Protein AF-A0A0M0KAY3-F1 (afdb_monomer_lite)

Sequence (487 aa):
MFVSSKTVFGDGKAIRGGVPVCFPQFAARGAYQKHGFCRNSAEWTVVRTSTEPYPCVVLGLTDSPATKELWPFAFKLRYSVTLDSDASLSMSLAVMNSGDQPIEFTTALHTYLACADMGGVTVHGLSGLKYDDSVAGVEAAVQDGAPLALKGEVDRIYWETPRSLYVVEGERSIRMLKMGFPDAVVWNIGEAKASTLADLGSDEWKNYICLEAAAIGKPVVLVPSASWNGGQTLTVMPAKTALAECEKAAAEGSKASASEAAAAPPKVAKEAAMPNEKGAPAAEKKDGKPSPEEIEKMKAEKAAKPKEEKPKEVKVEPSADDKAAKEAAKAKEKLLKTVIKEGGKKGVEIEGAAEMGGLDFFCTTIESPEGDQALLLTAMQAMNADPDPLAEERKGCSGFVGKMIFSAGTAQLAIVAYVPKPESNKSSSKVDVTAWIQAVCAAVDGTVTNPKSDAPPQFINEGKPFECPHGGHFAEAVRASAPREIA

Foldseek 3Di:
DDFFPQFDDDAQGQGRAAWQKQPQEDAPPDDADGSHCRSRHPQKDFPDFDPPPWTKTKIKDWDDPVSCVRPVFTKIWIWMWTDPDPFKIKIKIKIWRQDQFKDWGKIKGFHKDWDPFLQQKWKFQQAQFFKDWPVVRDHRDGHDRDTDRDDFWTWMKTAQTAQWMKMDGPFKIKIKGKDLFRIKIKGAHGQVRQVVDSRHDNCCSRTTITIMRIDHPDIDMDHHRDMGMMMIMIGMDTPVVSVVVRVVVVVVVVVVVVPPPPDDDDDDDDDDDDDDDDDDDDDDDDDDDDDPVVVVVVVVVVPDDDDDDDDDDDDDPDDPVSVVVVVVVVVVVVLLVVLLVQLFVVLVVLLCCCVSRVALEEEEEDESCQQPQVSNVSSPVSSQFAFPPPDPDGTHNNLLHWYKYWYHHPWKIKIKTWQFDCVSGVCSVVDDQLVVVVVVCVVPVKDWPFSKDKADQWDADPRDTTGRPRITIMTIIMDTPPPPDDD

Secondary structure (DSSP, 8-state):
--B-TTPPPSTTPPPSBS--EEBS-STTSSSS-TTBSGGG-S--EEEEEE-SSS-EEEEEEE--HHHHHHS-S-EEEEEEEEEEETTEEEEEEEEEE-SSS-EEEEEEE--EEE-S-GGGEEEES-TT-EEEETTTTEEEEE--SS-EE--S-EEEEE-S--SEEEEEETTEEEEEEEES--EEEEEE-HHHHHTT-TTS-SSGGGGEEEEEEEEEEEEEEE-TT-EEEEEEEEEEEEHHHHHHHHHHHHHHHHHHHHHHTT--------------------------PPPHHHHHHHHHHTT--PPPPPPP----PPPHHHHHHHHHHHHHHHHHHHHHHHHHHHHHHHHHHHHHHT-SEEEEE-STTTT-HHHHHHHHHHHHSPP-TT-SS----GGGSEEEEEEE-SSEEEEEEEE--TTT-TTGGG--HHHHHHHHHHTTT-EEEEEEEEPPSEEEETTEEEE-TT--EEEEEEEE-------

pLDDT: mean 79.57, std 22.33, range [21.83, 98.81]

Organism: NCBI:txid1460289

Structure (mmCIF, N/CA/C/O backbone):
data_AF-A0A0M0KAY3-F1
#
_entry.id   AF-A0A0M0KAY3-F1
#
loop_
_atom_site.group_PDB
_atom_site.id
_atom_site.type_symbol
_atom_site.label_atom_id
_atom_site.label_alt_id
_atom_site.label_comp_id
_atom_site.label_asym_id
_atom_site.label_entity_id
_atom_site.label_seq_id
_atom_site.pdbx_PDB_ins_code
_atom_site.Cartn_x
_atom_site.Cartn_y
_atom_site.Cartn_z
_atom_site.occupancy
_atom_site.B_iso_or_equiv
_atom_site.auth_seq_id
_atom_site.auth_comp_id
_atom_site.auth_asym_id
_atom_site.auth_atom_id
_atom_site.pdbx_PDB_model_num
ATOM 1 N N . MET A 1 1 ? -0.405 9.721 11.188 1.00 95.88 1 MET A N 1
ATOM 2 C CA . MET A 1 1 ? 0.338 8.457 11.372 1.00 95.88 1 MET A CA 1
ATOM 3 C C . MET A 1 1 ? 0.767 8.360 12.817 1.00 95.88 1 MET A C 1
ATOM 5 O O . MET A 1 1 ? 1.046 9.403 13.396 1.00 95.88 1 MET A O 1
ATOM 9 N N . PHE A 1 2 ? 0.788 7.161 13.392 1.00 98.25 2 PHE A N 1
ATOM 10 C CA . PHE A 1 2 ? 1.347 6.926 14.724 1.00 98.25 2 PHE A CA 1
ATOM 11 C C . PHE A 1 2 ? 2.827 6.543 14.614 1.00 98.25 2 PHE A C 1
ATOM 13 O O . PHE A 1 2 ? 3.214 5.812 13.698 1.00 98.25 2 PHE A O 1
ATOM 20 N N . VAL A 1 3 ? 3.638 7.021 15.557 1.00 98.06 3 VAL A N 1
ATOM 21 C CA . VAL A 1 3 ? 5.009 6.566 15.810 1.00 98.06 3 VAL A CA 1
ATOM 22 C C . VAL A 1 3 ? 5.210 6.522 17.321 1.00 98.06 3 VAL A C 1
ATOM 24 O O . VAL A 1 3 ? 4.876 7.486 18.004 1.00 98.06 3 VAL A O 1
ATOM 27 N N . SER A 1 4 ? 5.749 5.411 17.823 1.00 97.94 4 SER A N 1
ATOM 28 C CA . SER A 1 4 ? 6.064 5.219 19.241 1.00 97.94 4 SER A CA 1
ATOM 29 C C . SER A 1 4 ? 7.086 6.234 19.744 1.00 97.94 4 SER A C 1
ATOM 31 O O . SER A 1 4 ? 8.142 6.408 19.129 1.00 97.94 4 SER A O 1
ATOM 33 N N . SER A 1 5 ? 6.836 6.818 20.918 1.00 96.50 5 SER A N 1
ATOM 34 C CA . SER A 1 5 ? 7.805 7.668 21.628 1.00 96.50 5 SER A CA 1
ATOM 35 C C . SER A 1 5 ? 9.062 6.915 22.083 1.00 96.50 5 SER A C 1
ATOM 37 O O . SER A 1 5 ? 10.079 7.546 22.370 1.00 96.50 5 SER A O 1
ATOM 39 N N . LYS A 1 6 ? 9.0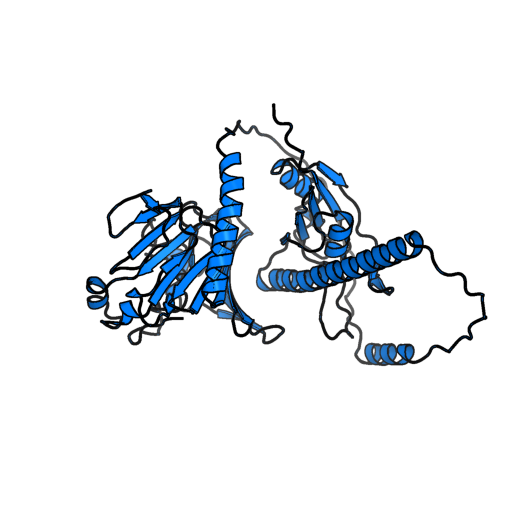22 5.575 22.114 1.00 96.69 6 LYS A N 1
ATOM 40 C CA . LYS A 1 6 ? 10.164 4.698 22.420 1.00 96.69 6 LYS A CA 1
ATOM 41 C C . LYS A 1 6 ? 10.804 4.049 21.187 1.00 96.69 6 LYS A C 1
ATOM 43 O O . LYS A 1 6 ? 11.681 3.200 21.351 1.00 96.69 6 LYS A O 1
ATOM 48 N N . THR A 1 7 ? 10.393 4.389 19.960 1.00 96.19 7 THR A N 1
ATOM 49 C CA . THR A 1 7 ? 11.041 3.801 18.777 1.00 96.19 7 THR A CA 1
ATOM 50 C C . THR A 1 7 ? 12.516 4.205 18.718 1.00 96.19 7 THR A C 1
ATOM 52 O O . THR A 1 7 ? 12.862 5.376 18.859 1.00 96.19 7 THR A O 1
ATOM 55 N N . VAL A 1 8 ? 13.401 3.238 18.472 1.00 92.38 8 VAL A N 1
ATOM 56 C CA . VAL A 1 8 ? 14.830 3.508 18.270 1.00 92.38 8 VAL A CA 1
ATOM 57 C C . VAL A 1 8 ? 15.086 3.697 16.780 1.00 92.38 8 VAL A C 1
ATOM 59 O O . VAL A 1 8 ? 14.837 2.791 15.988 1.00 92.38 8 VAL A O 1
ATOM 62 N N . PHE A 1 9 ? 15.598 4.867 16.405 1.00 91.12 9 PHE A N 1
ATOM 63 C CA . PHE A 1 9 ? 16.081 5.142 15.053 1.00 91.12 9 PHE A CA 1
ATOM 64 C C . PHE A 1 9 ? 17.549 4.710 14.932 1.00 91.12 9 PHE A C 1
ATOM 66 O O . PHE A 1 9 ? 18.361 5.049 15.792 1.00 91.12 9 PHE A O 1
ATOM 73 N N . GLY A 1 10 ? 17.890 3.969 13.876 1.00 85.25 10 GLY A N 1
ATOM 74 C CA . GLY A 1 10 ? 19.257 3.522 13.599 1.00 85.25 10 GLY A CA 1
ATOM 75 C C . GLY A 1 10 ? 19.315 2.189 12.851 1.00 85.25 10 GLY A C 1
ATOM 76 O O . GLY A 1 10 ? 18.311 1.486 12.721 1.00 85.25 10 GLY A O 1
ATOM 77 N N . ASP A 1 11 ? 20.506 1.847 12.368 1.00 85.94 11 ASP A N 1
ATOM 78 C CA . ASP A 1 11 ? 20.726 0.730 11.447 1.00 85.94 11 ASP A CA 1
ATOM 79 C C . ASP A 1 11 ? 20.253 -0.621 12.010 1.00 85.94 11 ASP A C 1
ATOM 81 O O . ASP A 1 11 ? 20.418 -0.944 13.193 1.00 85.94 11 ASP A O 1
ATOM 85 N N . GLY A 1 12 ? 19.624 -1.430 11.153 1.00 87.38 12 GLY A N 1
ATOM 86 C CA . GLY A 1 12 ? 19.077 -2.735 11.524 1.00 87.38 12 GLY A CA 1
ATOM 87 C C . GLY A 1 12 ? 17.823 -2.688 12.409 1.00 87.38 12 GLY A C 1
ATOM 88 O O . GLY A 1 12 ? 17.237 -3.743 12.667 1.00 87.38 12 GLY A O 1
ATOM 89 N N . LYS A 1 13 ? 17.371 -1.517 12.886 1.00 90.31 13 LYS A N 1
ATOM 90 C CA . LYS A 1 13 ? 16.166 -1.387 13.724 1.00 90.31 13 LYS A CA 1
ATOM 91 C C . LYS A 1 13 ? 14.938 -1.084 12.870 1.00 90.31 13 LYS A C 1
ATOM 93 O O . LYS A 1 13 ? 14.919 -0.130 12.103 1.00 90.31 13 LYS A O 1
ATOM 98 N N . ALA A 1 14 ? 13.891 -1.892 13.032 1.00 94.44 14 ALA A N 1
ATOM 99 C CA . ALA A 1 14 ? 12.589 -1.596 12.450 1.00 94.44 14 ALA A CA 1
ATOM 100 C C . ALA A 1 14 ? 11.887 -0.520 13.289 1.00 94.44 14 ALA A C 1
ATOM 102 O O . ALA A 1 14 ? 11.756 -0.674 14.503 1.00 94.44 14 ALA A O 1
ATOM 103 N N . ILE A 1 15 ? 11.417 0.547 12.643 1.00 96.38 15 ILE A N 1
ATOM 104 C CA . ILE A 1 15 ? 10.708 1.643 13.313 1.00 96.38 15 ILE A CA 1
ATOM 105 C C . ILE A 1 15 ? 9.330 1.155 13.796 1.00 96.38 15 ILE A C 1
ATOM 107 O O . ILE A 1 15 ? 8.558 0.571 13.029 1.00 96.38 15 ILE A O 1
ATOM 111 N N . ARG A 1 16 ? 8.997 1.426 15.064 1.00 97.12 16 ARG A N 1
ATOM 112 C CA . ARG A 1 16 ? 7.682 1.156 15.669 1.00 97.12 16 ARG A CA 1
ATOM 113 C C . ARG A 1 16 ? 6.694 2.265 15.287 1.00 97.12 16 ARG A C 1
ATOM 115 O O . ARG A 1 16 ? 6.355 3.129 16.096 1.00 97.12 16 ARG A O 1
ATOM 122 N N . GLY A 1 17 ? 6.264 2.263 14.028 1.00 97.12 17 GLY A N 1
ATOM 123 C CA . GLY A 1 17 ? 5.280 3.213 13.512 1.00 97.12 17 GLY A CA 1
ATOM 124 C C . GLY A 1 17 ? 5.463 3.577 12.043 1.00 97.12 17 GLY A C 1
ATOM 125 O O . GLY A 1 17 ? 6.294 3.007 11.339 1.00 97.12 17 GLY A O 1
ATOM 126 N N . GLY A 1 18 ? 4.693 4.566 11.588 1.00 98.00 18 GLY A N 1
ATOM 127 C CA . GLY A 1 18 ? 4.689 5.014 10.197 1.00 98.00 18 GLY A CA 1
ATOM 128 C C . GLY A 1 18 ? 4.085 3.960 9.271 1.00 98.00 18 GLY A C 1
ATOM 129 O O . GLY A 1 18 ? 2.958 3.520 9.492 1.00 98.00 18 GLY A O 1
ATOM 130 N N . VAL A 1 19 ? 4.829 3.571 8.233 1.00 98.38 19 VAL A N 1
ATOM 131 C CA . VAL A 1 19 ? 4.453 2.497 7.296 1.00 98.38 19 VAL A CA 1
ATOM 132 C C . VAL A 1 19 ? 5.677 1.615 7.003 1.00 98.38 19 VAL A C 1
ATOM 134 O O . VAL A 1 19 ? 6.369 1.831 6.007 1.00 98.38 19 VAL A O 1
ATOM 137 N N . PRO A 1 20 ? 6.011 0.641 7.871 1.00 98.31 20 PRO A N 1
ATOM 138 C CA . PRO A 1 20 ? 7.090 -0.303 7.604 1.00 98.31 20 PRO A CA 1
ATOM 139 C C . PRO A 1 20 ? 6.777 -1.190 6.390 1.00 98.31 20 PRO A C 1
ATOM 141 O O . PRO A 1 20 ? 5.715 -1.809 6.312 1.00 98.31 20 PRO A O 1
ATOM 144 N N . VAL A 1 21 ? 7.728 -1.284 5.459 1.00 98.50 21 VAL A N 1
ATOM 145 C CA . VAL A 1 21 ? 7.626 -2.153 4.276 1.00 98.50 21 VAL A CA 1
ATOM 146 C C . VAL A 1 21 ? 7.998 -3.589 4.657 1.00 98.50 21 VAL A C 1
ATOM 148 O O . VAL A 1 21 ? 9.161 -3.885 4.950 1.00 98.50 21 VAL A O 1
ATOM 151 N N . CYS A 1 22 ? 7.016 -4.491 4.640 1.00 98.62 22 CYS A N 1
ATOM 152 C CA . CYS A 1 22 ? 7.227 -5.925 4.825 1.00 98.62 22 CYS A CA 1
ATOM 153 C C . CYS A 1 22 ? 7.548 -6.568 3.469 1.00 98.62 22 CYS A C 1
ATOM 155 O O . CYS A 1 22 ? 6.688 -6.589 2.591 1.00 98.62 22 CYS A O 1
ATOM 157 N N . PHE A 1 23 ? 8.770 -7.068 3.283 1.00 98.56 23 PHE A N 1
ATOM 158 C CA . PHE A 1 23 ? 9.228 -7.748 2.060 1.00 98.56 23 PHE A CA 1
ATOM 159 C C . PHE A 1 23 ? 10.544 -8.495 2.352 1.00 98.56 23 PHE A C 1
ATOM 161 O O . PHE A 1 23 ? 11.390 -7.932 3.065 1.00 98.56 23 PHE A O 1
ATOM 168 N N . PRO A 1 24 ? 10.763 -9.723 1.834 1.00 98.12 24 PRO A N 1
ATOM 169 C CA . PRO A 1 24 ? 9.951 -10.485 0.864 1.00 98.12 24 PRO A CA 1
ATOM 170 C C . PRO A 1 24 ? 8.923 -11.438 1.505 1.00 98.12 24 PRO A C 1
ATOM 172 O O . PRO A 1 24 ? 8.386 -12.320 0.839 1.00 98.12 24 PRO A O 1
ATOM 175 N N . GLN A 1 25 ? 8.667 -11.301 2.807 1.00 98.25 25 GLN A N 1
ATOM 176 C CA . GLN A 1 25 ? 7.726 -12.148 3.536 1.00 98.25 25 GLN A CA 1
ATOM 177 C C . GLN A 1 25 ? 6.832 -11.304 4.443 1.00 98.25 25 GLN A C 1
ATOM 179 O O . GLN A 1 25 ? 7.322 -10.386 5.101 1.00 98.25 25 GLN A O 1
ATOM 184 N N . PHE A 1 26 ? 5.547 -11.650 4.549 1.00 98.06 26 PHE A N 1
ATOM 185 C CA . PHE A 1 26 ? 4.671 -11.152 5.609 1.00 98.06 26 PHE A CA 1
ATOM 186 C C . PHE A 1 26 ? 4.698 -12.064 6.846 1.00 98.06 26 PHE A C 1
ATOM 188 O O . PHE A 1 26 ? 4.619 -13.290 6.742 1.00 98.06 26 PHE A O 1
ATOM 195 N N . ALA A 1 27 ? 4.782 -11.451 8.035 1.00 96.19 27 ALA A N 1
ATOM 196 C CA . ALA A 1 27 ? 4.870 -12.143 9.321 1.00 96.19 27 ALA A CA 1
ATOM 197 C C . ALA A 1 27 ? 5.880 -13.316 9.279 1.00 96.19 27 ALA A C 1
ATOM 199 O O . ALA A 1 27 ? 6.937 -13.201 8.654 1.00 96.19 27 ALA A O 1
ATOM 200 N N . ALA A 1 28 ? 5.591 -14.412 9.982 1.00 95.25 28 ALA A N 1
ATOM 201 C CA . ALA A 1 28 ? 6.398 -15.635 10.009 1.00 95.25 28 ALA A CA 1
ATOM 202 C C . ALA A 1 28 ? 5.735 -16.778 9.207 1.00 95.25 28 ALA A C 1
ATOM 204 O O . ALA A 1 28 ? 5.837 -17.939 9.588 1.00 95.25 28 ALA A O 1
ATOM 205 N N . ARG A 1 29 ? 5.014 -16.456 8.119 1.00 93.81 29 ARG A N 1
ATOM 206 C CA . ARG A 1 29 ? 4.278 -17.434 7.286 1.00 93.81 29 ARG A CA 1
ATOM 207 C C . ARG A 1 29 ? 5.151 -18.057 6.174 1.00 93.81 29 ARG A C 1
ATOM 209 O O . ARG A 1 29 ? 4.642 -18.408 5.118 1.00 93.81 29 ARG A O 1
ATOM 216 N N . GLY A 1 30 ? 6.463 -18.177 6.396 1.00 93.75 30 GLY A N 1
ATOM 217 C CA . GLY A 1 30 ? 7.432 -18.717 5.434 1.00 93.75 30 GLY A CA 1
ATOM 218 C C . GLY A 1 30 ? 8.835 -18.887 6.034 1.00 93.75 30 GLY A C 1
ATOM 219 O O . GLY A 1 30 ? 9.032 -18.692 7.232 1.00 93.75 30 GLY A O 1
ATOM 220 N N . ALA A 1 31 ? 9.810 -19.259 5.199 1.00 94.62 31 ALA A N 1
ATOM 221 C CA . ALA A 1 31 ? 11.166 -19.636 5.623 1.00 94.62 31 ALA A CA 1
ATOM 222 C C . ALA A 1 31 ? 12.095 -18.464 6.016 1.00 94.62 31 ALA A C 1
ATOM 224 O O . ALA A 1 31 ? 13.191 -18.701 6.522 1.00 94.62 31 ALA A O 1
ATOM 225 N N . TYR A 1 32 ? 11.692 -17.214 5.772 1.00 95.50 32 TYR A N 1
ATOM 226 C CA . TYR A 1 32 ? 12.535 -16.024 5.926 1.00 95.50 32 TYR A CA 1
ATOM 227 C C . TYR A 1 32 ? 12.207 -15.225 7.203 1.00 95.50 32 TYR A C 1
ATOM 229 O O . TYR A 1 32 ? 11.290 -15.554 7.961 1.00 95.50 32 TYR A O 1
ATOM 237 N N . GLN A 1 33 ? 12.970 -14.155 7.458 1.00 94.88 33 GLN A N 1
ATOM 238 C CA . GLN A 1 33 ? 12.802 -13.266 8.618 1.00 94.88 33 GLN A CA 1
ATOM 239 C C . GLN A 1 33 ? 11.349 -12.775 8.792 1.00 94.88 33 GLN A C 1
ATOM 241 O O . GLN A 1 33 ? 10.662 -12.479 7.814 1.00 94.88 33 GLN A O 1
ATOM 246 N N . LYS A 1 34 ? 10.887 -12.603 10.045 1.00 96.44 34 LYS A N 1
ATOM 247 C CA . LYS A 1 34 ? 9.536 -12.088 10.332 1.00 96.44 34 LYS A CA 1
ATOM 248 C C . LYS A 1 34 ? 9.339 -10.672 9.747 1.00 96.44 34 LYS A C 1
ATOM 250 O O . LYS A 1 34 ? 9.975 -9.721 10.207 1.00 96.44 34 LYS A O 1
ATOM 255 N N . HIS A 1 35 ? 8.405 -10.542 8.797 1.00 97.88 35 HIS A N 1
ATOM 256 C CA . HIS A 1 35 ? 8.173 -9.369 7.924 1.00 97.88 35 HIS A CA 1
ATOM 257 C C . HIS A 1 35 ? 9.329 -9.013 6.954 1.00 97.88 35 HIS A C 1
ATOM 259 O O . HIS A 1 35 ? 9.402 -7.890 6.448 1.00 97.88 35 HIS A O 1
ATOM 265 N N . GLY A 1 36 ? 10.247 -9.947 6.698 1.00 97.50 36 GLY A N 1
ATOM 266 C CA . GLY A 1 36 ? 11.424 -9.737 5.858 1.00 97.50 36 GLY A CA 1
ATOM 267 C C . GLY A 1 36 ? 12.385 -8.666 6.390 1.00 97.50 36 GLY A C 1
ATOM 268 O O . GLY A 1 36 ? 12.403 -8.373 7.588 1.00 97.50 36 GLY A O 1
ATOM 269 N N . PHE A 1 37 ? 13.213 -8.107 5.503 1.00 96.69 37 PHE A N 1
ATOM 270 C CA . PHE A 1 37 ? 14.355 -7.248 5.858 1.00 96.69 37 PHE A CA 1
ATOM 271 C C . PHE A 1 37 ? 14.218 -5.779 5.431 1.00 96.69 37 PHE A C 1
ATOM 273 O O . PHE A 1 37 ? 14.959 -4.936 5.930 1.00 96.69 37 PHE A O 1
ATOM 280 N N . CYS A 1 38 ? 13.281 -5.429 4.543 1.00 96.75 38 CYS A N 1
ATOM 281 C CA . CYS A 1 38 ? 13.230 -4.082 3.953 1.00 96.75 38 CYS A CA 1
ATOM 282 C C . CYS A 1 38 ? 13.049 -2.959 4.983 1.00 96.75 38 CYS A C 1
ATOM 284 O O . CYS A 1 38 ? 13.740 -1.946 4.910 1.00 96.75 38 CYS A O 1
ATOM 286 N N . ARG A 1 39 ? 12.196 -3.165 5.992 1.00 96.56 39 ARG A N 1
ATOM 287 C CA . ARG A 1 39 ? 12.006 -2.251 7.136 1.00 96.56 39 ARG A CA 1
ATOM 288 C C . ARG A 1 39 ? 13.198 -2.143 8.105 1.00 96.56 39 ARG A C 1
ATOM 290 O O . ARG A 1 39 ? 13.126 -1.356 9.040 1.00 96.56 39 ARG A O 1
ATOM 297 N N . ASN A 1 40 ? 14.234 -2.967 7.938 1.00 92.62 40 ASN A N 1
ATOM 298 C CA . ASN A 1 40 ? 15.453 -2.991 8.756 1.00 92.62 40 ASN A CA 1
ATOM 299 C C . ASN A 1 40 ? 16.691 -2.502 7.974 1.00 92.62 40 ASN A C 1
ATOM 301 O O . ASN A 1 40 ? 17.763 -2.380 8.563 1.00 92.62 40 ASN A O 1
ATOM 305 N N . SER A 1 41 ? 16.570 -2.268 6.661 1.00 93.00 41 SER A N 1
ATOM 306 C CA . SER A 1 41 ? 17.706 -1.950 5.791 1.00 93.00 41 SER A CA 1
ATOM 307 C C . SER A 1 41 ? 18.136 -0.485 5.901 1.00 93.00 41 SER A C 1
ATOM 309 O O . SER A 1 41 ? 17.307 0.417 5.801 1.00 93.00 41 SER A O 1
ATOM 311 N N . ALA A 1 42 ? 19.447 -0.263 6.025 1.00 90.75 42 ALA A N 1
ATOM 312 C CA . ALA A 1 42 ? 20.084 1.046 5.865 1.00 90.75 42 ALA A CA 1
ATOM 313 C C . ALA A 1 42 ? 20.470 1.349 4.396 1.00 90.75 42 ALA A C 1
ATOM 315 O O . ALA A 1 42 ? 20.943 2.440 4.095 1.00 90.75 42 ALA A O 1
ATOM 316 N N . GLU A 1 43 ? 20.257 0.407 3.466 1.00 93.19 43 GLU A N 1
ATOM 317 C CA . GLU A 1 43 ? 20.644 0.522 2.047 1.00 93.19 43 GLU A CA 1
ATOM 318 C C . GLU A 1 43 ? 19.588 1.254 1.180 1.00 93.19 43 GLU A C 1
ATOM 320 O O . GLU A 1 43 ? 19.722 1.320 -0.043 1.00 93.19 43 GLU A O 1
ATOM 325 N N . TRP A 1 44 ? 18.527 1.812 1.782 1.00 95.94 44 TRP A N 1
ATOM 326 C CA . TRP A 1 44 ? 17.539 2.629 1.065 1.00 95.94 44 TRP A CA 1
ATOM 327 C C . TRP A 1 44 ? 18.139 3.972 0.628 1.00 95.94 44 TRP A C 1
ATOM 329 O O . TRP A 1 44 ? 18.622 4.755 1.443 1.00 95.94 44 TRP A O 1
ATOM 339 N N . THR A 1 45 ? 18.036 4.276 -0.663 1.00 96.75 45 THR A N 1
ATOM 340 C CA . THR A 1 45 ? 18.563 5.506 -1.278 1.00 96.75 45 THR A CA 1
ATOM 341 C C . THR A 1 45 ? 17.442 6.377 -1.838 1.00 96.75 45 THR A C 1
ATOM 343 O O . THR A 1 45 ? 16.409 5.867 -2.268 1.00 96.75 45 THR A O 1
ATOM 346 N N . VAL A 1 46 ? 17.624 7.701 -1.866 1.00 97.69 46 VAL A N 1
ATOM 347 C CA . VAL A 1 46 ? 16.700 8.606 -2.572 1.00 97.69 46 VAL A CA 1
ATOM 348 C C . VAL A 1 46 ? 16.988 8.523 -4.073 1.00 97.69 46 VAL A C 1
ATOM 350 O O . VAL A 1 46 ? 18.054 8.930 -4.524 1.00 97.69 46 VAL A O 1
ATOM 353 N N . VAL A 1 47 ? 16.032 8.003 -4.844 1.00 90.88 47 VAL A N 1
ATOM 354 C CA . VAL A 1 47 ? 16.117 7.862 -6.310 1.00 90.88 47 VAL A CA 1
ATOM 355 C C . VAL A 1 47 ? 15.625 9.124 -7.017 1.00 90.88 47 VAL A C 1
ATOM 357 O O . VAL A 1 47 ? 16.188 9.523 -8.034 1.00 90.88 47 VAL A O 1
ATOM 360 N N . ARG A 1 48 ? 14.563 9.751 -6.496 1.00 85.19 48 ARG A N 1
ATOM 361 C CA . ARG A 1 48 ? 13.973 10.986 -7.034 1.00 85.19 48 ARG A CA 1
ATOM 362 C C . ARG A 1 48 ? 13.231 11.741 -5.937 1.00 85.19 48 ARG A C 1
ATOM 364 O O . ARG A 1 48 ? 12.648 11.128 -5.045 1.00 85.19 48 ARG A O 1
ATOM 371 N N . THR A 1 49 ? 13.180 13.058 -6.063 1.00 90.81 49 THR A N 1
ATOM 372 C CA . THR A 1 49 ? 12.200 13.919 -5.392 1.00 90.81 49 THR A CA 1
ATOM 373 C C . THR A 1 49 ? 11.484 14.788 -6.425 1.00 90.81 49 THR A C 1
ATOM 375 O O . THR A 1 49 ? 11.979 14.987 -7.536 1.00 90.81 49 THR A O 1
ATOM 378 N N . SER A 1 50 ? 10.308 15.295 -6.068 1.00 86.25 50 SER A N 1
ATOM 379 C CA . SER A 1 50 ? 9.640 16.403 -6.756 1.00 86.25 50 SER A CA 1
ATOM 380 C C . SER A 1 50 ? 8.877 17.248 -5.740 1.00 86.25 50 SER A C 1
ATOM 382 O O . SER A 1 50 ? 8.454 16.738 -4.704 1.00 86.25 50 SER A O 1
ATOM 384 N N . THR A 1 51 ? 8.672 18.525 -6.048 1.00 88.00 51 THR A N 1
ATOM 385 C CA . THR A 1 51 ? 7.665 19.377 -5.391 1.00 88.00 51 THR A CA 1
ATOM 386 C C . THR A 1 51 ? 6.420 19.564 -6.257 1.00 88.00 51 THR A C 1
ATOM 388 O O . THR A 1 51 ? 5.373 19.920 -5.734 1.00 88.00 51 THR A O 1
ATOM 391 N N . GLU A 1 52 ? 6.528 19.292 -7.562 1.00 74.75 52 GLU A N 1
ATOM 392 C CA . GLU A 1 52 ? 5.518 19.583 -8.582 1.00 74.75 52 GLU A CA 1
ATOM 393 C C . GLU A 1 52 ? 5.023 18.299 -9.278 1.00 74.75 52 GLU A C 1
ATOM 395 O O . GLU A 1 52 ? 5.830 17.394 -9.529 1.00 74.75 52 GLU A O 1
ATOM 400 N N . PRO A 1 53 ? 3.725 18.197 -9.635 1.00 75.62 53 PRO A N 1
ATOM 401 C CA . PRO A 1 53 ? 2.623 19.059 -9.179 1.00 75.62 53 PRO A CA 1
ATOM 402 C C . PRO A 1 53 ? 2.260 18.828 -7.698 1.00 75.62 53 PRO A C 1
ATOM 404 O O . PRO A 1 53 ? 1.409 19.528 -7.158 1.00 75.62 53 PRO A O 1
ATOM 407 N N . TYR A 1 54 ? 2.882 17.828 -7.064 1.00 85.50 54 TYR A N 1
ATOM 408 C CA . TYR A 1 54 ? 2.710 17.459 -5.663 1.00 85.50 54 TYR A CA 1
ATOM 409 C C . TYR A 1 54 ? 4.062 17.055 -5.054 1.00 85.50 54 TYR A C 1
ATOM 411 O O . TYR A 1 54 ? 4.883 16.454 -5.760 1.00 85.50 54 TYR A O 1
ATOM 419 N N . PRO A 1 55 ? 4.299 17.302 -3.750 1.00 91.94 55 PRO A N 1
ATOM 420 C CA . PRO A 1 55 ? 5.474 16.797 -3.051 1.00 91.94 55 PRO A CA 1
ATOM 421 C C . PRO A 1 55 ? 5.554 15.268 -3.115 1.00 91.94 55 PRO A C 1
ATOM 423 O O . PRO A 1 55 ? 4.636 14.568 -2.683 1.00 91.94 55 PRO A O 1
ATOM 426 N N . CYS A 1 56 ? 6.662 14.756 -3.646 1.00 92.81 56 CYS A N 1
ATOM 427 C CA . CYS A 1 56 ? 6.891 13.335 -3.877 1.00 92.81 56 CYS A CA 1
ATOM 428 C C . CYS A 1 56 ? 8.348 12.952 -3.586 1.00 92.81 56 CYS A C 1
ATOM 430 O O . CYS A 1 56 ? 9.280 13.690 -3.921 1.00 92.81 56 CYS A O 1
ATOM 432 N N . VAL A 1 57 ? 8.553 11.770 -3.006 1.00 95.12 57 VAL A N 1
ATOM 433 C CA . VAL A 1 57 ? 9.860 11.115 -2.883 1.00 95.12 57 VAL A CA 1
ATOM 434 C C . VAL A 1 57 ? 9.764 9.666 -3.351 1.00 95.12 57 VAL A C 1
ATOM 436 O O . VAL A 1 57 ? 8.825 8.952 -3.008 1.00 95.12 57 VAL A O 1
ATOM 439 N N . VAL A 1 58 ? 10.756 9.224 -4.122 1.00 92.56 58 VAL A N 1
ATOM 440 C CA . VAL A 1 58 ? 10.943 7.826 -4.519 1.00 92.56 58 VAL A CA 1
ATOM 441 C C . VAL A 1 58 ? 12.212 7.315 -3.857 1.00 92.56 58 VAL A C 1
ATOM 443 O O . VAL A 1 58 ? 13.310 7.793 -4.151 1.00 92.56 58 VAL A O 1
ATOM 446 N N . LEU A 1 59 ? 12.059 6.336 -2.972 1.00 97.38 59 LEU A N 1
ATOM 447 C CA . LEU A 1 59 ? 13.157 5.593 -2.364 1.00 97.38 59 LEU A CA 1
ATOM 448 C C . LEU A 1 59 ? 13.433 4.323 -3.174 1.00 97.38 59 LEU A C 1
ATOM 450 O O . LEU A 1 59 ? 12.511 3.733 -3.734 1.00 97.38 59 LEU A O 1
ATOM 454 N N . GLY A 1 60 ? 14.686 3.884 -3.235 1.00 96.88 60 GLY A N 1
ATOM 455 C CA . GLY A 1 60 ? 15.106 2.676 -3.939 1.00 96.88 60 GLY A CA 1
ATOM 456 C C . GLY A 1 60 ? 15.971 1.771 -3.074 1.00 96.88 60 GLY A C 1
ATOM 457 O O . GLY A 1 60 ? 16.824 2.251 -2.328 1.00 96.88 60 GLY A O 1
ATOM 458 N N . LEU A 1 61 ? 15.762 0.465 -3.216 1.00 98.00 61 LEU A N 1
ATOM 459 C CA . LEU A 1 61 ? 16.571 -0.593 -2.614 1.00 98.00 61 LEU A CA 1
ATOM 460 C C . LEU A 1 61 ? 16.786 -1.684 -3.673 1.00 98.00 61 LEU A C 1
ATOM 462 O O . LEU A 1 61 ? 15.876 -1.998 -4.437 1.00 98.00 61 LEU A O 1
ATOM 466 N N . THR A 1 62 ? 17.986 -2.245 -3.757 1.00 97.25 62 THR A N 1
ATOM 467 C CA . THR A 1 62 ? 18.357 -3.275 -4.741 1.00 97.25 62 THR A CA 1
ATOM 468 C C . THR A 1 62 ? 19.036 -4.433 -4.024 1.00 97.25 62 THR A C 1
ATOM 470 O O . THR A 1 62 ? 19.470 -4.274 -2.884 1.00 97.25 62 THR A O 1
ATOM 473 N N . ASP A 1 63 ? 19.143 -5.585 -4.680 1.00 96.94 63 ASP A N 1
ATOM 474 C CA . ASP A 1 63 ? 19.905 -6.701 -4.132 1.00 96.94 63 ASP A CA 1
ATOM 475 C C . ASP A 1 63 ? 21.387 -6.362 -3.887 1.00 96.94 63 ASP A C 1
ATOM 477 O O . ASP A 1 63 ? 22.042 -5.658 -4.657 1.00 96.94 63 ASP A O 1
ATOM 481 N N . SER A 1 64 ? 21.905 -6.906 -2.791 1.00 96.12 64 SER A N 1
ATOM 482 C CA . SER A 1 64 ? 23.253 -6.728 -2.251 1.00 96.12 64 SER A CA 1
ATOM 483 C C . SER A 1 64 ? 23.758 -8.083 -1.727 1.00 96.12 64 SER A C 1
ATOM 485 O O . SER A 1 64 ? 22.948 -8.993 -1.524 1.00 96.12 64 SER A O 1
ATOM 487 N N . PRO A 1 65 ? 25.071 -8.284 -1.496 1.00 96.56 65 PRO A N 1
ATOM 488 C CA . PRO A 1 65 ? 25.572 -9.549 -0.951 1.00 96.56 65 PRO A CA 1
ATOM 489 C C . PRO A 1 65 ? 24.892 -9.928 0.375 1.00 96.56 65 PRO A C 1
ATOM 491 O O . PRO A 1 65 ? 24.447 -11.060 0.529 1.00 96.56 65 PRO A O 1
ATOM 494 N 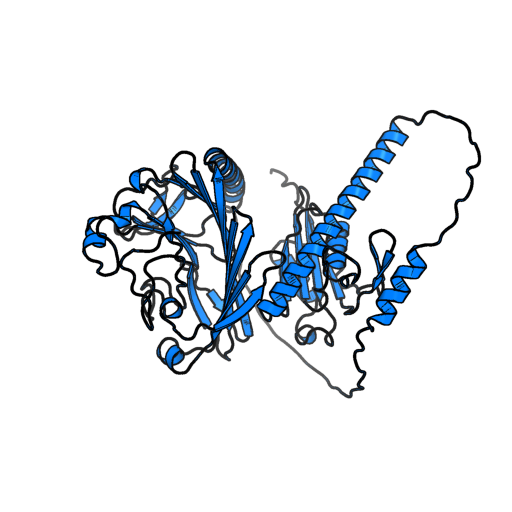N . ALA A 1 66 ? 24.707 -8.956 1.276 1.00 94.50 66 ALA A N 1
ATOM 495 C CA . ALA A 1 66 ? 24.052 -9.165 2.566 1.00 94.50 66 ALA A CA 1
ATOM 496 C C . ALA A 1 66 ? 22.552 -9.487 2.435 1.00 94.50 66 ALA A C 1
ATOM 498 O O . ALA A 1 66 ? 22.053 -10.380 3.116 1.00 94.50 66 ALA A O 1
ATOM 499 N N . THR A 1 67 ? 21.810 -8.822 1.539 1.00 95.94 67 THR A N 1
ATOM 500 C CA . THR A 1 67 ? 20.395 -9.184 1.319 1.00 95.94 67 THR A CA 1
ATOM 501 C C . THR A 1 67 ? 20.244 -10.547 0.640 1.00 95.94 67 THR A C 1
ATOM 503 O O . THR A 1 67 ? 19.277 -11.250 0.931 1.00 95.94 67 THR A O 1
ATOM 506 N N . LYS A 1 68 ? 21.224 -10.984 -0.163 1.00 96.56 68 LYS A N 1
ATOM 507 C CA . LYS A 1 68 ? 21.267 -12.329 -0.766 1.00 96.56 68 LYS A CA 1
ATOM 508 C C . LYS A 1 68 ? 21.536 -13.464 0.225 1.00 96.56 68 LYS A C 1
ATOM 510 O O . LYS A 1 68 ? 21.073 -14.575 -0.016 1.00 96.56 68 LYS A O 1
ATOM 515 N N . GLU A 1 69 ? 22.193 -13.195 1.352 1.00 96.25 69 GLU A N 1
ATOM 516 C CA . GLU A 1 69 ? 22.275 -14.146 2.475 1.00 96.25 69 GLU A CA 1
ATOM 517 C C . GLU A 1 69 ? 20.914 -14.334 3.175 1.00 96.25 69 GLU A C 1
ATOM 519 O O . GLU A 1 69 ? 20.629 -15.409 3.700 1.00 96.25 69 GLU A O 1
ATOM 524 N N . LEU A 1 70 ? 20.047 -13.312 3.148 1.00 95.56 70 LEU A N 1
ATOM 525 C CA . LEU A 1 70 ? 18.702 -13.349 3.741 1.00 95.56 70 LEU A CA 1
ATOM 526 C C . LEU A 1 70 ? 17.628 -13.880 2.775 1.00 95.56 70 LEU A C 1
ATOM 528 O O . LEU A 1 70 ? 16.655 -14.490 3.218 1.00 95.56 70 LEU A O 1
ATOM 532 N N . TRP A 1 71 ? 17.776 -13.623 1.473 1.00 97.31 71 TRP A N 1
ATOM 533 C CA . TRP A 1 71 ? 16.871 -14.057 0.406 1.00 97.31 71 TRP A CA 1
ATOM 534 C C . TRP A 1 71 ? 17.644 -14.137 -0.925 1.00 97.31 71 TRP A C 1
ATOM 536 O O . TRP A 1 71 ? 18.021 -13.094 -1.459 1.00 97.31 71 TRP A O 1
ATOM 546 N N . PRO A 1 72 ? 17.908 -15.336 -1.481 1.00 97.25 72 PRO A N 1
ATOM 547 C CA . PRO A 1 72 ? 18.975 -15.560 -2.469 1.00 97.25 72 PRO A CA 1
ATOM 548 C C . PRO A 1 72 ? 18.609 -15.169 -3.915 1.00 97.25 72 PRO A C 1
ATOM 550 O O . PRO A 1 72 ? 18.914 -15.888 -4.863 1.00 97.25 72 PRO A O 1
ATOM 553 N N . PHE A 1 73 ? 17.963 -14.018 -4.100 1.00 97.81 73 PHE A N 1
ATOM 554 C CA . PHE A 1 73 ? 17.451 -13.544 -5.385 1.00 97.81 73 PHE A CA 1
ATOM 555 C C . PHE A 1 73 ? 17.916 -12.116 -5.696 1.00 97.81 73 PHE A C 1
ATOM 557 O O . PHE A 1 73 ? 18.306 -11.358 -4.808 1.00 97.81 73 PHE A O 1
ATOM 564 N N . ALA A 1 74 ? 17.892 -11.744 -6.978 1.00 96.06 74 ALA A N 1
ATOM 565 C CA . ALA A 1 74 ? 18.161 -10.379 -7.420 1.00 96.06 74 ALA A CA 1
ATOM 566 C C . ALA A 1 74 ? 16.845 -9.613 -7.621 1.00 96.06 74 ALA A C 1
ATOM 568 O O . ALA A 1 74 ? 15.916 -10.111 -8.260 1.00 96.06 74 ALA A O 1
ATOM 569 N N . PHE A 1 75 ? 16.761 -8.406 -7.069 1.00 97.00 75 PHE A N 1
ATOM 570 C CA . PHE A 1 75 ? 15.542 -7.605 -7.053 1.00 97.00 75 PHE A CA 1
ATOM 571 C C . PHE A 1 75 ? 15.849 -6.107 -7.110 1.00 97.00 75 PHE A C 1
ATOM 573 O O . PHE A 1 75 ? 16.889 -5.642 -6.640 1.00 97.00 75 PHE A O 1
ATOM 580 N N . LYS A 1 76 ? 14.882 -5.329 -7.603 1.00 94.31 76 LYS A N 1
ATOM 581 C CA . LYS A 1 76 ? 14.848 -3.869 -7.449 1.00 94.31 76 LYS A CA 1
ATOM 582 C C . LYS A 1 76 ? 13.503 -3.451 -6.876 1.00 94.31 76 LYS A C 1
ATOM 584 O O . LYS A 1 76 ? 12.459 -3.750 -7.449 1.00 94.31 76 LYS A O 1
ATOM 589 N N . LEU A 1 77 ? 13.547 -2.743 -5.758 1.00 97.44 77 LEU A N 1
ATOM 590 C CA . LEU A 1 77 ? 12.408 -2.106 -5.117 1.00 97.44 77 LEU A CA 1
ATOM 591 C C . LEU A 1 77 ? 12.435 -0.609 -5.393 1.00 97.44 77 LEU A C 1
ATOM 593 O O . LEU A 1 77 ? 13.492 0.027 -5.323 1.00 97.44 77 LEU A O 1
ATOM 597 N N . ARG A 1 78 ? 11.257 -0.030 -5.621 1.00 96.00 78 ARG A N 1
ATOM 598 C CA . ARG A 1 78 ? 11.044 1.414 -5.503 1.00 96.00 78 ARG A CA 1
ATOM 599 C C . ARG A 1 78 ? 9.819 1.669 -4.636 1.00 96.00 78 ARG A C 1
ATOM 601 O O . ARG A 1 78 ? 8.769 1.080 -4.870 1.00 96.00 78 ARG A O 1
ATOM 608 N N . TYR A 1 79 ? 9.970 2.518 -3.626 1.00 98.06 79 TYR A N 1
ATOM 609 C CA . TYR A 1 79 ? 8.899 2.929 -2.725 1.00 98.06 79 TYR A CA 1
ATOM 610 C C . TYR A 1 79 ? 8.648 4.427 -2.896 1.00 98.06 79 TYR A C 1
ATOM 612 O O . TYR A 1 79 ? 9.472 5.254 -2.503 1.00 98.06 79 TYR A O 1
ATOM 620 N N . SER A 1 80 ? 7.530 4.761 -3.532 1.00 94.12 80 SER A N 1
ATOM 621 C CA . SER A 1 80 ? 7.109 6.133 -3.816 1.00 94.12 80 SER A CA 1
ATOM 622 C C . SER A 1 80 ? 6.123 6.613 -2.759 1.00 94.12 80 SER A C 1
ATOM 624 O O . SER A 1 80 ? 5.193 5.884 -2.414 1.00 94.12 80 SER A O 1
ATOM 626 N N . VAL A 1 81 ? 6.292 7.846 -2.288 1.00 97.31 81 VAL A N 1
ATOM 627 C CA . VAL A 1 81 ? 5.417 8.512 -1.314 1.00 97.31 81 VAL A CA 1
ATOM 628 C C . VAL A 1 81 ? 5.068 9.904 -1.840 1.00 97.31 81 VAL A C 1
ATOM 630 O O . VAL A 1 81 ? 5.976 10.694 -2.099 1.00 97.31 81 VAL A O 1
ATOM 633 N N . THR A 1 82 ? 3.774 10.204 -1.968 1.00 92.25 82 THR A N 1
ATOM 634 C CA . THR A 1 82 ? 3.243 11.446 -2.559 1.00 92.25 82 THR A CA 1
ATOM 635 C C . THR A 1 82 ? 2.183 12.080 -1.657 1.00 92.25 82 THR A C 1
ATOM 637 O O . THR A 1 82 ? 1.310 11.389 -1.129 1.00 92.25 82 THR A O 1
ATOM 640 N N . LEU A 1 83 ? 2.240 13.404 -1.500 1.00 93.06 83 LEU A N 1
ATOM 641 C CA . LEU A 1 83 ? 1.224 14.211 -0.817 1.00 93.06 83 LEU A CA 1
ATOM 642 C C . LEU A 1 83 ? 0.249 14.796 -1.849 1.00 93.06 83 LEU A C 1
ATOM 644 O O . LEU A 1 83 ? 0.412 15.930 -2.292 1.00 93.06 83 LEU A O 1
ATOM 648 N N . ASP A 1 84 ? -0.745 14.005 -2.264 1.00 81.19 84 ASP A N 1
ATOM 649 C CA . ASP A 1 84 ? -1.645 14.346 -3.384 1.00 81.19 84 ASP A CA 1
ATOM 650 C C . ASP A 1 84 ? -2.583 15.534 -3.081 1.00 81.19 84 ASP A C 1
ATOM 652 O O . ASP A 1 84 ? -3.177 16.118 -3.986 1.00 81.19 84 ASP A O 1
ATOM 656 N N . SER A 1 85 ? -2.791 15.846 -1.799 1.00 89.50 85 SER A N 1
ATOM 657 C CA . SER A 1 85 ? -3.500 17.034 -1.298 1.00 89.50 85 SER A CA 1
ATOM 658 C C . SER A 1 85 ? -3.354 17.133 0.225 1.00 89.50 85 SER A C 1
ATOM 660 O O . SER A 1 85 ? -2.932 16.172 0.868 1.00 89.50 85 SER A O 1
ATOM 662 N N . ASP A 1 86 ? -3.820 18.233 0.822 1.00 88.50 86 ASP A N 1
ATOM 663 C CA . ASP A 1 86 ? -3.902 18.434 2.283 1.00 88.50 86 ASP A CA 1
ATOM 664 C C . ASP A 1 86 ? -4.627 17.299 3.043 1.00 88.50 86 ASP A C 1
ATOM 666 O O . ASP A 1 86 ? -4.477 17.161 4.258 1.00 88.50 86 ASP A O 1
ATOM 670 N N . ALA A 1 87 ? -5.422 16.483 2.338 1.00 92.00 87 ALA A N 1
ATOM 671 C CA . ALA A 1 87 ? -6.191 15.370 2.887 1.00 92.00 87 ALA A CA 1
ATOM 672 C C . ALA A 1 87 ? -5.776 13.980 2.356 1.00 92.00 87 ALA A C 1
ATOM 674 O O . ALA A 1 87 ? -6.408 12.996 2.749 1.00 92.00 87 ALA A O 1
ATOM 675 N N . SER A 1 88 ? -4.761 13.867 1.483 1.00 94.62 88 SER A N 1
ATOM 676 C CA . SER A 1 88 ? -4.395 12.606 0.809 1.00 94.62 88 SER A CA 1
ATOM 677 C C . SER A 1 88 ? -2.895 12.305 0.824 1.00 94.62 88 SER A C 1
ATOM 679 O O . SER A 1 88 ? -2.072 13.145 0.465 1.00 94.62 88 SER A O 1
ATOM 681 N N . LEU A 1 89 ? -2.564 11.065 1.185 1.00 97.19 89 LEU A N 1
ATOM 682 C CA . LEU A 1 89 ? -1.219 10.491 1.151 1.00 97.19 89 LEU A CA 1
ATOM 683 C C . LEU A 1 89 ? -1.251 9.195 0.330 1.00 97.19 89 LEU A C 1
ATOM 685 O O . LEU A 1 89 ? -1.819 8.196 0.782 1.00 97.19 89 LEU A O 1
ATOM 689 N N . SER A 1 90 ? -0.615 9.191 -0.840 1.00 95.25 90 SER A N 1
ATOM 690 C CA . SER A 1 90 ? -0.438 7.991 -1.665 1.00 95.25 90 SER A CA 1
ATOM 691 C C . SER A 1 90 ? 0.943 7.376 -1.474 1.00 95.25 90 SER A C 1
ATOM 693 O O . SER A 1 90 ? 1.956 8.069 -1.404 1.00 95.25 90 SER A O 1
ATOM 695 N N . MET A 1 91 ? 0.984 6.048 -1.392 1.00 97.88 91 MET A N 1
ATOM 696 C CA . MET A 1 91 ? 2.195 5.255 -1.182 1.00 97.88 91 MET A CA 1
ATOM 697 C C . MET A 1 91 ? 2.169 4.032 -2.100 1.00 97.88 91 MET A C 1
ATOM 699 O O . MET A 1 91 ? 1.175 3.306 -2.129 1.00 97.88 91 MET A O 1
ATOM 703 N N . SER A 1 92 ? 3.246 3.788 -2.846 1.00 93.88 92 SER A N 1
ATOM 704 C CA . SER A 1 92 ? 3.332 2.701 -3.830 1.00 93.88 92 SER A CA 1
ATOM 705 C C . SER A 1 92 ? 4.658 1.958 -3.720 1.00 93.88 92 SER A C 1
ATOM 707 O O . SER A 1 92 ? 5.714 2.582 -3.654 1.00 93.88 92 SER A O 1
ATOM 709 N N . LEU A 1 93 ? 4.599 0.629 -3.718 1.00 96.50 93 LEU A N 1
ATOM 710 C CA . LEU A 1 93 ? 5.729 -0.287 -3.737 1.00 96.50 93 LEU A CA 1
ATOM 711 C C . LEU A 1 93 ? 5.774 -1.004 -5.093 1.00 96.50 93 LEU A C 1
ATOM 713 O O . LEU A 1 93 ? 4.923 -1.841 -5.400 1.00 96.50 93 LEU A O 1
ATOM 717 N N . ALA A 1 94 ? 6.797 -0.690 -5.880 1.00 91.38 94 ALA A N 1
ATOM 718 C CA . ALA A 1 94 ? 7.162 -1.418 -7.085 1.00 91.38 94 ALA A CA 1
ATOM 719 C C . ALA A 1 94 ? 8.226 -2.472 -6.751 1.00 91.38 94 ALA A C 1
ATOM 721 O O . ALA A 1 94 ? 9.200 -2.174 -6.053 1.00 91.38 94 ALA A O 1
ATOM 722 N N . VAL A 1 95 ? 8.066 -3.681 -7.290 1.00 89.44 95 VAL A N 1
ATOM 723 C CA . VAL A 1 95 ? 9.030 -4.786 -7.201 1.00 89.44 95 VAL A CA 1
ATOM 724 C C . VAL A 1 95 ? 9.349 -5.251 -8.618 1.00 89.44 95 VAL A C 1
ATOM 726 O O . VAL A 1 95 ? 8.438 -5.635 -9.343 1.00 89.44 95 VAL A O 1
ATOM 729 N N . MET A 1 96 ? 10.622 -5.256 -9.005 1.00 88.19 96 MET A N 1
ATOM 730 C CA . MET A 1 96 ? 11.113 -5.839 -10.258 1.00 88.19 96 MET A CA 1
ATOM 731 C C . MET A 1 96 ? 12.030 -7.024 -9.955 1.00 88.19 96 MET A C 1
ATOM 733 O O . MET A 1 96 ? 12.943 -6.909 -9.132 1.00 88.19 96 MET A O 1
ATOM 737 N N . ASN A 1 97 ? 11.842 -8.133 -10.671 1.00 91.88 97 ASN A N 1
ATOM 738 C CA . ASN A 1 97 ? 12.812 -9.223 -10.709 1.00 91.88 97 ASN A CA 1
ATOM 739 C C . ASN A 1 97 ? 13.990 -8.833 -11.622 1.00 91.88 97 ASN A C 1
ATOM 741 O O . ASN A 1 97 ? 13.840 -8.778 -12.843 1.00 91.88 97 ASN A O 1
ATOM 745 N N . SER A 1 98 ? 15.160 -8.555 -11.041 1.00 84.81 98 SER A N 1
ATOM 746 C CA . SER A 1 98 ? 16.398 -8.250 -11.779 1.00 84.81 98 SER A CA 1
ATOM 747 C C . SER A 1 98 ? 17.316 -9.463 -11.977 1.00 84.81 98 SER A C 1
ATOM 749 O O . SER A 1 98 ? 18.431 -9.295 -12.472 1.00 84.81 98 SER A O 1
ATOM 751 N N . GLY A 1 99 ? 16.868 -10.660 -11.592 1.00 87.50 99 GLY A N 1
ATOM 752 C CA . GLY A 1 99 ? 17.583 -11.921 -11.765 1.00 87.50 99 GLY A CA 1
ATOM 753 C C . GLY A 1 99 ? 17.195 -12.699 -13.022 1.00 87.50 99 GLY A C 1
ATOM 754 O O . GLY A 1 99 ? 16.449 -12.231 -13.882 1.00 87.50 99 GLY A O 1
ATOM 755 N N . ASP A 1 100 ? 17.730 -13.914 -13.101 1.00 88.25 100 ASP A N 1
ATOM 756 C CA . ASP A 1 100 ? 17.532 -14.914 -14.156 1.00 88.25 100 ASP A CA 1
ATOM 757 C C . ASP A 1 100 ? 16.588 -16.062 -13.739 1.00 88.25 100 ASP A C 1
ATOM 759 O O . ASP A 1 100 ? 16.119 -16.814 -14.591 1.00 88.25 100 ASP A O 1
ATOM 763 N N . GLN A 1 101 ? 16.266 -16.167 -12.445 1.00 91.50 101 GLN A N 1
ATOM 764 C CA . GLN A 1 101 ? 15.298 -17.114 -11.883 1.00 91.50 101 GLN A CA 1
ATOM 765 C C . GLN A 1 101 ? 13.984 -16.407 -11.501 1.00 91.50 101 GLN A C 1
ATOM 767 O O . GLN A 1 101 ? 14.016 -15.227 -11.141 1.00 91.50 101 GLN A O 1
ATOM 772 N N . PRO A 1 102 ? 12.820 -17.085 -11.533 1.00 89.38 102 PRO A N 1
ATOM 773 C CA . PRO A 1 102 ? 11.589 -16.554 -10.951 1.00 89.38 102 PRO A CA 1
ATOM 774 C C . PRO A 1 102 ? 11.737 -16.281 -9.447 1.00 89.38 102 PRO A C 1
ATOM 776 O O . PRO A 1 102 ? 12.399 -17.039 -8.741 1.00 89.38 102 PRO A O 1
ATOM 779 N N . ILE A 1 103 ? 11.079 -15.228 -8.960 1.00 97.75 103 ILE A N 1
ATOM 780 C CA . ILE A 1 103 ? 10.983 -14.889 -7.533 1.00 97.75 103 ILE A CA 1
ATOM 781 C C . ILE A 1 103 ? 9.544 -15.051 -7.047 1.00 97.75 103 ILE A C 1
ATOM 783 O O . ILE A 1 103 ? 8.604 -14.756 -7.785 1.00 97.75 103 ILE A O 1
ATOM 787 N N . GLU A 1 104 ? 9.381 -15.468 -5.794 1.00 97.69 104 GLU A N 1
ATOM 788 C CA . GLU A 1 104 ? 8.099 -15.515 -5.086 1.00 97.69 104 GLU A CA 1
ATOM 789 C C . GLU A 1 104 ? 8.226 -14.753 -3.760 1.00 97.69 104 GLU A C 1
ATOM 791 O O . GLU A 1 104 ? 9.223 -14.907 -3.048 1.00 97.69 104 GLU A O 1
ATOM 796 N N . PHE A 1 105 ? 7.244 -13.909 -3.434 1.00 98.56 105 PHE A N 1
ATOM 797 C CA . PHE A 1 105 ? 7.237 -13.120 -2.199 1.00 98.56 105 PHE A CA 1
ATOM 798 C C . PHE A 1 105 ? 5.822 -12.842 -1.672 1.00 98.56 105 PHE A C 1
ATOM 800 O O . PHE A 1 105 ? 4.844 -12.816 -2.417 1.00 98.56 105 PHE A O 1
ATOM 807 N N . THR A 1 106 ? 5.720 -12.559 -0.373 1.00 98.69 106 THR A N 1
ATOM 808 C CA . THR A 1 106 ? 4.540 -11.923 0.243 1.00 98.69 106 THR A CA 1
ATOM 809 C C . THR A 1 106 ? 4.939 -10.566 0.812 1.00 98.69 106 THR A C 1
ATOM 811 O O . THR A 1 106 ? 6.079 -10.361 1.236 1.00 98.69 106 THR A O 1
ATOM 814 N N . THR A 1 107 ? 4.031 -9.594 0.790 1.00 98.69 107 THR A N 1
ATOM 815 C CA . THR A 1 107 ? 4.378 -8.210 1.139 1.00 98.69 107 THR A CA 1
ATOM 816 C C . THR A 1 107 ? 3.209 -7.440 1.740 1.00 98.69 107 THR A C 1
ATOM 818 O O . THR A 1 107 ? 2.049 -7.731 1.458 1.00 98.69 107 THR A O 1
ATOM 821 N N . ALA A 1 108 ? 3.518 -6.463 2.592 1.00 98.75 108 ALA A N 1
ATOM 822 C CA . ALA A 1 108 ? 2.539 -5.554 3.173 1.00 98.75 108 ALA A CA 1
ATOM 823 C C . ALA A 1 108 ? 3.142 -4.172 3.445 1.00 98.75 108 ALA A C 1
ATOM 825 O O . ALA A 1 108 ? 4.321 -4.043 3.788 1.00 98.75 108 ALA A O 1
ATOM 826 N N . LEU A 1 109 ? 2.300 -3.148 3.350 1.00 98.81 109 LEU A N 1
ATOM 827 C CA . LEU A 1 109 ? 2.557 -1.810 3.872 1.00 98.81 109 LEU A CA 1
ATOM 828 C C . LEU A 1 109 ? 1.875 -1.698 5.243 1.00 98.81 109 LEU A C 1
ATOM 830 O O . LEU A 1 109 ? 0.654 -1.538 5.321 1.00 98.81 109 LEU A O 1
ATOM 834 N N . HIS A 1 110 ? 2.670 -1.820 6.310 1.00 98.62 110 HIS A N 1
ATOM 835 C CA . HIS A 1 110 ? 2.211 -2.036 7.689 1.00 98.62 110 HIS A CA 1
ATOM 836 C C . HIS A 1 110 ? 1.755 -0.723 8.359 1.00 98.62 110 HIS A C 1
ATOM 838 O O . HIS A 1 110 ? 2.363 -0.226 9.302 1.00 98.62 110 HIS A O 1
ATOM 844 N N . THR A 1 111 ? 0.714 -0.096 7.819 1.00 98.75 111 THR A N 1
ATOM 845 C CA . THR A 1 111 ? 0.326 1.294 8.107 1.00 98.75 111 THR A CA 1
ATOM 846 C C . THR A 1 111 ? -0.221 1.519 9.524 1.00 98.75 111 THR A C 1
ATOM 848 O O . THR A 1 111 ? -1.360 1.164 9.817 1.00 98.75 111 THR A O 1
ATOM 851 N N . TYR A 1 112 ? 0.546 2.217 10.372 1.00 98.75 112 TYR A N 1
ATOM 852 C CA . TYR A 1 112 ? 0.139 2.667 11.712 1.00 98.75 112 TYR A CA 1
ATOM 853 C C . TYR A 1 112 ? -0.673 3.977 11.635 1.00 98.75 112 TYR A C 1
ATOM 855 O O . TYR A 1 112 ? -0.125 5.089 11.608 1.00 98.75 112 TYR A O 1
ATOM 863 N N . LEU A 1 113 ? -2.000 3.868 11.621 1.00 98.38 113 LEU A N 1
ATOM 864 C CA . LEU A 1 113 ? -2.917 5.007 11.702 1.00 98.38 113 LEU A CA 1
ATOM 865 C C . LEU A 1 113 ? -3.051 5.464 13.161 1.00 98.38 113 LEU A C 1
ATOM 867 O O . LEU A 1 113 ? -3.218 4.642 14.053 1.00 98.38 113 LEU A O 1
ATOM 871 N N . ALA A 1 114 ? -2.985 6.777 13.402 1.00 97.50 114 ALA A N 1
ATOM 872 C CA . ALA A 1 114 ? -3.138 7.346 14.744 1.00 97.50 114 ALA A CA 1
ATOM 873 C C . ALA A 1 114 ? -4.606 7.671 15.046 1.00 97.50 114 ALA A C 1
ATOM 875 O O . ALA A 1 114 ? -5.259 8.339 14.234 1.00 97.50 114 ALA A O 1
ATOM 876 N N . CYS A 1 115 ? -5.055 7.274 16.233 1.00 95.31 115 CYS A N 1
ATOM 877 C CA . CYS A 1 115 ? -6.339 7.615 16.843 1.00 95.31 115 CYS A CA 1
ATOM 878 C C . CYS A 1 115 ? -6.107 8.274 18.217 1.00 95.31 115 CYS A C 1
ATOM 880 O O . CYS A 1 115 ? -5.020 8.183 18.790 1.00 95.31 115 CYS A O 1
ATOM 882 N N . ALA A 1 116 ? -7.114 8.967 18.739 1.00 93.38 116 ALA A N 1
ATOM 883 C CA . ALA A 1 116 ? -7.135 9.457 20.112 1.00 93.38 116 ALA A CA 1
ATOM 884 C C . ALA A 1 116 ? -7.401 8.308 21.099 1.00 93.38 116 ALA A C 1
ATOM 886 O O . ALA A 1 116 ? -6.638 8.150 22.052 1.00 93.38 116 ALA A O 1
ATOM 887 N N . ASP A 1 117 ? -8.426 7.487 20.838 1.00 92.81 117 ASP A N 1
ATOM 888 C CA . ASP A 1 117 ? -8.740 6.280 21.616 1.00 92.81 117 ASP A CA 1
ATOM 889 C C . ASP A 1 117 ? -9.253 5.149 20.711 1.00 92.81 117 ASP A C 1
ATOM 891 O O . ASP A 1 117 ? -10.341 5.218 20.135 1.00 92.81 117 ASP A O 1
ATOM 895 N N . MET A 1 118 ? -8.475 4.069 20.631 1.00 93.69 118 MET A N 1
ATOM 896 C CA . MET A 1 118 ? -8.802 2.829 19.928 1.00 93.69 118 MET A CA 1
ATOM 897 C C . MET A 1 118 ? -10.160 2.236 20.356 1.00 93.69 118 MET A C 1
ATOM 899 O O . MET A 1 118 ? -10.843 1.642 19.525 1.00 93.69 118 MET A O 1
ATOM 903 N N . GLY A 1 119 ? -10.596 2.429 21.607 1.00 91.31 119 GLY A N 1
ATOM 904 C CA . GLY A 1 119 ? -11.907 1.973 22.086 1.00 91.31 119 GLY A CA 1
ATOM 905 C C . GLY A 1 119 ? -13.103 2.636 21.384 1.00 91.31 119 GLY A C 1
ATOM 906 O O . GLY A 1 119 ? -14.196 2.068 21.374 1.00 91.31 119 GLY A O 1
ATOM 907 N N . GLY A 1 120 ? -12.898 3.803 20.762 1.00 93.12 120 GLY A N 1
ATOM 908 C CA . GLY A 1 120 ? -13.880 4.495 19.920 1.00 93.12 120 GLY A CA 1
ATOM 909 C C . GLY A 1 120 ? -13.767 4.193 18.419 1.00 93.12 120 GLY A C 1
ATOM 910 O O . GLY A 1 120 ? -14.532 4.755 17.633 1.00 93.12 120 GLY A O 1
ATOM 911 N N . VAL A 1 121 ? -12.823 3.340 18.002 1.00 96.62 121 VAL A N 1
ATOM 912 C CA . VAL A 1 121 ? -12.518 3.079 16.587 1.00 96.62 121 VAL A CA 1
ATOM 913 C C . VAL A 1 121 ? -13.306 1.887 16.040 1.00 96.62 121 VAL A C 1
ATOM 915 O O . VAL A 1 121 ? -13.371 0.813 16.644 1.00 96.62 121 VAL A O 1
ATOM 918 N N . THR A 1 122 ? -13.854 2.060 14.835 1.00 97.44 122 THR A N 1
ATOM 919 C CA . THR A 1 122 ? -14.499 0.988 14.058 1.00 97.44 122 THR A CA 1
ATOM 920 C C . THR A 1 122 ? -13.924 0.884 12.645 1.00 97.44 122 THR A C 1
ATOM 922 O O . THR A 1 122 ? -13.606 1.901 12.025 1.00 97.44 122 THR A O 1
ATOM 925 N N . VAL A 1 123 ? -13.806 -0.341 12.119 1.00 98.12 123 VAL A N 1
ATOM 926 C CA . VAL A 1 123 ? -13.325 -0.613 10.752 1.00 98.12 123 VAL A CA 1
ATOM 927 C C . VAL A 1 123 ? -14.452 -1.167 9.880 1.00 98.12 123 VAL A C 1
ATOM 929 O O . VAL A 1 123 ? -15.086 -2.169 10.214 1.00 98.12 123 VAL A O 1
ATOM 932 N N . HIS A 1 124 ? -14.686 -0.509 8.747 1.00 97.88 124 HIS A N 1
ATOM 933 C CA . HIS A 1 124 ? -15.783 -0.764 7.810 1.00 97.88 124 HIS A CA 1
ATOM 934 C C . HIS A 1 124 ? -15.248 -1.247 6.454 1.00 97.88 124 HIS A C 1
ATOM 936 O O . HIS A 1 124 ? -14.084 -1.028 6.111 1.00 97.88 124 HIS A O 1
ATOM 942 N N . GLY A 1 125 ? -16.110 -1.909 5.678 1.00 96.06 125 GLY A N 1
ATOM 943 C CA . GLY A 1 125 ? -15.746 -2.600 4.430 1.00 96.06 125 GLY A CA 1
ATOM 944 C C . GLY A 1 125 ? -15.312 -4.062 4.621 1.00 96.06 125 GLY A C 1
ATOM 945 O O . GLY A 1 125 ? -14.948 -4.718 3.652 1.00 96.06 125 GLY A O 1
ATOM 946 N N . LEU A 1 126 ? -15.374 -4.576 5.857 1.00 97.00 126 LEU A N 1
ATOM 947 C CA . LEU A 1 126 ? -14.973 -5.943 6.228 1.00 97.00 126 LEU A CA 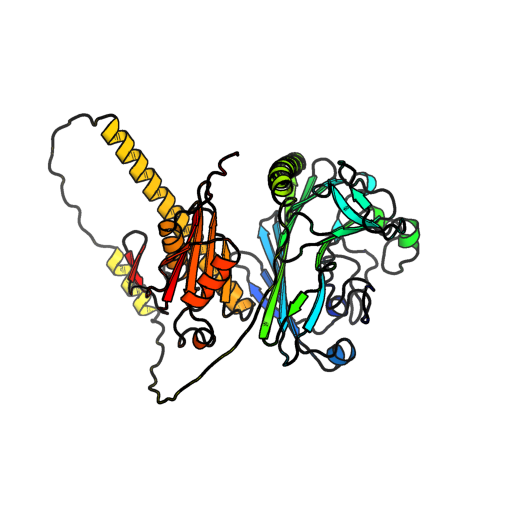1
ATOM 948 C C . LEU A 1 126 ? -16.139 -6.948 6.304 1.00 97.00 126 LEU A C 1
ATOM 950 O O . LEU A 1 126 ? -15.912 -8.142 6.469 1.00 97.00 126 LEU A O 1
ATOM 954 N N . SER A 1 127 ? -17.382 -6.469 6.215 1.00 94.25 127 SER A N 1
ATOM 955 C CA . SER A 1 127 ? -18.612 -7.257 6.374 1.00 94.25 127 SER A CA 1
ATOM 956 C C . SER A 1 127 ? -18.682 -8.436 5.391 1.00 94.25 127 SER A C 1
ATOM 958 O O . SER A 1 127 ? -18.482 -8.254 4.192 1.00 94.25 127 SER A O 1
ATOM 960 N N . GLY A 1 128 ? -18.949 -9.647 5.893 1.00 93.81 128 GLY A N 1
ATOM 961 C CA . GLY A 1 128 ? -19.047 -10.869 5.084 1.00 93.81 128 GLY A CA 1
ATOM 962 C C . GLY A 1 128 ? -17.718 -11.435 4.565 1.00 93.81 128 GLY A C 1
ATOM 963 O O . GLY A 1 128 ? -17.721 -12.512 3.968 1.00 93.81 128 GLY A O 1
ATOM 964 N N . LEU A 1 129 ? -16.583 -10.766 4.799 1.00 95.69 129 LEU A N 1
ATOM 965 C CA . LEU A 1 129 ? -15.268 -11.269 4.396 1.00 95.69 129 LEU A CA 1
ATOM 966 C C . LEU A 1 129 ? -14.783 -12.392 5.314 1.00 95.69 129 LEU A C 1
ATOM 968 O O . LEU A 1 129 ? -15.109 -12.429 6.505 1.00 95.69 129 LEU A O 1
ATOM 972 N N . LYS A 1 130 ? -13.945 -13.271 4.753 1.00 97.06 130 LYS A N 1
ATOM 973 C CA . LYS A 1 130 ? -13.217 -14.290 5.512 1.00 97.06 130 LYS A CA 1
ATOM 974 C C . LYS A 1 130 ? -11.976 -13.694 6.174 1.00 97.06 130 LYS A C 1
ATOM 976 O O . LYS A 1 130 ? -11.287 -12.886 5.551 1.00 97.06 130 LYS A O 1
ATOM 981 N N . TYR A 1 131 ? -11.663 -14.142 7.386 1.00 97.88 131 TYR A N 1
ATOM 982 C CA . TYR A 1 131 ? -10.445 -13.763 8.096 1.00 97.88 131 TYR A CA 1
ATOM 983 C C . TYR A 1 131 ? -9.851 -14.890 8.948 1.00 97.88 131 TYR A C 1
ATOM 985 O O . TYR A 1 131 ? -10.572 -15.746 9.460 1.00 97.88 131 TYR A O 1
ATOM 993 N N . ASP A 1 132 ? -8.534 -14.839 9.127 1.00 98.06 132 ASP A N 1
ATOM 994 C CA . ASP A 1 132 ? -7.820 -15.556 10.188 1.00 98.06 132 ASP A CA 1
ATOM 995 C C . ASP A 1 132 ? -7.655 -14.615 11.394 1.00 98.06 132 ASP A C 1
ATOM 997 O O . ASP A 1 132 ? -7.465 -13.412 11.210 1.00 98.06 132 ASP A O 1
ATOM 1001 N N . ASP A 1 133 ? -7.705 -15.145 12.616 1.00 96.88 133 ASP A N 1
ATOM 1002 C CA . ASP A 1 133 ? -7.560 -14.420 13.885 1.00 96.88 133 ASP A CA 1
ATOM 1003 C C . ASP A 1 133 ? -6.483 -15.083 14.756 1.00 96.88 133 ASP A C 1
ATOM 1005 O O . ASP A 1 133 ? -6.705 -16.129 15.378 1.00 96.88 133 ASP A O 1
ATOM 1009 N N . SER A 1 134 ? -5.305 -14.459 14.809 1.00 96.25 134 SER A N 1
ATOM 1010 C CA . SER A 1 134 ? -4.142 -14.956 15.552 1.00 96.25 134 SER A CA 1
ATOM 1011 C C . SER A 1 134 ? -4.299 -14.834 17.075 1.00 96.25 134 SER A C 1
ATOM 1013 O O . SER A 1 134 ? -3.510 -15.427 17.812 1.00 96.25 134 SER A O 1
ATOM 1015 N N . VAL A 1 135 ? -5.287 -14.069 17.562 1.00 94.88 135 VAL A N 1
ATOM 1016 C CA . VAL A 1 135 ? -5.573 -13.881 18.998 1.00 94.88 135 VAL A CA 1
ATOM 1017 C C . VAL A 1 135 ? -6.548 -14.950 19.486 1.00 94.88 135 VAL A C 1
ATOM 1019 O O . VAL A 1 135 ? -6.336 -15.547 20.541 1.00 94.88 135 VAL A O 1
ATOM 1022 N N . ALA A 1 136 ? -7.596 -15.219 18.704 1.00 94.38 136 ALA A N 1
ATOM 1023 C CA . ALA A 1 136 ? -8.574 -16.268 18.982 1.00 94.38 136 ALA A CA 1
ATOM 1024 C C . ALA A 1 136 ? -8.076 -17.678 18.608 1.00 94.38 136 ALA A C 1
ATOM 1026 O O . ALA A 1 136 ? -8.616 -18.662 19.114 1.00 94.38 136 ALA A O 1
ATOM 1027 N N . GLY A 1 137 ? -7.071 -17.788 17.731 1.00 95.44 137 GLY A N 1
ATOM 1028 C CA . GLY A 1 137 ? -6.576 -19.068 17.215 1.00 95.44 137 GLY A CA 1
ATOM 1029 C C . GLY A 1 137 ? -7.539 -19.718 16.217 1.00 95.44 137 GLY A C 1
ATOM 1030 O O . GLY A 1 137 ? -7.716 -20.935 16.241 1.00 95.44 137 GLY A O 1
ATOM 1031 N N . VAL A 1 138 ? -8.198 -18.909 15.380 1.00 95.00 138 VAL A N 1
ATOM 1032 C CA . VAL A 1 138 ? -9.244 -19.346 14.439 1.00 95.00 138 VAL A CA 1
ATOM 1033 C C . VAL A 1 138 ? -8.863 -18.952 13.014 1.00 95.00 138 VAL A C 1
ATOM 1035 O O . VAL A 1 138 ? -8.510 -17.806 12.766 1.00 95.00 138 VAL A O 1
ATOM 1038 N N . GLU A 1 139 ? -8.983 -19.877 12.065 1.00 94.44 139 GLU A N 1
ATOM 1039 C CA . GLU A 1 139 ? -8.765 -19.626 10.633 1.00 94.44 139 GLU A CA 1
ATOM 1040 C C . GLU A 1 139 ? -10.102 -19.585 9.875 1.00 94.44 139 GLU A C 1
ATOM 1042 O O . GLU A 1 139 ? -11.065 -20.252 10.263 1.00 94.44 139 GLU A O 1
ATOM 1047 N N . ALA A 1 140 ? -10.163 -18.813 8.784 1.00 92.50 140 ALA A N 1
ATOM 1048 C CA . ALA A 1 140 ? -11.328 -18.704 7.893 1.00 92.50 140 ALA A CA 1
ATOM 1049 C C . ALA A 1 140 ? -12.694 -18.394 8.568 1.00 92.50 140 ALA A C 1
ATOM 1051 O O . ALA A 1 140 ? -13.750 -18.779 8.051 1.00 92.50 140 ALA A O 1
ATOM 1052 N N . ALA A 1 141 ? -12.689 -17.651 9.679 1.00 95.38 141 ALA A N 1
ATOM 1053 C CA . ALA A 1 141 ? -13.886 -17.046 10.269 1.00 95.38 141 ALA A CA 1
ATOM 1054 C C . ALA A 1 141 ? -14.517 -16.011 9.314 1.00 95.38 141 ALA A C 1
ATOM 1056 O O . ALA A 1 141 ? -13.883 -15.583 8.356 1.00 95.38 141 ALA A O 1
ATOM 1057 N N . VAL A 1 142 ? -15.762 -15.585 9.561 1.00 96.00 142 VAL A N 1
ATOM 1058 C CA . VAL A 1 142 ? -16.480 -14.602 8.718 1.00 96.00 142 VAL A CA 1
ATOM 1059 C C . VAL A 1 142 ? -16.919 -13.405 9.557 1.00 96.00 142 VAL A C 1
ATOM 1061 O O . VAL A 1 142 ? -17.399 -13.586 10.676 1.00 96.00 142 VAL A O 1
ATOM 1064 N N . GLN A 1 143 ? -16.751 -12.179 9.047 1.00 94.25 143 GLN A N 1
ATOM 1065 C CA . GLN A 1 143 ? -17.206 -10.974 9.754 1.00 94.25 143 GLN A CA 1
ATOM 1066 C C . GLN A 1 143 ? -18.735 -10.864 9.709 1.00 94.25 143 GLN A C 1
ATOM 1068 O O . GLN A 1 143 ? -19.349 -10.833 8.640 1.00 94.25 143 GLN A O 1
ATOM 1073 N N . ASP A 1 144 ? -19.334 -10.764 10.889 1.00 84.62 144 ASP A N 1
ATOM 1074 C CA . ASP A 1 144 ? -20.751 -10.934 11.220 1.00 84.62 144 ASP A CA 1
ATOM 1075 C C . ASP A 1 144 ? -21.652 -9.734 10.870 1.00 84.62 144 ASP A C 1
ATOM 1077 O O . ASP A 1 144 ? -22.470 -9.279 11.668 1.00 84.62 144 ASP A O 1
ATOM 1081 N N . GLY A 1 145 ? -21.523 -9.200 9.655 1.00 75.56 145 GLY A N 1
ATOM 1082 C CA . GLY A 1 145 ? -22.361 -8.105 9.154 1.00 75.56 145 GLY A CA 1
ATOM 1083 C C . GLY A 1 145 ? -21.949 -6.719 9.665 1.00 75.56 145 GLY A C 1
ATOM 1084 O O . GLY A 1 145 ? -21.922 -5.763 8.887 1.00 75.56 145 GLY A O 1
ATOM 1085 N N . ALA A 1 146 ? -21.597 -6.628 10.948 1.00 80.81 146 ALA A N 1
ATOM 1086 C CA . ALA A 1 146 ? -21.178 -5.419 11.649 1.00 80.81 146 ALA A CA 1
ATOM 1087 C C . ALA A 1 146 ? -19.758 -4.944 11.259 1.00 80.81 146 ALA A C 1
ATOM 1089 O O . ALA A 1 146 ? -18.928 -5.743 10.813 1.00 80.81 146 ALA A O 1
ATOM 1090 N N . PRO A 1 147 ? -19.438 -3.649 11.457 1.00 93.00 147 PRO A N 1
ATOM 1091 C CA . PRO A 1 147 ? -18.059 -3.174 11.414 1.00 93.00 147 PRO A CA 1
ATOM 1092 C C . PRO A 1 147 ? -17.255 -3.717 12.601 1.00 93.00 147 PRO A C 1
ATOM 1094 O O . PRO A 1 147 ? -17.776 -3.888 13.706 1.00 93.00 147 PRO A O 1
ATOM 1097 N N . LEU A 1 148 ? -15.956 -3.931 12.394 1.00 95.62 148 LEU A N 1
ATOM 1098 C CA . LEU A 1 148 ? -15.054 -4.397 13.443 1.00 95.62 148 LEU A CA 1
ATOM 1099 C C . LEU A 1 148 ? -14.818 -3.275 14.465 1.00 95.62 148 LEU A C 1
ATOM 1101 O O . LEU A 1 148 ? -14.108 -2.314 14.175 1.00 95.62 148 LEU A O 1
ATOM 1105 N N . ALA A 1 149 ? -15.393 -3.405 15.660 1.00 93.25 149 ALA A N 1
ATOM 1106 C CA . ALA A 1 149 ? -15.070 -2.565 16.812 1.00 93.25 149 ALA A CA 1
ATOM 1107 C C . ALA A 1 149 ? -13.844 -3.126 17.547 1.00 93.25 149 ALA A C 1
ATOM 1109 O O . ALA A 1 149 ? -13.834 -4.301 17.923 1.00 93.25 149 ALA A O 1
ATOM 1110 N N . LEU A 1 150 ? -12.821 -2.298 17.767 1.00 88.44 150 LEU A N 1
ATOM 1111 C CA . LEU A 1 150 ? -11.564 -2.738 18.380 1.00 88.44 150 LEU A CA 1
ATOM 1112 C C . LEU A 1 150 ? -11.697 -2.846 19.906 1.00 88.44 150 LEU A C 1
ATOM 1114 O O . LEU A 1 150 ? -12.135 -1.907 20.569 1.00 88.44 150 LEU A O 1
ATOM 1118 N N . LYS A 1 151 ? -11.314 -3.993 20.481 1.00 84.31 151 LYS A N 1
ATOM 1119 C CA . LYS A 1 151 ? -11.398 -4.255 21.929 1.00 84.31 151 LYS A CA 1
ATOM 1120 C C . LYS A 1 151 ? -10.212 -5.099 22.397 1.00 84.31 151 LYS A C 1
ATOM 1122 O O . LYS A 1 151 ? -10.227 -6.315 22.253 1.00 84.31 151 LYS A O 1
ATOM 1127 N N . GLY A 1 152 ? -9.214 -4.454 23.000 1.00 88.69 152 GLY A N 1
ATOM 1128 C CA . GLY A 1 152 ? -7.979 -5.120 23.423 1.00 88.69 152 GLY A CA 1
ATOM 1129 C C . GLY A 1 152 ? -7.069 -5.464 22.240 1.00 88.69 152 GLY A C 1
ATOM 1130 O O . GLY A 1 152 ? -6.949 -4.672 21.310 1.00 88.69 152 GLY A O 1
ATOM 1131 N N . GLU A 1 153 ? -6.409 -6.621 22.295 1.00 95.56 153 GLU A N 1
ATOM 1132 C CA . GLU A 1 153 ? -5.565 -7.105 21.197 1.00 95.56 153 GLU A CA 1
ATOM 1133 C C . GLU A 1 153 ? -6.413 -7.560 19.999 1.00 95.56 153 GLU A C 1
ATOM 1135 O O . GLU A 1 153 ? -7.424 -8.243 20.160 1.00 95.56 153 GLU A O 1
ATOM 1140 N N . VAL A 1 154 ? -5.962 -7.219 18.791 1.00 96.38 154 VAL A N 1
ATOM 1141 C CA . VAL A 1 154 ? -6.515 -7.690 17.517 1.00 96.38 154 VAL A CA 1
ATOM 1142 C C . VAL A 1 154 ? -5.345 -8.056 16.606 1.00 96.38 154 VAL A C 1
ATOM 1144 O O . VAL A 1 154 ? -4.414 -7.272 16.461 1.00 96.38 154 VAL A O 1
ATOM 1147 N N . ASP A 1 155 ? -5.390 -9.222 15.970 1.00 97.50 155 ASP A N 1
ATOM 1148 C CA . ASP A 1 155 ? -4.412 -9.668 14.971 1.00 97.50 155 ASP A CA 1
ATOM 1149 C C . ASP A 1 155 ? -5.182 -10.493 13.935 1.00 97.50 155 ASP A C 1
ATOM 1151 O O . ASP A 1 155 ? -5.415 -11.688 14.121 1.00 97.50 155 ASP A O 1
ATOM 1155 N N . ARG A 1 156 ? -5.713 -9.806 12.913 1.00 98.06 156 ARG A N 1
ATOM 1156 C CA . ARG A 1 156 ? -6.634 -10.386 11.927 1.00 98.06 156 ARG A CA 1
ATOM 1157 C C . ARG A 1 156 ? -6.186 -10.141 10.499 1.00 98.06 156 ARG A C 1
ATOM 1159 O O . ARG A 1 156 ? -6.018 -8.990 10.101 1.00 98.06 156 ARG A O 1
ATOM 1166 N N . ILE A 1 157 ? -6.088 -11.206 9.707 1.00 98.62 157 ILE A N 1
ATOM 1167 C CA . ILE A 1 157 ? -5.820 -11.127 8.265 1.00 98.62 157 ILE A CA 1
ATOM 1168 C C . ILE A 1 157 ? -7.131 -11.375 7.525 1.00 98.62 157 ILE A C 1
ATOM 1170 O O . ILE A 1 157 ? -7.672 -12.473 7.600 1.00 98.62 157 ILE A O 1
ATOM 1174 N N . TYR A 1 158 ? -7.631 -10.366 6.818 1.00 98.50 158 TYR A N 1
ATOM 1175 C CA . TYR A 1 158 ? -8.815 -10.444 5.968 1.00 98.50 158 TYR A CA 1
ATOM 1176 C C . TYR A 1 158 ? -8.404 -10.742 4.521 1.00 98.50 158 TYR A C 1
ATOM 1178 O O . TYR A 1 158 ? -7.556 -10.054 3.944 1.00 98.50 158 TYR A O 1
ATOM 1186 N N . TRP A 1 159 ? -9.035 -11.760 3.941 1.00 97.44 159 TRP A N 1
ATOM 1187 C CA . TRP A 1 159 ? -8.695 -12.318 2.633 1.00 97.44 159 TRP A CA 1
ATOM 1188 C C . TRP A 1 159 ? -9.526 -11.693 1.505 1.00 97.44 159 TRP A C 1
ATOM 1190 O O . TRP A 1 159 ? -10.726 -11.478 1.679 1.00 97.44 159 TRP A O 1
ATOM 1200 N N . GLU A 1 160 ? -8.900 -11.435 0.348 1.00 94.38 160 GLU A N 1
ATOM 1201 C CA . GLU A 1 160 ? -9.571 -10.991 -0.900 1.00 94.38 160 GLU A CA 1
ATOM 1202 C C . GLU A 1 160 ? -10.530 -9.797 -0.703 1.00 94.38 160 GLU A C 1
ATOM 1204 O O . GLU A 1 160 ? -11.681 -9.765 -1.137 1.00 94.38 160 GLU A O 1
ATOM 1209 N N . THR A 1 161 ? -10.030 -8.794 0.011 1.00 95.44 161 THR A N 1
ATOM 1210 C CA . THR A 1 161 ? -10.787 -7.637 0.494 1.00 95.44 161 THR A CA 1
ATOM 1211 C C . THR A 1 161 ? -11.149 -6.629 -0.609 1.00 95.44 161 THR A C 1
ATOM 1213 O O . THR A 1 161 ? -10.386 -6.439 -1.562 1.00 95.44 161 THR A O 1
ATOM 1216 N N . PRO A 1 162 ? -12.247 -5.861 -0.448 1.00 92.25 162 PRO A N 1
ATOM 1217 C CA . PRO A 1 162 ? -12.533 -4.704 -1.287 1.00 92.25 162 PRO A CA 1
ATOM 1218 C C . PRO A 1 162 ? -11.374 -3.702 -1.296 1.00 92.25 162 PRO A C 1
ATOM 1220 O O . PRO A 1 162 ? -10.650 -3.533 -0.308 1.00 92.25 162 PRO A O 1
ATOM 1223 N N . ARG A 1 163 ? -11.212 -2.981 -2.412 1.00 90.12 163 ARG A N 1
ATOM 1224 C CA . ARG A 1 163 ? -10.150 -1.971 -2.542 1.00 90.12 163 ARG A CA 1
ATOM 1225 C C . ARG A 1 163 ? -10.261 -0.882 -1.473 1.00 90.12 163 ARG A C 1
ATOM 1227 O O . ARG A 1 163 ? -9.239 -0.544 -0.885 1.00 90.12 163 ARG A O 1
ATOM 1234 N N . SER A 1 164 ? -11.465 -0.378 -1.199 1.00 95.88 164 SER A N 1
ATOM 1235 C CA . SER A 1 164 ? -11.710 0.620 -0.149 1.00 95.88 164 SER A CA 1
ATOM 1236 C C . SER A 1 164 ? -12.037 -0.029 1.197 1.00 95.88 164 SER A C 1
ATOM 1238 O O . SER A 1 164 ? -12.975 -0.817 1.285 1.00 95.88 164 SER A O 1
ATOM 1240 N N . LEU A 1 165 ? -11.316 0.367 2.245 1.00 98.25 165 LEU A N 1
ATOM 1241 C CA . LEU A 1 165 ? -11.605 0.078 3.654 1.00 98.25 165 LEU A CA 1
ATOM 1242 C C . LEU A 1 165 ? -11.590 1.394 4.445 1.00 98.25 165 LEU A C 1
ATOM 1244 O O . LEU A 1 165 ? -10.876 2.327 4.070 1.00 98.25 165 LEU A O 1
ATOM 1248 N N . TYR A 1 166 ? -12.356 1.487 5.532 1.00 98.25 166 TYR A N 1
ATOM 1249 C CA . TYR A 1 166 ? -12.546 2.752 6.255 1.00 98.25 166 TYR A CA 1
ATOM 1250 C C . TYR A 1 166 ? -12.347 2.571 7.757 1.00 98.25 166 TYR A C 1
ATOM 1252 O O . TYR A 1 166 ? -12.965 1.700 8.363 1.00 98.25 166 TYR A O 1
ATOM 1260 N N . VAL A 1 167 ? -11.532 3.429 8.363 1.00 98.19 167 VAL A N 1
ATOM 1261 C CA . VAL A 1 167 ? -11.379 3.550 9.818 1.00 98.19 167 VAL A CA 1
ATOM 1262 C C . VAL A 1 167 ? -12.156 4.779 10.272 1.00 98.19 167 VAL A C 1
ATOM 1264 O O . VAL A 1 167 ? -11.909 5.874 9.767 1.00 98.19 167 VAL A O 1
ATOM 1267 N N . VAL A 1 168 ? -13.092 4.609 11.203 1.00 97.88 168 VAL A N 1
ATOM 1268 C CA . VAL A 1 168 ? -13.976 5.670 11.709 1.00 97.88 168 VAL A CA 1
ATOM 1269 C C . VAL A 1 168 ? -13.727 5.887 13.201 1.00 97.88 168 VAL A C 1
ATOM 1271 O O . VAL A 1 168 ? -13.725 4.930 13.974 1.00 97.88 168 VAL A O 1
ATOM 1274 N N . GLU A 1 169 ? -13.544 7.150 13.586 1.00 95.31 169 GLU A N 1
ATOM 1275 C CA . GLU A 1 169 ? -13.320 7.633 14.952 1.00 95.31 169 GLU A CA 1
ATOM 1276 C C . GLU A 1 169 ? -14.192 8.881 15.184 1.00 95.31 169 GLU A C 1
ATOM 1278 O O . GLU A 1 169 ? -13.856 9.990 14.759 1.00 95.31 169 GLU A O 1
ATOM 1283 N N . GLY A 1 170 ? -15.348 8.705 15.832 1.00 93.00 170 GLY A N 1
ATOM 1284 C CA . GLY A 1 170 ? -16.321 9.786 16.023 1.00 93.00 170 GLY A CA 1
ATOM 1285 C C . GLY A 1 170 ? -16.771 10.404 14.691 1.00 93.00 170 GLY A C 1
ATOM 1286 O O . GLY A 1 170 ? -17.271 9.706 13.812 1.00 93.00 170 GLY A O 1
ATOM 1287 N N . GLU A 1 171 ? -16.587 11.717 14.531 1.00 93.88 171 GLU A N 1
ATOM 1288 C CA . GLU A 1 171 ? -16.902 12.435 13.282 1.00 93.88 171 GLU A CA 1
ATOM 1289 C C . GLU A 1 171 ? -15.792 12.349 12.216 1.00 93.88 171 GLU A C 1
ATOM 1291 O O . GLU A 1 171 ? -16.003 12.740 11.062 1.00 93.88 171 GLU A O 1
ATOM 1296 N N . ARG A 1 172 ? -14.611 11.826 12.567 1.00 93.81 172 ARG A N 1
ATOM 1297 C CA . ARG A 1 172 ? -13.452 11.693 11.677 1.00 93.81 172 ARG A CA 1
ATOM 1298 C C . ARG A 1 172 ? -13.390 10.294 11.070 1.00 93.81 172 ARG A C 1
ATOM 1300 O O . ARG A 1 172 ? -13.762 9.302 11.689 1.00 93.81 172 ARG A O 1
ATOM 1307 N N . SER A 1 173 ? -12.847 10.196 9.862 1.00 97.44 173 SER A N 1
ATOM 1308 C CA . SER A 1 173 ? -12.478 8.911 9.272 1.00 97.44 173 SER A CA 1
ATOM 1309 C C . SER A 1 173 ? -11.234 8.998 8.390 1.00 97.44 173 SER A C 1
ATOM 1311 O O . SER A 1 173 ? -10.832 10.081 7.951 1.00 97.44 173 SER A O 1
ATOM 1313 N N . ILE A 1 174 ? -10.629 7.839 8.142 1.00 98.06 174 ILE A N 1
ATOM 1314 C CA . ILE A 1 174 ? -9.571 7.629 7.155 1.00 98.06 174 ILE A CA 1
ATOM 1315 C C . ILE A 1 174 ? -10.014 6.491 6.235 1.00 98.06 174 ILE A C 1
ATOM 1317 O O . ILE A 1 174 ? -10.224 5.367 6.693 1.00 98.06 174 ILE A O 1
ATOM 1321 N N . ARG A 1 175 ? -10.125 6.769 4.936 1.00 98.19 175 ARG A N 1
ATOM 1322 C CA . ARG A 1 175 ? -10.286 5.748 3.896 1.00 98.19 175 ARG A CA 1
ATOM 1323 C C . ARG A 1 175 ? -8.912 5.278 3.437 1.00 98.19 175 ARG A C 1
ATOM 1325 O O . ARG A 1 175 ? -8.101 6.098 3.015 1.00 98.19 175 ARG A O 1
ATOM 1332 N N . MET A 1 176 ? -8.684 3.971 3.451 1.00 98.50 176 MET A N 1
ATOM 1333 C CA . MET A 1 176 ? -7.624 3.319 2.690 1.00 98.50 176 MET A CA 1
ATOM 1334 C C . MET A 1 176 ? -8.199 2.833 1.359 1.00 98.50 176 MET A C 1
ATOM 1336 O O . MET A 1 176 ? -9.098 1.998 1.353 1.00 98.50 176 MET A O 1
ATOM 1340 N N . LEU A 1 177 ? -7.646 3.297 0.239 1.00 97.00 177 LEU A N 1
ATOM 1341 C CA . LEU A 1 177 ? -7.888 2.738 -1.092 1.00 97.00 177 LEU A CA 1
ATOM 1342 C C . LEU A 1 177 ? -6.666 1.923 -1.535 1.00 97.00 177 LEU A C 1
ATOM 1344 O O . LEU A 1 177 ? -5.598 2.490 -1.746 1.00 97.00 177 LEU A O 1
ATOM 1348 N N . LYS A 1 178 ? -6.819 0.607 -1.700 1.00 95.31 178 LYS A N 1
ATOM 1349 C CA . LYS A 1 178 ? -5.758 -0.316 -2.136 1.00 95.31 178 LYS A CA 1
ATOM 1350 C C . LYS A 1 178 ? -5.670 -0.456 -3.663 1.00 95.31 178 LYS A C 1
ATOM 1352 O O . LYS A 1 178 ? -6.668 -0.339 -4.382 1.00 95.31 178 LYS A O 1
ATOM 1357 N N . MET A 1 179 ? -4.469 -0.774 -4.137 1.00 85.75 179 MET A N 1
ATOM 1358 C CA . MET A 1 179 ? -4.110 -1.208 -5.494 1.00 85.75 179 MET A CA 1
ATOM 1359 C C . MET A 1 179 ? -3.082 -2.340 -5.395 1.00 85.75 179 MET A C 1
ATOM 1361 O O . MET A 1 179 ? -2.211 -2.276 -4.535 1.00 85.75 179 MET A O 1
ATOM 1365 N N . GLY A 1 180 ? -3.171 -3.379 -6.232 1.00 83.44 180 GLY A N 1
ATOM 1366 C CA . GLY A 1 180 ? -2.229 -4.522 -6.262 1.00 83.44 180 GLY A CA 1
ATOM 1367 C C . GLY A 1 180 ? -2.200 -5.432 -5.018 1.00 83.44 180 GLY A C 1
ATOM 1368 O O . GLY A 1 180 ? -1.746 -6.569 -5.108 1.00 83.44 180 GLY A O 1
ATOM 1369 N N . PHE A 1 181 ? -2.718 -4.955 -3.885 1.00 93.81 181 PHE A N 1
ATOM 1370 C CA . PHE A 1 181 ? -2.871 -5.653 -2.612 1.00 93.81 181 PHE A CA 1
ATOM 1371 C C . PHE A 1 181 ? -4.297 -6.232 -2.473 1.00 93.81 181 PHE A C 1
ATOM 1373 O O . PHE A 1 181 ? -5.232 -5.444 -2.274 1.00 93.81 181 PHE A O 1
ATOM 1380 N N . PRO A 1 182 ? -4.496 -7.561 -2.591 1.00 94.25 182 PRO A N 1
ATOM 1381 C CA . PRO A 1 182 ? -5.807 -8.189 -2.404 1.00 94.25 182 PRO A CA 1
ATOM 1382 C C . PRO A 1 182 ? -6.226 -8.260 -0.929 1.00 94.25 182 PRO A C 1
ATOM 1384 O O . PRO A 1 182 ? -7.406 -8.128 -0.611 1.00 94.25 182 PRO A O 1
ATOM 1387 N N . ASP A 1 183 ? -5.278 -8.437 -0.016 1.00 98.62 183 ASP A N 1
ATOM 1388 C CA . ASP A 1 183 ? -5.543 -8.720 1.392 1.00 98.62 183 ASP A CA 1
ATOM 1389 C C . ASP A 1 183 ? -5.439 -7.444 2.239 1.00 98.62 183 ASP A C 1
ATOM 1391 O O . ASP A 1 183 ? -4.865 -6.425 1.826 1.00 98.62 183 ASP A O 1
ATOM 1395 N N . ALA A 1 184 ? -5.982 -7.496 3.453 1.00 98.69 184 ALA A N 1
ATOM 1396 C CA . ALA A 1 184 ? -5.775 -6.455 4.451 1.00 98.69 184 ALA A CA 1
ATOM 1397 C C . ALA A 1 184 ? -5.590 -7.052 5.845 1.00 98.69 184 ALA A C 1
ATOM 1399 O O . ALA A 1 184 ? -6.221 -8.047 6.189 1.00 98.69 184 ALA A O 1
ATOM 1400 N N . VAL A 1 185 ? -4.755 -6.422 6.666 1.00 98.81 185 VAL A N 1
ATOM 1401 C CA . VAL A 1 185 ? -4.551 -6.828 8.065 1.00 98.81 185 VAL A CA 1
ATOM 1402 C C . VAL A 1 185 ? -5.126 -5.751 8.973 1.00 98.81 185 VAL A C 1
ATOM 1404 O O . VAL A 1 185 ? -4.890 -4.566 8.736 1.00 98.81 185 VAL A O 1
ATOM 1407 N N . VAL A 1 186 ? -5.863 -6.145 10.011 1.00 98.50 186 VAL A N 1
ATOM 1408 C CA . VAL A 1 186 ? -6.211 -5.264 11.131 1.00 98.50 186 VAL A CA 1
ATOM 1409 C C . VAL A 1 186 ? -5.453 -5.735 12.363 1.00 98.50 186 VAL A C 1
ATOM 1411 O O . VAL A 1 186 ? -5.644 -6.867 12.809 1.00 98.50 186 VAL A O 1
ATOM 1414 N N . TRP A 1 187 ? -4.605 -4.865 12.913 1.00 98.44 187 TRP A N 1
ATOM 1415 C CA . TRP A 1 187 ? -3.766 -5.195 14.061 1.00 98.44 187 TRP A CA 1
ATOM 1416 C C . TRP A 1 187 ? -3.710 -4.087 15.123 1.00 98.44 187 TRP A C 1
ATOM 1418 O O . TRP A 1 187 ? -3.526 -2.905 14.821 1.00 98.44 187 TRP A O 1
ATOM 1428 N N . ASN A 1 188 ? -3.813 -4.488 16.388 1.00 97.62 188 ASN A N 1
ATOM 1429 C CA . ASN A 1 188 ? -3.389 -3.721 17.553 1.00 97.62 188 ASN A CA 1
ATOM 1430 C C . ASN A 1 188 ? -2.875 -4.692 18.623 1.00 97.62 188 ASN A C 1
ATOM 1432 O O . ASN A 1 188 ? -3.493 -5.718 18.887 1.00 97.62 188 ASN A O 1
ATOM 1436 N N . ILE A 1 189 ? -1.762 -4.349 19.268 1.00 95.62 189 ILE A N 1
ATOM 1437 C CA . ILE A 1 189 ? -1.080 -5.217 20.233 1.00 95.62 189 ILE A CA 1
ATOM 1438 C C . ILE A 1 189 ? -1.848 -5.480 21.545 1.00 95.62 189 ILE A C 1
ATOM 1440 O O . ILE A 1 189 ? -1.580 -6.475 22.217 1.00 95.62 189 ILE A O 1
ATOM 1444 N N . GLY A 1 190 ? -2.771 -4.597 21.935 1.00 95.06 190 GLY A N 1
ATOM 1445 C CA . GLY A 1 190 ? -3.464 -4.637 23.224 1.00 95.06 190 GLY A CA 1
ATOM 1446 C C . GLY A 1 190 ? -2.564 -4.400 24.449 1.00 95.06 190 GLY A C 1
ATOM 1447 O O . GLY A 1 190 ? -1.338 -4.510 24.405 1.00 95.06 190 GLY A O 1
ATOM 1448 N N . GLU A 1 191 ? -3.188 -4.096 25.589 1.00 94.19 191 GLU A N 1
ATOM 1449 C CA . GLU A 1 191 ? -2.502 -3.682 26.826 1.00 94.19 191 GLU A CA 1
ATOM 1450 C C . GLU A 1 191 ? -1.452 -4.682 27.326 1.00 94.19 191 GLU A C 1
ATOM 1452 O O . GLU A 1 191 ? -0.312 -4.315 27.620 1.00 94.19 191 GLU A O 1
ATOM 1457 N N . ALA A 1 192 ? -1.822 -5.965 27.376 1.00 91.94 192 ALA A N 1
ATOM 1458 C CA . ALA A 1 192 ? -0.980 -7.008 27.948 1.00 91.94 192 ALA A CA 1
ATOM 1459 C C . ALA A 1 192 ? 0.361 -7.134 27.207 1.00 91.94 192 ALA A C 1
ATOM 1461 O O . ALA A 1 192 ? 1.413 -7.166 27.845 1.00 91.94 192 ALA A O 1
ATOM 1462 N N . LYS A 1 193 ? 0.346 -7.146 25.867 1.00 92.06 193 LYS A N 1
ATOM 1463 C CA . LYS A 1 193 ? 1.566 -7.253 25.053 1.00 92.06 193 LYS A CA 1
ATOM 1464 C C . LYS A 1 193 ? 2.243 -5.899 24.815 1.00 92.06 193 LYS A C 1
ATOM 1466 O O . LYS A 1 193 ? 3.458 -5.883 24.660 1.00 92.06 193 LYS A O 1
ATOM 1471 N N . ALA A 1 194 ? 1.532 -4.768 24.873 1.00 91.81 194 ALA A N 1
ATOM 1472 C CA . ALA A 1 194 ? 2.168 -3.444 24.850 1.00 91.81 194 ALA A CA 1
ATOM 1473 C C . ALA A 1 194 ? 3.204 -3.293 25.976 1.00 91.81 194 ALA A C 1
ATOM 1475 O O . ALA A 1 194 ? 4.313 -2.817 25.741 1.00 91.81 194 ALA A O 1
ATOM 1476 N N . SER A 1 195 ? 2.873 -3.786 27.176 1.00 88.88 195 SER A N 1
ATOM 1477 C CA . SER A 1 195 ? 3.764 -3.752 28.343 1.00 88.88 195 SER A CA 1
ATOM 1478 C C . SER A 1 195 ? 5.081 -4.531 28.170 1.00 88.88 195 SER A C 1
ATOM 1480 O O . SER A 1 195 ? 6.043 -4.256 28.886 1.00 88.88 195 SER A O 1
ATOM 1482 N N . THR A 1 196 ? 5.154 -5.474 27.219 1.00 90.94 196 THR A N 1
ATOM 1483 C CA . THR A 1 196 ? 6.341 -6.319 26.990 1.00 90.94 196 THR A CA 1
ATOM 1484 C C . THR A 1 196 ? 7.288 -5.767 25.922 1.00 90.94 196 THR A C 1
ATOM 1486 O O . THR A 1 196 ? 8.427 -6.228 25.821 1.00 90.94 196 THR A O 1
ATOM 1489 N N . LEU A 1 197 ? 6.864 -4.767 25.138 1.00 91.31 197 LEU A N 1
ATOM 1490 C CA . LEU A 1 197 ? 7.697 -4.162 24.101 1.00 91.31 197 LEU A CA 1
ATOM 1491 C C . LEU A 1 197 ? 8.531 -2.996 24.642 1.00 91.31 197 LEU A C 1
ATOM 1493 O O . LEU A 1 197 ? 8.020 -1.936 24.998 1.00 91.31 197 LEU A O 1
ATOM 1497 N N . ALA A 1 198 ? 9.854 -3.157 24.608 1.00 93.88 198 ALA A N 1
ATOM 1498 C CA . ALA A 1 198 ? 10.790 -2.083 24.944 1.00 93.88 198 ALA A CA 1
ATOM 1499 C C . ALA A 1 198 ? 10.697 -0.875 23.986 1.00 93.88 198 ALA A C 1
ATOM 1501 O O . ALA A 1 198 ? 10.996 0.245 24.395 1.00 93.88 198 ALA A O 1
ATOM 1502 N N . ASP A 1 199 ? 10.263 -1.095 22.738 1.00 93.94 199 ASP A N 1
ATOM 1503 C CA . ASP A 1 199 ? 10.149 -0.077 21.684 1.00 93.94 199 ASP A CA 1
ATOM 1504 C C . ASP A 1 199 ? 8.762 0.595 21.598 1.00 93.94 199 ASP A C 1
ATOM 1506 O O . ASP A 1 199 ? 8.518 1.348 20.654 1.00 93.94 199 ASP A O 1
ATOM 1510 N N . LEU A 1 200 ? 7.869 0.372 22.576 1.00 96.31 200 LEU A N 1
ATOM 1511 C CA . LEU A 1 200 ? 6.514 0.944 22.640 1.00 96.31 200 LEU A CA 1
ATOM 1512 C C . LEU A 1 200 ? 6.196 1.526 24.033 1.00 96.31 200 LEU A C 1
ATOM 1514 O O . LEU A 1 200 ? 6.605 0.987 25.065 1.00 96.31 200 LEU A O 1
ATOM 1518 N N . GLY A 1 201 ? 5.464 2.639 24.098 1.00 95.12 201 GLY A N 1
ATOM 1519 C CA . GLY A 1 201 ? 4.878 3.154 25.340 1.00 95.12 201 GLY A CA 1
ATOM 1520 C C . GLY A 1 201 ? 3.805 2.215 25.905 1.00 95.12 201 GLY A C 1
ATOM 1521 O O . GLY A 1 201 ? 3.040 1.621 25.153 1.00 95.12 201 GLY A O 1
ATOM 1522 N N . SER A 1 202 ? 3.727 2.089 27.236 1.00 91.12 202 SER A N 1
ATOM 1523 C CA . SER A 1 202 ? 2.808 1.152 27.918 1.00 91.12 202 SER A CA 1
ATOM 1524 C C . SER A 1 202 ? 1.341 1.353 27.545 1.00 91.12 202 SER A C 1
ATOM 1526 O O . SER A 1 202 ? 0.584 0.389 27.487 1.00 91.12 202 SER A O 1
ATOM 1528 N N . ASP A 1 203 ? 0.963 2.599 27.270 1.00 93.56 203 ASP A N 1
ATOM 1529 C CA . ASP A 1 203 ? -0.403 3.025 26.974 1.00 93.56 203 ASP A CA 1
ATOM 1530 C C . ASP A 1 203 ? -0.612 3.385 25.499 1.00 93.56 203 ASP A C 1
ATOM 1532 O O . ASP A 1 203 ? -1.749 3.538 25.066 1.00 93.56 203 ASP A O 1
ATOM 1536 N N . GLU A 1 204 ? 0.460 3.463 24.702 1.00 96.31 204 GLU A N 1
ATOM 1537 C CA . GLU A 1 204 ? 0.406 3.919 23.303 1.00 96.31 204 GLU A CA 1
ATOM 1538 C C . GLU A 1 204 ? -0.413 2.997 22.391 1.00 96.31 204 GLU A C 1
ATOM 1540 O O . GLU A 1 204 ? -0.858 3.424 21.327 1.00 96.31 204 GLU A O 1
ATOM 1545 N N . TRP A 1 205 ? -0.674 1.754 22.810 1.00 95.88 205 TRP A N 1
ATOM 1546 C CA . TRP A 1 205 ? -1.617 0.857 22.132 1.00 95.88 205 TRP A CA 1
ATOM 1547 C C . TRP A 1 205 ? -3.028 1.458 22.021 1.00 95.88 205 TRP A C 1
ATOM 1549 O O . TRP A 1 205 ? -3.748 1.138 21.081 1.00 95.88 205 TRP A O 1
ATOM 1559 N N . LYS A 1 206 ? -3.407 2.376 22.919 1.00 96.06 206 LYS A N 1
ATOM 1560 C CA . LYS A 1 206 ? -4.686 3.105 22.883 1.00 96.06 206 LYS A CA 1
ATOM 1561 C C . LYS A 1 206 ? -4.732 4.135 21.746 1.00 96.06 206 LYS A C 1
ATOM 1563 O O . LYS A 1 206 ? -5.815 4.580 21.389 1.00 96.06 206 LYS A O 1
ATOM 1568 N N . ASN A 1 207 ? -3.590 4.509 21.161 1.00 96.75 207 ASN A N 1
ATOM 1569 C CA . ASN A 1 207 ? -3.470 5.639 20.231 1.00 96.75 207 ASN A CA 1
ATOM 1570 C C . ASN A 1 207 ? -3.171 5.235 18.773 1.00 96.75 207 ASN A C 1
ATOM 1572 O O . ASN A 1 207 ? -2.839 6.096 17.947 1.00 96.75 207 ASN A O 1
ATOM 1576 N N . TYR A 1 208 ? -3.278 3.946 18.422 1.00 97.62 208 TYR A N 1
ATOM 1577 C CA . TYR A 1 208 ? -3.181 3.515 17.026 1.00 97.62 208 TYR A CA 1
ATOM 1578 C C . TYR A 1 208 ? -4.043 2.307 16.653 1.00 97.62 208 TYR A C 1
ATOM 1580 O O . TYR A 1 208 ? -4.425 1.479 17.474 1.00 97.62 208 TYR A O 1
ATOM 1588 N N . ILE A 1 209 ? -4.256 2.171 15.348 1.00 98.06 209 ILE A N 1
ATOM 1589 C CA . ILE A 1 209 ? -4.675 0.944 14.669 1.00 98.06 209 ILE A CA 1
ATOM 1590 C C . ILE A 1 209 ? -3.706 0.716 13.504 1.00 98.06 209 ILE A C 1
ATOM 1592 O O . ILE A 1 209 ? -3.396 1.648 12.759 1.00 98.06 209 ILE A O 1
ATOM 1596 N N . CYS A 1 210 ? -3.229 -0.513 13.319 1.00 98.69 210 CYS A N 1
ATOM 1597 C CA . CYS A 1 210 ? -2.673 -0.917 12.033 1.00 98.69 210 CYS A CA 1
ATOM 1598 C C . CYS A 1 210 ? -3.802 -1.402 11.125 1.00 98.69 210 CYS A C 1
ATOM 1600 O O . CYS A 1 210 ? -4.503 -2.354 11.462 1.00 98.69 210 CYS A O 1
ATOM 1602 N N . LEU A 1 211 ? -3.967 -0.736 9.984 1.00 98.75 211 LEU A N 1
ATOM 1603 C CA . LEU A 1 211 ? -4.763 -1.223 8.861 1.00 98.75 211 LEU A CA 1
ATOM 1604 C C . LEU A 1 211 ? -3.800 -1.355 7.687 1.00 98.75 211 LEU A C 1
ATOM 1606 O O . LEU A 1 211 ? -3.386 -0.347 7.126 1.00 98.75 211 LEU A O 1
ATOM 1610 N N . GLU A 1 212 ? -3.389 -2.573 7.360 1.00 98.75 212 GLU A N 1
ATOM 1611 C CA . GLU A 1 212 ? -2.304 -2.825 6.410 1.00 98.75 212 GLU A CA 1
ATOM 1612 C C . GLU A 1 212 ? -2.851 -3.185 5.028 1.00 98.75 212 GLU A C 1
ATOM 1614 O O . GLU A 1 212 ? -3.793 -3.969 4.917 1.00 98.75 212 GLU A O 1
ATOM 1619 N N . ALA A 1 213 ? -2.229 -2.666 3.968 1.00 98.62 213 ALA A N 1
ATOM 1620 C CA . ALA A 1 213 ? -2.477 -3.127 2.602 1.00 98.62 213 ALA A CA 1
ATOM 1621 C C . ALA A 1 213 ? -1.495 -4.260 2.281 1.00 98.62 213 ALA A C 1
ATOM 1623 O O . ALA A 1 213 ? -0.284 -4.041 2.386 1.00 98.62 213 ALA A O 1
ATOM 1624 N N . ALA A 1 214 ? -1.990 -5.454 1.932 1.00 98.69 214 ALA A N 1
ATOM 1625 C CA . ALA A 1 214 ? -1.161 -6.656 1.893 1.00 98.69 214 ALA A CA 1
ATOM 1626 C C . ALA A 1 214 ? -1.449 -7.622 0.725 1.00 98.69 214 ALA A C 1
ATOM 1628 O O . ALA A 1 214 ? -2.502 -7.601 0.090 1.00 98.69 214 ALA A O 1
ATOM 1629 N N . ALA A 1 215 ? -0.458 -8.457 0.422 1.00 98.06 215 ALA A N 1
ATOM 1630 C CA . ALA A 1 215 ? -0.506 -9.573 -0.516 1.00 98.06 215 ALA A CA 1
ATOM 1631 C C . ALA A 1 215 ? 0.137 -10.778 0.186 1.00 98.06 215 ALA A C 1
ATOM 1633 O O . ALA A 1 215 ? 1.365 -10.861 0.307 1.00 98.06 215 ALA A O 1
ATOM 1634 N N . ILE A 1 216 ? -0.712 -11.644 0.745 1.00 98.12 216 ILE A N 1
ATOM 1635 C CA . ILE A 1 216 ? -0.340 -12.694 1.704 1.00 98.12 216 ILE A CA 1
ATOM 1636 C C . ILE A 1 216 ? -0.912 -14.047 1.269 1.00 98.12 216 ILE A C 1
ATOM 1638 O O . ILE A 1 216 ? -0.173 -15.027 1.223 1.00 98.12 216 ILE A O 1
ATOM 1642 N N . GLY A 1 217 ? -2.214 -14.115 0.969 1.00 95.12 217 GLY A N 1
ATOM 1643 C CA . GLY A 1 217 ? -2.935 -15.383 0.775 1.00 95.12 217 GLY A CA 1
ATOM 1644 C C . GLY A 1 217 ? -2.593 -16.070 -0.546 1.00 95.12 217 GLY A C 1
ATOM 1645 O O . GLY A 1 217 ? -2.637 -17.294 -0.656 1.00 95.12 217 GLY A O 1
ATOM 1646 N N . LYS A 1 218 ? -2.196 -15.270 -1.537 1.00 92.94 218 LYS A N 1
ATOM 1647 C CA . LYS A 1 218 ? -1.600 -15.699 -2.803 1.00 92.94 218 LYS A CA 1
ATOM 1648 C C . LYS A 1 218 ? -0.267 -14.955 -2.948 1.00 92.94 218 LYS A C 1
ATOM 1650 O O . LYS A 1 218 ? -0.299 -13.742 -3.170 1.00 92.94 218 LYS A O 1
ATOM 1655 N N . PRO A 1 219 ? 0.887 -15.628 -2.781 1.00 95.50 219 PRO A N 1
ATOM 1656 C CA . PRO A 1 219 ? 2.193 -15.022 -3.011 1.00 95.50 219 PRO A CA 1
ATOM 1657 C C . PRO A 1 219 ? 2.315 -14.432 -4.419 1.00 95.50 219 PRO A C 1
ATOM 1659 O O . PRO A 1 219 ? 1.766 -14.960 -5.388 1.00 95.50 219 PRO A O 1
ATOM 1662 N N . VAL A 1 220 ? 3.046 -13.327 -4.533 1.00 93.31 220 VAL A N 1
ATOM 1663 C CA . VAL A 1 220 ? 3.330 -12.680 -5.813 1.00 93.31 220 VAL A CA 1
ATOM 1664 C C . VAL A 1 220 ? 4.508 -13.393 -6.464 1.00 93.31 220 VAL A C 1
ATOM 1666 O O . VAL A 1 220 ? 5.604 -13.417 -5.907 1.00 93.31 220 VAL A O 1
ATOM 1669 N N . VAL A 1 221 ? 4.286 -13.940 -7.660 1.00 93.19 221 VAL A N 1
ATOM 1670 C CA . VAL A 1 221 ? 5.319 -14.594 -8.474 1.00 93.19 221 VAL A CA 1
ATOM 1671 C C . VAL A 1 221 ? 5.720 -13.677 -9.629 1.00 93.19 221 VAL A C 1
ATOM 1673 O O . VAL A 1 221 ? 4.866 -13.241 -10.402 1.00 93.19 221 VAL A O 1
ATOM 1676 N N . LEU A 1 222 ? 7.019 -13.410 -9.779 1.00 81.88 222 LEU A N 1
ATOM 1677 C CA . LEU A 1 222 ? 7.582 -12.653 -10.901 1.00 81.88 222 LEU A CA 1
ATOM 1678 C C . LEU A 1 222 ? 8.655 -13.465 -11.625 1.00 81.88 222 LEU A C 1
ATOM 1680 O O . LEU A 1 222 ? 9.703 -13.786 -11.064 1.00 81.88 222 LEU A O 1
ATOM 1684 N N . VAL A 1 223 ? 8.425 -13.738 -12.908 1.00 85.25 223 VAL A N 1
ATOM 1685 C CA . VAL A 1 223 ? 9.452 -14.260 -13.826 1.00 85.25 223 VAL A CA 1
ATOM 1686 C C . VAL A 1 223 ? 10.569 -13.218 -14.057 1.00 85.25 223 VAL A C 1
ATOM 1688 O O . VAL A 1 223 ? 10.360 -12.036 -13.774 1.00 85.25 223 VAL A O 1
ATOM 1691 N N . PRO A 1 224 ? 11.753 -13.613 -14.562 1.00 86.50 224 PRO A N 1
ATOM 1692 C CA . PRO A 1 224 ? 12.853 -12.692 -14.868 1.00 86.50 224 PRO A CA 1
ATOM 1693 C C . PRO A 1 224 ? 12.424 -11.446 -15.652 1.00 86.50 224 PRO A C 1
ATOM 1695 O O . PRO A 1 224 ? 11.679 -11.542 -16.626 1.00 86.50 224 PRO A O 1
ATOM 1698 N N . SER A 1 225 ? 12.917 -10.273 -15.242 1.00 74.06 225 SER A N 1
ATOM 1699 C CA . SER A 1 225 ? 12.560 -8.950 -15.789 1.00 74.06 225 SER A CA 1
ATOM 1700 C C . SER A 1 225 ? 11.086 -8.521 -15.664 1.00 74.06 225 SER A C 1
ATOM 1702 O O . SER A 1 225 ? 10.752 -7.430 -16.123 1.00 74.06 225 SER A O 1
ATOM 1704 N N . ALA A 1 226 ? 10.200 -9.310 -15.044 1.00 70.25 226 ALA A N 1
ATOM 1705 C CA . ALA A 1 226 ? 8.835 -8.875 -14.746 1.00 70.25 226 ALA A CA 1
ATOM 1706 C C . ALA A 1 226 ? 8.781 -7.982 -13.494 1.00 70.25 226 ALA A C 1
ATOM 1708 O O . ALA A 1 226 ? 9.640 -8.066 -12.609 1.00 70.25 226 ALA A O 1
ATOM 1709 N N . SER A 1 227 ? 7.724 -7.169 -13.407 1.00 78.31 227 SER A N 1
ATOM 1710 C CA . SER A 1 227 ? 7.478 -6.251 -12.292 1.00 78.31 227 SER A CA 1
ATOM 1711 C C . SER A 1 227 ? 6.047 -6.355 -11.762 1.00 78.31 227 SER A C 1
ATOM 1713 O O . SER A 1 227 ? 5.102 -6.533 -12.528 1.00 78.31 227 SER A O 1
ATOM 1715 N N . TRP A 1 228 ? 5.886 -6.173 -10.453 1.00 90.12 228 TRP A N 1
ATOM 1716 C CA . TRP A 1 228 ? 4.610 -6.012 -9.754 1.00 90.12 228 TRP A CA 1
ATOM 1717 C C . TRP A 1 228 ? 4.564 -4.633 -9.090 1.00 90.12 228 TRP A C 1
ATOM 1719 O O . TRP A 1 228 ? 5.597 -4.081 -8.711 1.00 90.12 228 TRP A O 1
ATOM 1729 N N . ASN A 1 229 ? 3.361 -4.080 -8.936 1.00 81.81 229 ASN A N 1
ATOM 1730 C CA . ASN A 1 229 ? 3.126 -2.825 -8.231 1.00 81.81 229 ASN A CA 1
ATOM 1731 C C . ASN A 1 229 ? 1.922 -2.984 -7.297 1.00 81.81 229 ASN A C 1
ATOM 1733 O O . ASN A 1 229 ? 0.847 -3.392 -7.745 1.00 81.81 229 ASN A O 1
ATOM 1737 N N . GLY A 1 230 ? 2.082 -2.601 -6.034 1.00 87.38 230 GLY A N 1
ATOM 1738 C CA . GLY A 1 230 ? 0.993 -2.471 -5.069 1.00 87.38 230 GLY A CA 1
ATOM 1739 C C . GLY A 1 230 ? 1.082 -1.141 -4.337 1.00 87.38 230 GLY A C 1
ATOM 1740 O O . GLY A 1 230 ? 2.170 -0.651 -4.059 1.00 87.38 230 GLY A O 1
ATOM 1741 N N . GLY A 1 231 ? -0.054 -0.535 -4.011 1.00 92.69 231 GLY A N 1
ATOM 1742 C CA . GLY A 1 231 ? -0.097 0.758 -3.337 1.00 92.69 231 GLY A CA 1
ATOM 1743 C C . GLY A 1 231 ? -1.339 0.957 -2.480 1.00 92.69 231 GLY A C 1
ATOM 1744 O O . GLY A 1 231 ? -2.318 0.215 -2.572 1.00 92.69 231 GLY A O 1
ATOM 1745 N N . GLN A 1 232 ? -1.290 1.987 -1.645 1.00 97.19 232 GLN A N 1
ATOM 1746 C CA . GLN A 1 232 ? -2.425 2.482 -0.881 1.00 97.19 232 GLN A CA 1
ATOM 1747 C C . GLN A 1 232 ? -2.500 4.009 -0.987 1.00 97.19 232 GLN A C 1
ATOM 1749 O O . GLN A 1 232 ? -1.475 4.688 -0.954 1.00 97.19 232 GLN A O 1
ATOM 1754 N N . THR A 1 233 ? -3.713 4.545 -1.027 1.00 97.50 233 THR A N 1
ATOM 1755 C CA . THR A 1 233 ? -3.981 5.968 -0.795 1.00 97.50 233 THR A CA 1
ATOM 1756 C C . THR A 1 233 ? -4.777 6.105 0.495 1.00 97.50 233 THR 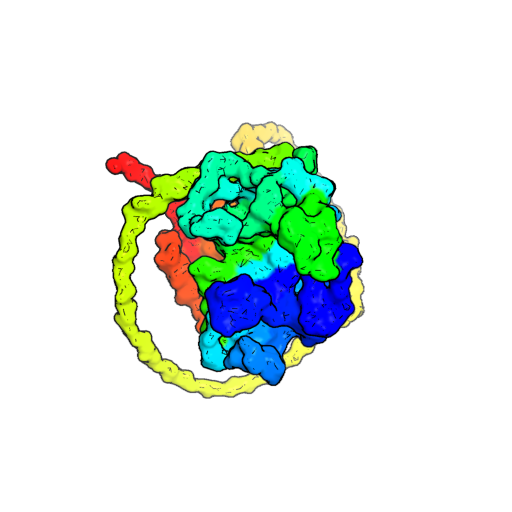A C 1
ATOM 1758 O O . THR A 1 233 ? -5.815 5.461 0.656 1.00 97.50 233 THR A O 1
ATOM 1761 N N . LEU A 1 234 ? -4.287 6.931 1.415 1.00 98.44 234 LEU A N 1
ATOM 1762 C CA . LEU A 1 234 ? -4.955 7.277 2.665 1.00 98.44 234 LEU A CA 1
ATOM 1763 C C . LEU A 1 234 ? -5.619 8.645 2.510 1.00 98.44 234 LEU A C 1
ATOM 1765 O O . LEU A 1 234 ? -4.920 9.647 2.378 1.00 98.44 234 LEU A O 1
ATOM 1769 N N . THR A 1 235 ? -6.951 8.694 2.543 1.00 97.88 235 THR A N 1
ATOM 1770 C CA . THR A 1 235 ? -7.729 9.942 2.473 1.00 97.88 235 THR A CA 1
ATOM 1771 C C . THR A 1 235 ? -8.393 10.232 3.820 1.00 97.88 235 THR A C 1
ATOM 1773 O O . THR A 1 235 ? -9.146 9.397 4.322 1.00 97.88 235 THR A O 1
ATOM 1776 N N . VAL A 1 236 ? -8.163 11.410 4.406 1.00 96.75 236 VAL A N 1
ATOM 1777 C CA . VAL A 1 236 ? -8.903 11.883 5.592 1.00 96.75 236 VAL A CA 1
ATOM 1778 C C . VAL A 1 236 ? -10.232 12.493 5.145 1.00 96.75 236 VAL A C 1
ATOM 1780 O O . VAL A 1 236 ? -10.255 13.340 4.256 1.00 96.75 236 VAL A O 1
ATOM 1783 N N . MET A 1 237 ? -11.345 12.088 5.761 1.00 95.50 237 MET A N 1
ATOM 1784 C CA . MET A 1 237 ? -12.684 12.562 5.381 1.00 95.50 237 MET A CA 1
ATOM 1785 C C . MET A 1 237 ? -13.683 12.529 6.554 1.00 95.50 237 MET A C 1
ATOM 1787 O O . MET A 1 237 ? -13.437 11.836 7.548 1.00 95.50 237 MET A O 1
ATOM 1791 N N . PRO A 1 238 ? -14.820 13.250 6.476 1.00 97.00 238 PRO A N 1
ATOM 1792 C CA . PRO A 1 238 ? -15.880 13.158 7.480 1.00 97.00 238 PRO A CA 1
ATOM 1793 C C . PRO A 1 238 ? -16.470 11.745 7.545 1.00 97.00 238 PRO A C 1
ATOM 1795 O O . PRO A 1 238 ? -16.755 11.145 6.505 1.00 97.00 238 PRO A O 1
ATOM 1798 N N . ALA A 1 239 ? -16.718 11.237 8.754 1.00 96.69 239 ALA A N 1
ATOM 1799 C CA . ALA A 1 239 ? -17.233 9.885 8.984 1.00 96.69 239 ALA A CA 1
ATOM 1800 C C . ALA A 1 239 ? -18.529 9.603 8.208 1.00 96.69 239 ALA A C 1
ATOM 1802 O O . ALA A 1 239 ? -18.665 8.551 7.590 1.00 96.69 239 ALA A O 1
ATOM 1803 N N . LYS A 1 240 ? -19.449 10.577 8.146 1.00 96.19 240 LYS A N 1
ATOM 1804 C CA . LYS A 1 240 ? -20.695 10.472 7.367 1.00 96.19 240 LYS A CA 1
ATOM 1805 C C . LYS A 1 240 ? -20.451 10.178 5.879 1.00 96.19 240 LYS A C 1
ATOM 1807 O O . LYS A 1 240 ? -21.231 9.449 5.274 1.00 96.19 240 LYS A O 1
ATOM 1812 N N . THR A 1 241 ? -19.383 10.722 5.294 1.00 96.06 241 THR A N 1
ATOM 1813 C CA . THR A 1 241 ? -19.025 10.479 3.890 1.00 96.06 241 THR A CA 1
ATOM 1814 C C . THR A 1 241 ? -18.434 9.081 3.713 1.00 96.06 241 THR A C 1
ATOM 1816 O O . THR A 1 241 ? -18.841 8.367 2.804 1.00 96.06 241 THR A O 1
ATOM 1819 N N . ALA A 1 242 ? -17.533 8.658 4.608 1.00 94.94 242 ALA A N 1
ATOM 1820 C CA . ALA A 1 242 ? -16.945 7.315 4.578 1.00 94.94 242 ALA A CA 1
ATOM 1821 C C . ALA A 1 242 ? -17.993 6.201 4.745 1.00 94.94 242 ALA A C 1
ATOM 1823 O O . ALA A 1 242 ? -17.958 5.208 4.022 1.00 94.94 242 ALA A O 1
ATOM 1824 N N . LEU A 1 243 ? -18.956 6.384 5.655 1.00 95.06 243 LEU A N 1
ATOM 1825 C CA . LEU A 1 243 ? -20.063 5.445 5.852 1.00 95.06 243 LEU A CA 1
ATOM 1826 C C . LEU A 1 243 ? -20.929 5.331 4.587 1.00 95.06 243 LEU A C 1
ATOM 1828 O O . LEU A 1 243 ? -21.162 4.222 4.116 1.00 95.06 243 LEU A O 1
ATOM 1832 N N . ALA A 1 244 ? -21.307 6.456 3.971 1.00 94.62 244 ALA A N 1
ATOM 1833 C CA . ALA A 1 244 ? -22.090 6.460 2.732 1.00 94.62 244 ALA A CA 1
ATOM 1834 C C . ALA A 1 244 ? -21.341 5.834 1.532 1.00 94.62 244 ALA A C 1
ATOM 1836 O O . ALA A 1 244 ? -21.948 5.124 0.726 1.00 94.62 244 ALA A O 1
ATOM 1837 N N . GLU A 1 245 ? -20.023 6.045 1.409 1.00 92.56 245 GLU A N 1
ATOM 1838 C CA . GLU A 1 245 ? -19.204 5.343 0.407 1.00 92.56 245 GLU A CA 1
ATOM 1839 C C . GLU A 1 245 ? -19.135 3.830 0.682 1.00 92.56 245 GLU A C 1
ATOM 1841 O O . GLU A 1 245 ? -19.205 3.029 -0.253 1.00 92.56 245 GLU A O 1
ATOM 1846 N N . CYS A 1 246 ? -19.033 3.420 1.951 1.00 92.25 246 CYS A N 1
ATOM 1847 C CA . CYS A 1 246 ? -19.003 2.012 2.345 1.00 92.25 246 CYS A CA 1
ATOM 1848 C C . CYS A 1 246 ? -20.341 1.297 2.081 1.00 92.25 246 CYS A C 1
ATOM 1850 O O . CYS A 1 246 ? -20.344 0.182 1.557 1.00 92.25 246 CYS A O 1
ATOM 1852 N N . GLU A 1 247 ? -21.471 1.935 2.395 1.00 90.62 247 GLU A N 1
ATOM 1853 C CA . GLU A 1 247 ? -22.819 1.429 2.097 1.00 90.62 247 GLU A CA 1
ATOM 1854 C C . GLU A 1 247 ? -23.020 1.234 0.586 1.00 90.62 247 GLU A C 1
ATOM 1856 O O . GLU A 1 247 ? -23.475 0.173 0.147 1.00 90.62 247 GLU A O 1
ATOM 1861 N N . LYS A 1 248 ? -22.609 2.220 -0.228 1.00 87.38 248 LYS A N 1
ATOM 1862 C CA . LYS A 1 248 ? -22.657 2.129 -1.696 1.00 87.38 248 LYS A CA 1
ATOM 1863 C C . LYS A 1 248 ? -21.802 0.971 -2.220 1.00 87.38 248 LYS A C 1
ATOM 1865 O O . LYS A 1 248 ? -22.291 0.171 -3.015 1.00 87.38 248 LYS A O 1
ATOM 1870 N N . ALA A 1 249 ? -20.562 0.844 -1.743 1.00 82.88 249 ALA A N 1
ATOM 1871 C CA . ALA A 1 249 ? -19.655 -0.226 -2.157 1.00 82.88 249 ALA A CA 1
ATOM 1872 C C . ALA A 1 249 ? -20.192 -1.628 -1.803 1.00 82.88 249 ALA A C 1
ATOM 1874 O O . ALA A 1 249 ? -20.094 -2.547 -2.617 1.00 82.88 249 ALA A O 1
ATOM 1875 N N . ALA A 1 250 ? -20.821 -1.793 -0.634 1.00 81.88 250 ALA A N 1
ATOM 1876 C CA . ALA A 1 250 ? -21.462 -3.050 -0.244 1.00 81.88 250 ALA A CA 1
ATOM 1877 C C . ALA A 1 250 ? -22.671 -3.395 -1.140 1.00 81.88 250 ALA A C 1
ATOM 1879 O O . ALA A 1 250 ? -22.826 -4.542 -1.569 1.00 81.88 250 ALA A O 1
ATOM 1880 N N . ALA A 1 251 ? -23.498 -2.401 -1.483 1.00 77.94 251 ALA A N 1
ATOM 1881 C CA . ALA A 1 251 ? -24.645 -2.570 -2.380 1.00 77.94 251 ALA A CA 1
ATOM 1882 C C . ALA A 1 251 ? -24.247 -2.873 -3.842 1.00 77.94 251 ALA A C 1
ATOM 1884 O O . ALA A 1 251 ? -25.026 -3.481 -4.582 1.00 77.94 251 ALA A O 1
ATOM 1885 N N . GLU A 1 252 ? -23.049 -2.463 -4.261 1.00 74.25 252 GLU A N 1
ATOM 1886 C CA . GLU A 1 252 ? -22.459 -2.793 -5.564 1.00 74.25 252 GLU A CA 1
ATOM 1887 C C . GLU A 1 252 ? -21.825 -4.194 -5.552 1.00 74.25 252 GLU A C 1
ATOM 1889 O O . GLU A 1 252 ? -22.155 -5.019 -6.406 1.00 74.25 252 GLU A O 1
ATOM 1894 N N . GLY A 1 253 ? -21.016 -4.522 -4.538 1.00 63.38 253 GLY A N 1
ATOM 1895 C CA . GLY A 1 253 ? -20.370 -5.835 -4.400 1.00 63.38 253 GLY A CA 1
ATOM 1896 C C . GLY A 1 253 ? -21.350 -7.004 -4.232 1.00 63.38 253 GLY A C 1
ATOM 1897 O O . GLY A 1 253 ? -21.151 -8.067 -4.821 1.00 63.38 253 GLY A O 1
ATOM 1898 N N . SER A 1 254 ? -22.457 -6.801 -3.509 1.00 57.38 254 SER A N 1
ATOM 1899 C CA . SER A 1 254 ? -23.515 -7.813 -3.339 1.00 57.38 254 SER A CA 1
ATOM 1900 C C . SER A 1 254 ? -24.125 -8.266 -4.678 1.00 57.38 254 SER A C 1
ATOM 1902 O O . SER A 1 254 ? -24.377 -9.454 -4.887 1.00 57.38 254 SER A O 1
ATOM 1904 N N . LYS A 1 255 ? -24.274 -7.341 -5.639 1.00 48.62 255 LYS A N 1
ATOM 1905 C CA . LYS A 1 255 ? -24.793 -7.639 -6.988 1.00 48.62 255 LYS A CA 1
ATOM 1906 C C . LYS A 1 255 ? -23.800 -8.421 -7.852 1.00 48.62 255 LYS A C 1
ATOM 1908 O O . LYS A 1 255 ? -24.233 -9.177 -8.717 1.00 48.62 255 LYS A O 1
ATOM 1913 N N . ALA A 1 256 ? -22.496 -8.248 -7.627 1.00 43.19 256 ALA A N 1
ATOM 1914 C CA . ALA A 1 256 ? -21.453 -9.000 -8.324 1.00 43.19 256 ALA A CA 1
ATOM 1915 C C . ALA A 1 256 ? -21.340 -10.437 -7.787 1.00 43.19 256 ALA A C 1
ATOM 1917 O O . ALA A 1 256 ? -21.437 -11.388 -8.561 1.00 43.19 256 ALA A O 1
ATOM 1918 N N . SER A 1 257 ? -21.249 -10.594 -6.461 1.00 37.88 257 SER A N 1
ATOM 1919 C CA . SER A 1 257 ? -21.112 -11.890 -5.772 1.00 37.88 257 SER A CA 1
ATOM 1920 C C . SER A 1 257 ? -22.199 -12.902 -6.168 1.00 37.88 257 SER A C 1
ATOM 1922 O O . SER A 1 257 ? -21.901 -14.048 -6.514 1.00 37.88 257 SER A O 1
ATOM 1924 N N . ALA A 1 258 ? -23.459 -12.455 -6.245 1.00 37.19 258 ALA A N 1
ATOM 1925 C CA . ALA A 1 258 ? -24.588 -13.285 -6.674 1.00 37.19 258 ALA A CA 1
ATOM 1926 C C . ALA A 1 258 ? -24.479 -13.815 -8.124 1.00 37.19 258 ALA A C 1
ATOM 1928 O O . ALA A 1 258 ? -25.227 -14.716 -8.500 1.00 37.19 258 ALA A O 1
ATOM 1929 N N . SER A 1 259 ? -23.564 -13.279 -8.943 1.00 35.34 259 SER A N 1
ATOM 1930 C CA . SER A 1 259 ? -23.315 -13.733 -10.315 1.00 35.34 259 SER A CA 1
ATOM 1931 C C . SER A 1 259 ? -22.141 -14.712 -10.462 1.00 35.34 259 SER A C 1
ATOM 1933 O O . SER A 1 259 ? -22.054 -15.343 -11.517 1.00 35.34 259 SER A O 1
ATOM 1935 N N . GLU A 1 260 ? -21.221 -14.819 -9.501 1.00 32.00 260 GLU A N 1
ATOM 1936 C CA . GLU A 1 260 ? -19.992 -15.621 -9.670 1.00 32.00 260 GLU A CA 1
ATOM 1937 C C . GLU A 1 260 ? -20.131 -17.073 -9.197 1.00 32.00 260 GLU A C 1
ATOM 1939 O O . GLU A 1 260 ? -19.462 -17.958 -9.725 1.00 32.00 260 GLU A O 1
ATOM 1944 N N . ALA A 1 261 ? -21.057 -17.361 -8.278 1.00 30.94 261 ALA A N 1
ATOM 1945 C CA . ALA A 1 261 ? -21.244 -18.688 -7.676 1.00 30.94 261 ALA A CA 1
ATOM 1946 C C . ALA A 1 261 ? -21.757 -19.801 -8.632 1.00 30.94 261 ALA A C 1
ATOM 1948 O O . ALA A 1 261 ? -22.118 -20.883 -8.171 1.00 30.94 261 ALA A O 1
ATOM 1949 N N . ALA A 1 262 ? -21.818 -19.549 -9.945 1.00 34.53 262 ALA A N 1
ATOM 1950 C CA . ALA A 1 262 ? -22.478 -20.400 -10.940 1.00 34.53 262 ALA A CA 1
ATOM 1951 C C . ALA A 1 262 ? -21.546 -21.027 -12.002 1.00 34.53 262 ALA A C 1
ATOM 1953 O O . ALA A 1 262 ? -22.020 -21.822 -12.814 1.00 34.53 262 ALA A O 1
ATOM 1954 N N . ALA A 1 263 ? -20.247 -20.695 -12.032 1.00 29.00 263 ALA A N 1
ATOM 1955 C CA . ALA A 1 263 ? -19.327 -21.126 -13.093 1.00 29.00 263 ALA A CA 1
ATOM 1956 C C . ALA A 1 263 ? -18.164 -21.995 -12.574 1.00 29.00 263 ALA A C 1
ATOM 1958 O O . ALA A 1 263 ? -17.462 -21.619 -11.638 1.00 29.00 263 ALA A O 1
ATOM 1959 N N . ALA A 1 264 ? -17.924 -23.142 -13.222 1.00 25.98 264 ALA A N 1
ATOM 1960 C CA . ALA A 1 264 ? -16.803 -24.045 -12.938 1.00 25.98 264 ALA A CA 1
ATOM 1961 C C . ALA A 1 264 ? -15.837 -24.135 -14.147 1.00 25.98 264 ALA A C 1
ATOM 1963 O O . ALA A 1 264 ? -16.307 -24.170 -15.286 1.00 25.98 264 ALA A O 1
ATOM 1964 N N . PRO A 1 265 ? -14.504 -24.186 -13.940 1.00 25.41 265 PRO A N 1
ATOM 1965 C CA . PRO A 1 265 ? -13.533 -24.007 -15.023 1.00 25.41 265 PRO A CA 1
ATOM 1966 C C . PRO A 1 265 ? -13.159 -25.307 -15.778 1.00 25.41 265 PRO A C 1
ATOM 1968 O O . PRO A 1 265 ? -12.853 -26.323 -15.146 1.00 25.41 265 PRO A O 1
ATOM 1971 N N . PRO A 1 266 ? -13.088 -25.284 -17.126 1.00 26.83 266 PRO A N 1
ATOM 1972 C CA . PRO A 1 266 ? -12.446 -26.322 -17.938 1.00 26.83 266 PRO A CA 1
ATOM 1973 C C . PRO A 1 266 ? -10.915 -26.123 -18.054 1.00 26.83 266 PRO A C 1
ATOM 1975 O O . PRO A 1 266 ? -10.341 -25.192 -17.495 1.00 26.83 266 PRO A O 1
ATOM 1978 N N . LYS A 1 267 ? -10.226 -27.049 -18.741 1.00 23.50 267 LYS A N 1
ATOM 1979 C CA . LYS A 1 267 ? -8.759 -27.236 -18.674 1.00 23.50 267 LYS A CA 1
ATOM 1980 C C . LYS A 1 267 ? -7.994 -26.685 -19.888 1.00 23.50 267 LYS A C 1
ATOM 1982 O O . LYS A 1 267 ? -8.505 -26.673 -21.002 1.00 23.50 267 LYS A O 1
ATOM 1987 N N . VAL A 1 268 ? -6.731 -26.313 -19.657 1.00 23.42 268 VAL A N 1
ATOM 1988 C CA . VAL A 1 268 ? -5.764 -25.799 -20.650 1.00 23.42 268 VAL A CA 1
ATOM 1989 C C . VAL A 1 268 ? -5.105 -26.931 -21.458 1.00 23.42 268 VAL A C 1
ATOM 1991 O O . VAL A 1 268 ? -4.869 -28.016 -20.926 1.00 23.42 268 VAL A O 1
ATOM 1994 N N . ALA A 1 269 ? -4.726 -26.644 -22.709 1.00 22.84 269 ALA A N 1
ATOM 1995 C CA . ALA A 1 269 ? -3.806 -27.446 -23.521 1.00 22.84 269 ALA A CA 1
ATOM 1996 C C . ALA A 1 269 ? -2.705 -26.564 -24.156 1.00 22.84 269 ALA A C 1
ATOM 1998 O O . ALA A 1 269 ? -2.903 -25.367 -24.353 1.00 22.84 269 ALA A O 1
ATOM 1999 N N . LYS A 1 270 ? -1.549 -27.169 -24.460 1.00 23.16 270 LYS A N 1
ATOM 2000 C CA . LYS A 1 270 ? -0.406 -26.579 -25.196 1.00 23.16 270 LYS A CA 1
ATOM 2001 C C . LYS A 1 270 ? -0.410 -27.060 -26.671 1.00 23.16 270 LYS A C 1
ATOM 2003 O O . LYS A 1 270 ? -1.356 -27.748 -27.037 1.00 23.16 270 LYS A O 1
ATOM 2008 N N . GLU A 1 271 ? 0.551 -26.845 -27.585 1.00 23.89 271 GLU A N 1
ATOM 2009 C CA . GLU A 1 271 ? 1.882 -26.169 -27.712 1.00 23.89 271 GLU A CA 1
ATOM 2010 C C . GLU A 1 271 ? 1.982 -25.759 -29.235 1.00 23.89 271 GLU A C 1
ATOM 2012 O O . GLU A 1 271 ? 0.989 -25.927 -29.939 1.00 23.89 271 GLU A O 1
ATOM 2017 N N . ALA A 1 272 ? 3.011 -25.220 -29.913 1.00 22.45 272 ALA A N 1
ATOM 2018 C CA . ALA A 1 272 ? 4.454 -25.025 -29.705 1.00 22.45 272 ALA A CA 1
ATOM 2019 C C . ALA A 1 272 ? 4.946 -23.704 -30.386 1.00 22.45 272 ALA A C 1
ATOM 2021 O O . ALA A 1 272 ? 4.361 -22.661 -30.110 1.00 22.45 272 ALA A O 1
ATOM 2022 N N . ALA A 1 273 ? 6.023 -23.688 -31.208 1.00 21.84 273 ALA A N 1
ATOM 2023 C CA . ALA A 1 273 ? 6.732 -22.439 -31.579 1.00 21.84 273 ALA A CA 1
ATOM 2024 C C . ALA A 1 273 ? 7.574 -22.425 -32.897 1.00 21.84 273 ALA A C 1
ATOM 2026 O O . ALA A 1 273 ? 8.043 -23.471 -33.337 1.00 21.84 273 ALA A O 1
ATOM 2027 N N . MET A 1 274 ? 7.893 -21.198 -33.381 1.00 23.25 274 MET A N 1
ATOM 2028 C CA . MET A 1 274 ? 9.049 -20.780 -34.244 1.00 23.25 274 MET A CA 1
ATOM 2029 C C . MET A 1 274 ? 9.076 -21.231 -35.742 1.00 23.25 274 MET A C 1
ATOM 2031 O O . MET A 1 274 ? 8.259 -22.082 -36.089 1.00 23.25 274 MET A O 1
ATOM 2035 N N . PRO A 1 275 ? 9.943 -20.682 -36.660 1.00 28.64 275 PRO A N 1
ATOM 2036 C CA . PRO A 1 275 ? 11.136 -19.815 -36.464 1.00 28.64 275 PRO A CA 1
ATOM 2037 C C . PRO A 1 275 ? 11.397 -18.590 -37.412 1.00 28.64 275 PRO A C 1
ATOM 2039 O O . PRO A 1 275 ? 11.232 -18.653 -38.621 1.00 28.64 275 PRO A O 1
ATOM 2042 N N . ASN A 1 276 ? 11.937 -17.510 -36.821 1.00 23.72 276 ASN A N 1
ATOM 2043 C CA . ASN A 1 276 ? 13.194 -16.762 -37.117 1.00 23.72 276 ASN A CA 1
ATOM 2044 C C . ASN A 1 276 ? 13.794 -16.589 -38.555 1.00 23.72 276 ASN A C 1
ATOM 2046 O O . ASN A 1 276 ? 14.127 -17.582 -39.194 1.00 23.72 276 ASN A O 1
ATOM 2050 N N . GLU A 1 277 ? 14.188 -15.351 -38.938 1.00 24.12 277 GLU A N 1
ATOM 2051 C CA . GLU A 1 277 ? 15.281 -15.066 -39.914 1.00 24.12 277 GLU A CA 1
ATOM 2052 C C . GLU A 1 277 ? 16.002 -13.692 -39.694 1.00 24.12 277 GLU A C 1
ATOM 2054 O O . GLU A 1 277 ? 15.714 -12.990 -38.727 1.00 24.12 277 GLU A O 1
ATOM 2059 N N . LYS A 1 278 ? 16.999 -13.330 -40.532 1.00 23.16 278 LYS A N 1
ATOM 2060 C CA . LYS A 1 278 ? 18.020 -12.246 -40.360 1.00 23.16 278 LYS A CA 1
ATOM 2061 C C . LYS A 1 278 ? 17.976 -11.240 -41.544 1.00 23.16 278 LYS A C 1
ATOM 2063 O O . LYS A 1 278 ? 17.511 -11.631 -42.603 1.00 23.16 278 LYS A O 1
ATOM 2068 N N . GLY A 1 279 ? 18.510 -10.004 -41.534 1.00 21.83 279 GLY A N 1
ATOM 2069 C CA . GLY A 1 279 ? 19.128 -9.155 -40.492 1.00 21.83 279 GLY A CA 1
ATOM 2070 C C . GLY A 1 279 ? 20.065 -8.047 -41.068 1.00 21.83 279 GLY A C 1
ATOM 2071 O O . GLY A 1 279 ? 20.713 -8.289 -42.080 1.00 21.83 279 GLY A O 1
ATOM 2072 N N . ALA A 1 280 ? 20.202 -6.899 -40.366 1.00 22.58 280 ALA A N 1
ATOM 2073 C CA . ALA A 1 280 ? 21.186 -5.788 -40.551 1.00 22.58 280 ALA A CA 1
ATOM 2074 C C . ALA A 1 280 ? 21.107 -4.903 -41.838 1.00 22.58 280 ALA A C 1
ATOM 2076 O O . ALA A 1 280 ? 20.496 -5.334 -42.814 1.00 22.58 280 ALA A O 1
ATOM 2077 N N . PRO A 1 281 ? 21.756 -3.702 -41.909 1.00 28.42 281 PRO A N 1
ATOM 2078 C CA . PRO A 1 281 ? 22.421 -2.876 -40.876 1.00 28.42 281 PRO A CA 1
ATOM 2079 C C . PRO A 1 281 ? 21.845 -1.427 -40.733 1.00 28.42 281 PRO A C 1
ATOM 2081 O O . PRO A 1 281 ? 20.816 -1.094 -41.308 1.00 28.42 281 PRO A O 1
ATOM 2084 N N . ALA A 1 282 ? 22.498 -0.570 -39.929 1.00 23.16 282 ALA A N 1
ATOM 2085 C CA . ALA A 1 282 ? 21.977 0.710 -39.407 1.00 23.16 282 ALA A CA 1
ATOM 2086 C C . ALA A 1 282 ? 22.370 1.999 -40.179 1.00 23.16 282 ALA A C 1
ATOM 2088 O O . ALA A 1 282 ? 23.284 1.994 -41.003 1.00 23.16 282 ALA A O 1
ATOM 2089 N N . ALA A 1 283 ? 21.743 3.129 -39.810 1.00 22.86 283 ALA A N 1
ATOM 2090 C CA . ALA A 1 283 ? 22.225 4.497 -40.056 1.00 22.86 283 ALA A CA 1
ATOM 2091 C C . ALA A 1 283 ? 21.840 5.436 -38.887 1.00 22.86 283 ALA A C 1
ATOM 2093 O O . ALA A 1 283 ? 20.720 5.364 -38.387 1.00 22.86 283 ALA A O 1
ATOM 2094 N N . GLU A 1 284 ? 22.746 6.319 -38.453 1.00 23.52 284 GLU A N 1
ATOM 2095 C CA . GLU A 1 284 ? 22.526 7.249 -37.327 1.00 23.52 284 GLU A CA 1
ATOM 2096 C C . GLU A 1 284 ? 21.924 8.598 -37.765 1.00 23.52 284 GLU A C 1
ATOM 2098 O O . GLU A 1 284 ? 22.312 9.150 -38.798 1.00 23.52 284 GLU A O 1
ATOM 2103 N N . LYS A 1 285 ? 21.088 9.210 -36.911 1.00 25.52 285 LYS A N 1
ATOM 2104 C CA . LYS A 1 285 ? 20.880 10.671 -36.852 1.00 25.52 285 LYS A CA 1
ATOM 2105 C C . LYS A 1 285 ? 20.728 11.140 -35.402 1.00 25.52 285 LYS A C 1
ATOM 2107 O O . LYS A 1 285 ? 20.413 10.348 -34.524 1.00 25.52 285 LYS A O 1
ATOM 2112 N N . LYS A 1 286 ? 21.016 12.424 -35.170 1.00 24.16 286 LYS A N 1
ATOM 2113 C CA . LYS A 1 286 ? 21.050 13.067 -33.847 1.00 24.16 286 LYS A CA 1
ATOM 2114 C C . LYS A 1 286 ? 19.739 13.783 -33.541 1.00 24.16 286 LYS A C 1
ATOM 2116 O O . LYS A 1 286 ? 19.239 14.501 -34.406 1.00 24.16 286 LYS A O 1
ATOM 2121 N N . ASP A 1 287 ? 19.286 13.691 -32.297 1.00 28.59 287 ASP A N 1
ATOM 2122 C CA . ASP A 1 287 ? 18.243 14.561 -31.757 1.00 28.59 287 ASP A CA 1
ATOM 2123 C C . ASP A 1 287 ? 18.746 16.001 -31.586 1.00 28.59 287 ASP A C 1
ATOM 2125 O O . ASP A 1 287 ? 19.892 16.243 -31.193 1.00 28.59 287 ASP A O 1
ATOM 2129 N N . GLY A 1 288 ? 17.871 16.968 -31.863 1.00 29.39 288 GLY A N 1
ATOM 2130 C CA . GLY A 1 288 ? 18.122 18.395 -31.677 1.00 29.39 288 GLY A CA 1
ATOM 2131 C C . GLY A 1 288 ? 16.963 19.040 -30.928 1.00 29.39 288 GLY A C 1
ATOM 2132 O O . GLY A 1 288 ? 15.862 19.141 -31.459 1.00 29.39 288 GLY A O 1
ATOM 2133 N N . LYS A 1 289 ? 17.206 19.474 -29.688 1.00 32.75 289 LYS A N 1
ATOM 2134 C CA . LYS A 1 289 ? 16.227 20.218 -28.885 1.00 32.75 289 LYS A CA 1
ATOM 2135 C C . LYS A 1 289 ? 16.241 21.698 -29.317 1.00 32.75 289 LYS A C 1
ATOM 2137 O O . LYS A 1 289 ? 17.341 22.244 -29.415 1.00 32.75 289 LYS A O 1
ATOM 2142 N N . PRO A 1 290 ? 15.083 22.344 -29.559 1.00 34.78 290 PRO A N 1
ATOM 2143 C CA . PRO A 1 290 ? 15.035 23.728 -30.032 1.00 34.78 290 PRO A CA 1
ATOM 2144 C C . PRO A 1 290 ? 15.616 24.720 -29.016 1.00 34.78 290 PRO A C 1
ATOM 2146 O O . PRO A 1 290 ? 15.628 24.474 -27.803 1.00 34.78 290 PRO A O 1
ATOM 2149 N N . SER A 1 291 ? 16.112 25.845 -29.528 1.00 36.94 291 SER A N 1
ATOM 2150 C CA . SER A 1 291 ? 16.812 26.879 -28.764 1.00 36.94 291 SER A CA 1
ATOM 2151 C C . SER A 1 291 ? 15.843 27.864 -28.078 1.00 36.94 291 SER A C 1
ATOM 2153 O O . SER A 1 291 ? 14.697 28.024 -28.513 1.00 36.94 291 SER A O 1
ATOM 2155 N N . PRO A 1 292 ? 16.284 28.586 -27.026 1.00 43.72 292 PRO A N 1
ATOM 2156 C CA . PRO A 1 292 ? 15.480 29.637 -26.394 1.00 43.72 292 PRO A CA 1
ATOM 2157 C C . PRO A 1 292 ? 15.007 30.741 -27.357 1.00 43.72 292 PRO A C 1
ATOM 2159 O O . PRO A 1 292 ? 13.924 31.291 -27.162 1.00 43.72 292 PRO A O 1
ATOM 2162 N N . GLU A 1 293 ? 15.777 31.042 -28.408 1.00 41.03 293 GLU A N 1
ATOM 2163 C CA . GLU A 1 293 ? 15.455 32.087 -29.394 1.00 41.03 293 GLU A CA 1
ATOM 2164 C C . GLU A 1 293 ? 14.272 31.688 -30.294 1.00 41.03 293 GLU A C 1
ATOM 2166 O O . GLU A 1 293 ? 13.469 32.529 -30.703 1.00 41.03 293 GLU A O 1
ATOM 2171 N N . GLU A 1 294 ? 14.113 30.390 -30.569 1.00 46.97 294 GLU A N 1
ATOM 2172 C CA . GLU A 1 294 ? 13.001 29.864 -31.369 1.00 46.97 294 GLU A CA 1
ATOM 2173 C C . GLU A 1 294 ? 11.674 29.985 -30.600 1.00 46.97 294 GLU A C 1
ATOM 2175 O O . GLU A 1 294 ? 10.655 30.399 -31.160 1.00 46.97 294 GLU A O 1
ATOM 2180 N N . ILE A 1 295 ? 11.709 29.738 -29.286 1.00 47.62 295 ILE A N 1
ATOM 2181 C CA . ILE A 1 295 ? 10.559 29.871 -28.375 1.00 47.62 295 ILE A CA 1
ATOM 2182 C C . ILE A 1 295 ? 10.082 31.330 -28.279 1.00 47.62 295 ILE A C 1
ATOM 2184 O O . ILE A 1 295 ? 8.878 31.584 -28.193 1.00 47.62 295 ILE A O 1
ATOM 2188 N N . GLU A 1 296 ? 10.995 32.305 -28.302 1.00 46.47 296 GLU A N 1
ATOM 2189 C CA . GLU A 1 296 ? 10.631 33.727 -28.304 1.00 46.47 296 GLU A CA 1
ATOM 2190 C C . GLU A 1 296 ? 9.997 34.148 -29.639 1.00 46.47 296 GLU A C 1
ATOM 2192 O O . GLU A 1 296 ? 8.959 34.817 -29.655 1.00 46.47 296 GLU A O 1
ATOM 2197 N N . LYS A 1 297 ? 10.532 33.658 -30.762 1.00 46.06 297 LYS A N 1
ATOM 2198 C CA . LYS A 1 297 ? 9.994 33.913 -32.105 1.00 46.06 297 LYS A CA 1
ATOM 2199 C C . LYS A 1 297 ? 8.556 33.398 -32.270 1.00 46.06 297 LYS A C 1
ATOM 2201 O O . LYS A 1 297 ? 7.704 34.121 -32.787 1.00 46.06 297 LYS A O 1
ATOM 2206 N N . MET A 1 298 ? 8.251 32.208 -31.745 1.00 47.25 298 MET A N 1
ATOM 2207 C CA . MET A 1 298 ? 6.897 31.623 -31.763 1.00 47.25 298 MET A CA 1
ATOM 2208 C C . MET A 1 298 ? 5.871 32.404 -30.919 1.00 47.25 298 MET A C 1
ATOM 2210 O O . MET A 1 298 ? 4.668 32.317 -31.174 1.00 47.25 298 MET A O 1
ATOM 2214 N N . LYS A 1 299 ? 6.306 33.201 -29.930 1.00 41.84 299 LYS A N 1
ATOM 2215 C CA . LYS A 1 299 ? 5.401 34.081 -29.165 1.00 41.84 299 LYS A CA 1
ATOM 2216 C C . LYS A 1 299 ? 4.952 35.302 -29.977 1.00 41.84 299 LYS A C 1
ATOM 2218 O O . LYS A 1 299 ? 3.843 35.784 -29.756 1.00 41.84 299 LYS A O 1
ATOM 2223 N N . ALA A 1 300 ? 5.766 35.775 -30.925 1.00 39.62 300 ALA A N 1
ATOM 2224 C CA . ALA A 1 300 ? 5.475 36.973 -31.715 1.00 39.62 300 ALA A CA 1
ATOM 2225 C C . ALA A 1 300 ? 4.358 36.764 -32.758 1.00 39.62 300 ALA A C 1
ATOM 2227 O O . ALA A 1 300 ? 3.471 37.608 -32.885 1.00 39.62 300 ALA A O 1
ATOM 2228 N N . GLU A 1 301 ? 4.338 35.628 -33.468 1.00 39.78 301 GLU A N 1
ATOM 2229 C CA . GLU A 1 301 ? 3.335 35.366 -34.522 1.00 39.78 301 GLU A CA 1
ATOM 2230 C C . GLU A 1 301 ? 1.896 35.250 -33.990 1.00 39.78 301 GLU A C 1
ATOM 2232 O O . GLU A 1 301 ? 0.930 35.502 -34.711 1.00 39.78 301 GLU A O 1
ATOM 2237 N N . LYS A 1 302 ? 1.726 34.935 -32.700 1.00 36.81 302 LYS A N 1
ATOM 2238 C CA . LYS A 1 302 ? 0.409 34.775 -32.062 1.00 36.81 302 LYS A CA 1
ATOM 2239 C C . LYS A 1 302 ? -0.347 36.102 -31.857 1.00 36.81 302 LYS A C 1
ATOM 2241 O O . LYS A 1 302 ? -1.506 36.079 -31.450 1.00 36.81 302 LYS A O 1
ATOM 2246 N N . ALA A 1 303 ? 0.286 37.248 -32.129 1.00 33.44 303 ALA A N 1
ATOM 2247 C CA . ALA A 1 303 ? -0.241 38.581 -31.831 1.00 33.44 303 ALA A CA 1
ATOM 2248 C C . ALA A 1 303 ? -1.031 39.262 -32.974 1.00 33.44 303 ALA A C 1
ATOM 2250 O O . ALA A 1 303 ? -1.585 40.339 -32.752 1.00 33.44 303 ALA A O 1
ATOM 2251 N N . ALA A 1 304 ? -1.104 38.681 -34.181 1.00 37.25 304 ALA A N 1
ATOM 2252 C CA . ALA A 1 304 ? -1.647 39.372 -35.359 1.00 37.25 304 ALA A CA 1
ATOM 2253 C C . ALA A 1 304 ? -2.664 38.550 -36.181 1.00 37.25 304 ALA A C 1
ATOM 2255 O O . ALA A 1 304 ? -2.288 37.744 -37.029 1.00 37.25 304 ALA A O 1
ATOM 2256 N N . LYS A 1 305 ? -3.965 38.850 -36.026 1.00 27.59 305 LYS A N 1
ATOM 2257 C CA . LYS A 1 305 ? -4.987 38.652 -37.078 1.00 27.59 305 LYS A CA 1
ATOM 2258 C C . LYS A 1 305 ? -6.000 39.816 -37.102 1.00 27.59 305 LYS A C 1
ATOM 2260 O O . LYS A 1 305 ? -6.295 40.358 -36.036 1.00 27.59 305 LYS A O 1
ATOM 2265 N N . PRO A 1 306 ? -6.531 40.222 -38.277 1.00 28.38 306 PRO A N 1
ATOM 2266 C CA . PRO A 1 306 ? -7.461 41.352 -38.386 1.00 28.38 306 PRO A CA 1
ATOM 2267 C C . PRO A 1 306 ? -8.888 41.018 -37.924 1.00 28.38 306 PRO A C 1
ATOM 2269 O O . PRO A 1 306 ? -9.245 39.856 -37.739 1.00 28.38 306 PRO A O 1
ATOM 2272 N N . LYS A 1 307 ? -9.730 42.052 -37.798 1.00 27.47 307 LYS A N 1
ATOM 2273 C CA . LYS A 1 307 ? -11.191 41.908 -37.696 1.00 27.47 307 LYS A CA 1
ATOM 2274 C C . LYS A 1 307 ? -11.805 41.910 -39.097 1.00 27.47 307 LYS A C 1
ATOM 2276 O O . LYS A 1 307 ? -11.578 42.862 -39.836 1.00 27.47 307 LYS A O 1
ATOM 2281 N N . GLU A 1 308 ? -12.629 40.916 -39.412 1.00 27.95 308 GLU A N 1
ATOM 2282 C CA . GLU A 1 308 ? -13.574 40.976 -40.537 1.00 27.95 308 GLU A CA 1
ATOM 2283 C C . GLU A 1 308 ? -14.962 41.436 -40.068 1.00 27.95 308 GLU A C 1
ATOM 2285 O O . GLU A 1 308 ? -15.353 41.244 -38.911 1.00 27.95 308 GLU A O 1
ATOM 2290 N N . GLU A 1 309 ? -15.705 42.070 -40.974 1.00 28.05 309 GLU A N 1
ATOM 2291 C CA . GLU A 1 309 ? -17.050 42.585 -40.719 1.00 28.05 309 GLU A CA 1
ATOM 2292 C C . GLU A 1 309 ? -18.130 41.517 -40.947 1.00 28.05 309 GLU A C 1
ATOM 2294 O O . GLU A 1 309 ? -17.965 40.587 -41.734 1.00 28.05 309 GLU A O 1
ATOM 2299 N N . LYS A 1 310 ? -19.274 41.656 -40.266 1.00 27.03 310 LYS A N 1
ATOM 2300 C CA . LYS A 1 310 ? -20.424 40.758 -40.444 1.00 27.03 310 LYS A CA 1
ATOM 2301 C C . LYS A 1 310 ? -21.433 41.325 -41.447 1.00 27.03 310 LYS A C 1
ATOM 2303 O O . LYS A 1 310 ? -21.962 42.412 -41.193 1.00 27.03 310 LYS A O 1
ATOM 2308 N N . PRO A 1 311 ? -21.830 40.562 -42.480 1.00 27.41 311 PRO A N 1
ATOM 2309 C CA . PRO A 1 311 ? -23.100 40.779 -43.163 1.00 27.41 311 PRO A CA 1
ATOM 2310 C C . PRO A 1 311 ? -24.280 40.676 -42.182 1.00 27.41 311 PRO A C 1
ATOM 2312 O O . PRO A 1 311 ? -24.211 39.975 -41.168 1.00 27.41 311 PRO A O 1
ATOM 2315 N N . LYS A 1 312 ? -25.381 41.369 -42.486 1.00 36.03 312 LYS A N 1
ATOM 2316 C CA . LYS A 1 312 ? -26.652 41.227 -41.762 1.00 36.03 312 LYS A CA 1
ATOM 2317 C C . LYS A 1 312 ? -27.505 40.173 -42.456 1.00 36.03 312 LYS A C 1
ATOM 2319 O O . LYS A 1 312 ? -27.798 40.332 -43.635 1.00 36.03 312 LYS A O 1
ATOM 2324 N N . GLU A 1 313 ? -27.985 39.188 -41.706 1.00 30.75 313 GLU A N 1
ATOM 2325 C CA . GLU A 1 313 ? -29.026 38.267 -42.168 1.00 30.75 313 GLU A CA 1
ATOM 2326 C C . GLU A 1 313 ? -30.173 38.150 -41.156 1.00 30.75 313 GLU A C 1
ATOM 2328 O O . GLU A 1 313 ? -30.091 38.642 -40.025 1.00 30.75 313 GLU A O 1
ATOM 2333 N N . VAL A 1 314 ? -31.300 37.616 -41.624 1.00 28.81 314 VAL A N 1
ATOM 2334 C CA . VAL A 1 314 ? -32.625 37.840 -41.031 1.00 28.81 314 VAL A CA 1
ATOM 2335 C C . VAL A 1 314 ? -32.885 36.916 -39.837 1.00 28.81 314 VAL A C 1
ATOM 2337 O O . VAL A 1 314 ? -32.537 35.738 -39.851 1.00 28.81 314 VAL A O 1
ATOM 2340 N N . LYS A 1 315 ? -33.556 37.440 -38.803 1.00 32.91 315 LYS A N 1
ATOM 2341 C CA . LYS A 1 315 ? -34.089 36.622 -37.706 1.00 32.91 315 LYS A CA 1
ATOM 2342 C C . LYS A 1 315 ? -35.165 35.659 -38.224 1.00 32.91 315 LYS A C 1
ATOM 2344 O O . LYS A 1 315 ? -36.262 36.094 -38.561 1.00 32.91 315 LYS A O 1
ATOM 2349 N N . VAL A 1 316 ? -34.879 34.367 -38.141 1.00 37.25 316 VAL A N 1
ATOM 2350 C CA . VAL A 1 316 ? -35.880 33.312 -37.934 1.00 37.25 316 VAL A CA 1
ATOM 2351 C C . VAL A 1 316 ? -35.614 32.731 -36.545 1.00 37.25 316 VAL A C 1
ATOM 2353 O O . VAL A 1 316 ? -34.455 32.623 -36.136 1.00 37.25 316 VAL A O 1
ATOM 2356 N N . GLU A 1 317 ? -36.659 32.430 -35.777 1.00 41.69 317 GLU A N 1
ATOM 2357 C CA . GLU A 1 317 ? -36.489 31.822 -34.454 1.00 41.69 317 GLU A CA 1
ATOM 2358 C C . GLU A 1 317 ? -36.189 30.319 -34.616 1.00 41.69 317 GLU A C 1
ATOM 2360 O O . GLU A 1 317 ? -36.884 29.652 -35.384 1.00 41.69 317 GLU A O 1
ATOM 2365 N N . PRO A 1 318 ? -35.137 29.779 -33.967 1.00 44.56 318 PRO A N 1
ATOM 2366 C CA . PRO A 1 318 ? -34.729 28.388 -34.156 1.00 44.56 318 PRO A CA 1
ATOM 2367 C C . PRO A 1 318 ? -35.763 27.427 -33.563 1.00 44.56 318 PRO A C 1
ATOM 2369 O O . PRO A 1 318 ? -36.346 27.709 -32.512 1.00 44.56 318 PRO A O 1
ATOM 2372 N N . SER A 1 319 ? -35.957 26.274 -34.206 1.00 49.38 319 SER A N 1
ATOM 2373 C CA . SER A 1 319 ? -36.897 25.261 -33.723 1.00 49.38 319 SER A CA 1
ATOM 2374 C C . SER A 1 319 ? -36.429 24.614 -32.411 1.00 49.38 319 SER A C 1
ATOM 2376 O O . SER A 1 319 ? -35.272 24.740 -31.990 1.00 49.38 319 SER A O 1
ATOM 2378 N N . ALA A 1 320 ? -37.336 23.887 -31.752 1.00 50.81 320 ALA A N 1
ATOM 2379 C CA . ALA A 1 320 ? -36.989 23.089 -30.578 1.00 50.81 320 ALA A CA 1
ATOM 2380 C C . ALA A 1 320 ? -35.908 22.040 -30.904 1.00 50.81 320 ALA A C 1
ATOM 2382 O O . ALA A 1 320 ? -34.994 21.837 -30.103 1.00 50.81 320 ALA A O 1
ATOM 2383 N N . ASP A 1 321 ? -35.966 21.453 -32.102 1.00 50.75 321 ASP A N 1
ATOM 2384 C CA . ASP A 1 321 ? -35.023 20.440 -32.577 1.00 50.75 321 ASP A CA 1
ATOM 2385 C C . ASP A 1 321 ? -33.650 21.047 -32.910 1.00 50.75 321 ASP A C 1
ATOM 2387 O O . ASP A 1 321 ? -32.626 20.504 -32.492 1.00 50.75 321 ASP A O 1
ATOM 2391 N N . ASP A 1 322 ? -33.605 22.229 -33.544 1.00 54.09 322 ASP A N 1
ATOM 2392 C CA . ASP A 1 322 ? -32.358 22.993 -33.749 1.00 54.09 322 ASP A CA 1
ATOM 2393 C C . ASP A 1 322 ? -31.668 23.296 -32.414 1.00 54.09 322 ASP A C 1
ATOM 2395 O O . ASP A 1 322 ? -30.442 23.205 -32.286 1.00 54.09 322 ASP A O 1
ATOM 2399 N N . LYS A 1 323 ? -32.456 23.670 -31.398 1.00 54.78 323 LYS A N 1
ATOM 2400 C CA . LYS A 1 323 ? -31.945 23.958 -30.058 1.00 54.78 323 LYS A CA 1
ATOM 2401 C C . LYS A 1 323 ? -31.418 22.689 -29.382 1.00 54.78 323 LYS A C 1
ATOM 2403 O O . LYS A 1 323 ? -30.301 22.718 -28.863 1.00 54.78 323 LYS A O 1
ATOM 2408 N N . ALA A 1 324 ? -32.164 21.586 -29.435 1.00 52.91 324 ALA A N 1
ATOM 2409 C CA . ALA A 1 324 ? -31.755 20.302 -28.869 1.00 52.91 324 ALA A CA 1
ATOM 2410 C C . ALA A 1 324 ? -30.476 19.760 -29.534 1.00 52.91 324 ALA A C 1
ATOM 2412 O O . ALA A 1 324 ? -29.529 19.392 -28.838 1.00 52.91 324 ALA A O 1
ATOM 2413 N N . ALA A 1 325 ? -30.390 19.801 -30.867 1.00 59.72 325 ALA A N 1
ATOM 2414 C CA . ALA A 1 325 ? -29.198 19.403 -31.617 1.00 59.72 325 ALA A CA 1
ATOM 2415 C C . ALA A 1 325 ? -27.971 20.257 -31.247 1.00 59.72 325 ALA A C 1
ATOM 2417 O O . ALA A 1 325 ? -26.866 19.737 -31.077 1.00 59.72 325 ALA A O 1
ATOM 2418 N N . LYS A 1 326 ? -28.161 21.568 -31.056 1.00 64.19 326 LYS A N 1
ATOM 2419 C CA . LYS A 1 326 ? -27.099 22.509 -30.670 1.00 64.19 326 LYS A CA 1
ATOM 2420 C C . LYS A 1 326 ? -26.636 22.330 -29.221 1.00 64.19 326 LYS A C 1
ATOM 2422 O O . LYS A 1 326 ? -25.449 22.491 -28.937 1.00 64.19 326 LYS A O 1
ATOM 2427 N N . GLU A 1 327 ? -27.538 21.968 -28.312 1.00 61.72 327 GLU A N 1
ATOM 2428 C CA . GLU A 1 327 ? -27.203 21.620 -26.926 1.00 61.72 327 GLU A CA 1
ATOM 2429 C C . GLU A 1 327 ? -26.497 20.254 -26.842 1.00 61.72 327 GLU A C 1
ATOM 2431 O O . GLU A 1 327 ? -25.474 20.148 -26.163 1.00 61.72 327 GLU A O 1
ATOM 2436 N N . ALA A 1 328 ? -26.930 19.255 -27.620 1.00 59.31 328 ALA A N 1
ATOM 2437 C CA . ALA A 1 328 ? -26.258 17.957 -27.738 1.00 59.31 328 ALA A CA 1
ATOM 2438 C C . ALA A 1 328 ? -24.845 18.070 -28.346 1.00 59.31 328 ALA A C 1
ATOM 2440 O O . ALA A 1 328 ? -23.892 17.494 -27.817 1.00 59.31 328 ALA A O 1
ATOM 2441 N N . ALA A 1 329 ? -24.671 18.869 -29.405 1.00 68.00 329 ALA A N 1
ATOM 2442 C CA . ALA A 1 329 ? -23.357 19.145 -29.992 1.00 68.00 329 ALA A CA 1
ATOM 2443 C C . ALA A 1 329 ? -22.405 19.805 -28.976 1.00 68.00 329 ALA A C 1
ATOM 2445 O O . ALA A 1 329 ? -21.260 19.379 -28.828 1.00 68.00 329 ALA A O 1
ATOM 2446 N N . LYS A 1 330 ? -22.901 20.787 -28.210 1.00 72.56 330 LYS A N 1
ATOM 2447 C CA . LYS A 1 330 ? -22.150 21.452 -27.133 1.00 72.56 330 LYS A CA 1
ATOM 2448 C C . LYS A 1 330 ? -21.808 20.503 -25.976 1.00 72.56 330 LYS A C 1
ATOM 2450 O O . LYS A 1 330 ? -20.737 20.625 -25.383 1.00 72.56 330 LYS A O 1
ATOM 2455 N N . ALA A 1 331 ? -22.687 19.552 -25.655 1.00 69.56 331 ALA A N 1
ATOM 2456 C CA . ALA A 1 331 ? -22.408 18.507 -24.671 1.00 69.56 331 ALA A CA 1
ATOM 2457 C C . ALA A 1 331 ? -21.289 17.567 -25.153 1.00 69.56 331 ALA A C 1
ATOM 2459 O O . ALA A 1 331 ? -20.341 17.327 -24.405 1.00 69.56 331 ALA A O 1
ATOM 2460 N N . LYS A 1 332 ? -21.333 17.124 -26.419 1.00 72.94 332 LYS A N 1
ATOM 2461 C CA . LYS A 1 332 ? -20.282 16.293 -27.032 1.00 72.94 332 LYS A CA 1
ATOM 2462 C C . LYS A 1 332 ? -18.933 17.020 -27.109 1.00 72.94 332 LYS A C 1
ATOM 2464 O O . LYS A 1 332 ? -17.909 16.430 -26.779 1.00 72.94 332 LYS A O 1
ATOM 2469 N N . GLU A 1 333 ? -18.926 18.307 -27.460 1.00 76.25 333 GLU A N 1
ATOM 2470 C CA . GLU A 1 333 ? -17.719 19.149 -27.447 1.00 76.25 333 GLU A CA 1
ATOM 2471 C C . GLU A 1 333 ? -17.122 19.280 -26.032 1.00 76.25 333 GLU A C 1
ATOM 2473 O O . GLU A 1 333 ? -15.905 19.191 -25.854 1.00 76.25 333 GLU A O 1
ATOM 2478 N N . LYS A 1 334 ? -17.969 19.456 -25.007 1.00 80.19 334 LYS A N 1
ATOM 2479 C CA . LYS A 1 334 ? -17.532 19.503 -23.604 1.00 80.19 334 LYS A CA 1
ATOM 2480 C C . LYS A 1 334 ? -16.943 18.161 -23.157 1.00 80.19 334 LYS A C 1
ATOM 2482 O O . LYS A 1 334 ? -15.882 18.161 -22.539 1.00 80.19 334 LYS A O 1
ATOM 2487 N N . LEU A 1 335 ? -17.605 17.047 -23.475 1.00 79.94 335 LEU A N 1
ATOM 2488 C CA . LEU A 1 335 ? -17.146 15.698 -23.130 1.00 79.94 335 LEU A CA 1
ATOM 2489 C C . LEU A 1 335 ? -15.776 15.405 -23.753 1.00 79.94 335 LEU A C 1
ATOM 2491 O O . LEU A 1 335 ? -14.856 15.010 -23.044 1.00 79.94 335 LEU A O 1
ATOM 2495 N N . LEU A 1 336 ? -15.607 15.709 -25.043 1.00 79.75 336 LEU A N 1
ATOM 2496 C CA . LEU A 1 336 ? -14.343 15.543 -25.764 1.00 79.75 336 LEU A CA 1
ATOM 2497 C C . LEU A 1 336 ? -13.180 16.297 -25.090 1.00 79.75 336 LEU A C 1
ATOM 2499 O O . LEU A 1 336 ? -12.086 15.754 -24.959 1.00 79.75 336 LEU A O 1
ATOM 2503 N N . LYS A 1 337 ? -13.417 17.519 -24.594 1.00 82.94 337 LYS A N 1
ATOM 2504 C CA . LYS A 1 337 ? -12.407 18.294 -23.846 1.00 82.94 337 LYS A CA 1
ATOM 2505 C C . LYS A 1 337 ? -12.083 17.689 -22.477 1.00 82.94 337 LYS A C 1
ATOM 2507 O O . LYS A 1 337 ? -10.925 17.739 -22.064 1.00 82.94 337 LYS A O 1
ATOM 2512 N N . THR A 1 338 ? -13.060 17.093 -21.788 1.00 83.06 338 THR A N 1
ATOM 2513 C CA . THR A 1 338 ? -12.813 16.324 -20.553 1.00 83.06 338 THR A CA 1
ATOM 2514 C C . THR A 1 338 ? -11.924 15.114 -20.840 1.00 83.06 338 THR A C 1
ATOM 2516 O O . THR A 1 338 ? -10.879 14.980 -20.210 1.00 83.06 338 THR A O 1
ATOM 2519 N N . VAL A 1 339 ? -12.285 14.308 -21.844 1.00 84.12 339 VAL A N 1
ATOM 2520 C CA . VAL A 1 339 ? -11.554 13.106 -22.289 1.00 84.12 339 VAL A CA 1
ATOM 2521 C C . VAL A 1 339 ? -10.102 13.428 -22.649 1.00 84.12 339 VAL A C 1
ATOM 2523 O O . VAL A 1 339 ? -9.174 12.765 -22.183 1.00 84.12 339 VAL A O 1
ATOM 2526 N N . ILE A 1 340 ? -9.885 14.500 -23.413 1.00 85.12 340 ILE A N 1
ATOM 2527 C CA . ILE A 1 340 ? -8.546 14.982 -23.774 1.00 85.12 340 ILE A CA 1
ATOM 2528 C C . ILE A 1 340 ? -7.766 15.466 -22.540 1.00 85.12 340 ILE A C 1
ATOM 2530 O O . ILE A 1 340 ? -6.572 15.183 -22.428 1.00 85.12 340 ILE A O 1
ATOM 2534 N N . LYS A 1 341 ? -8.400 16.176 -21.593 1.00 85.44 341 LYS A N 1
ATOM 2535 C CA . LYS A 1 341 ? -7.715 16.637 -20.371 1.00 85.44 341 LYS A CA 1
ATOM 2536 C C . LYS A 1 341 ? -7.385 15.482 -19.418 1.00 85.44 341 LYS A C 1
ATOM 2538 O O . LYS A 1 341 ? -6.327 15.525 -18.791 1.00 85.44 341 LYS A O 1
ATOM 2543 N N . GLU A 1 342 ? -8.233 14.458 -19.329 1.00 89.12 342 GLU A N 1
ATOM 2544 C CA . GLU A 1 342 ? -7.966 13.236 -18.562 1.00 89.12 342 GLU A CA 1
ATOM 2545 C C . GLU A 1 342 ? -6.807 12.445 -19.184 1.00 89.12 342 GLU A C 1
ATOM 2547 O O . GLU A 1 342 ? -5.804 12.214 -18.510 1.00 89.12 342 GLU A O 1
ATOM 2552 N N . GLY A 1 343 ? -6.880 12.135 -20.485 1.00 88.25 343 GLY A N 1
ATOM 2553 C CA . GLY A 1 343 ? -5.804 11.460 -21.219 1.00 88.25 343 GLY A CA 1
ATOM 2554 C C . GLY A 1 343 ? -4.478 12.225 -21.155 1.00 88.25 343 GLY A C 1
ATOM 2555 O O . GLY A 1 343 ? -3.439 11.646 -20.850 1.00 88.25 343 GLY A O 1
ATOM 2556 N N . GLY A 1 344 ? -4.508 13.549 -21.324 1.00 86.62 344 GLY A N 1
ATOM 2557 C CA . GLY A 1 344 ? -3.325 14.402 -21.196 1.00 86.62 344 GLY A CA 1
ATOM 2558 C C . GLY A 1 344 ? -2.678 14.353 -19.806 1.00 86.62 344 GLY A C 1
ATOM 2559 O O . GLY A 1 344 ? -1.452 14.305 -19.717 1.00 86.62 344 GLY A O 1
ATOM 2560 N N . LYS A 1 345 ? -3.466 14.317 -18.722 1.00 86.25 345 LYS A N 1
ATOM 2561 C CA . LYS A 1 345 ? -2.938 14.141 -17.354 1.00 86.25 345 LYS A CA 1
ATOM 2562 C C . LYS A 1 345 ? -2.394 12.731 -17.126 1.00 86.25 345 LYS A C 1
ATOM 2564 O O . LYS A 1 345 ? -1.273 12.585 -16.643 1.00 86.25 345 LYS A O 1
ATOM 2569 N N . LYS A 1 346 ? -3.144 11.708 -17.543 1.00 88.44 346 LYS A N 1
ATOM 2570 C CA . LYS A 1 346 ? -2.748 10.295 -17.447 1.00 88.44 346 LYS A CA 1
ATOM 2571 C C . LYS A 1 346 ? -1.481 9.990 -18.246 1.00 88.44 346 LYS A C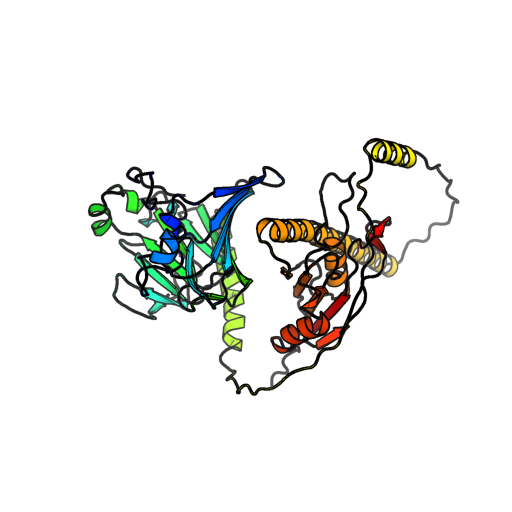 1
ATOM 2573 O O . LYS A 1 346 ? -0.693 9.157 -17.819 1.00 88.44 346 LYS A O 1
ATOM 2578 N N . GLY A 1 347 ? -1.222 10.718 -19.332 1.00 87.19 347 GLY A N 1
ATOM 2579 C CA . GLY A 1 347 ? 0.066 10.692 -20.021 1.00 87.19 347 GLY A CA 1
ATOM 2580 C C . GLY A 1 347 ? 1.228 11.048 -19.088 1.00 87.19 347 GLY A C 1
ATOM 2581 O O . GLY A 1 347 ? 2.153 10.259 -18.943 1.00 87.19 347 GLY A O 1
ATOM 2582 N N . VAL A 1 348 ? 1.157 12.175 -18.375 1.00 85.38 348 VAL A N 1
ATOM 2583 C CA . VAL A 1 348 ? 2.236 12.599 -17.460 1.00 85.38 348 VAL A CA 1
ATOM 2584 C C . VAL A 1 348 ? 2.380 11.638 -16.271 1.00 85.38 348 VAL A C 1
ATOM 2586 O O . VAL A 1 348 ? 3.495 11.369 -15.830 1.00 85.38 348 VAL A O 1
ATOM 2589 N N . GLU A 1 349 ? 1.280 11.047 -15.792 1.00 85.81 349 GLU A N 1
ATOM 2590 C CA . GLU A 1 349 ? 1.333 9.966 -14.794 1.00 85.81 349 GLU A CA 1
ATOM 2591 C C . GLU A 1 349 ? 2.074 8.720 -15.316 1.00 85.81 349 GLU A C 1
ATOM 2593 O O . GLU A 1 349 ? 2.900 8.158 -14.599 1.00 85.81 349 GLU A O 1
ATOM 2598 N N . ILE A 1 350 ? 1.813 8.294 -16.559 1.00 86.31 350 ILE A N 1
ATOM 2599 C CA . ILE A 1 350 ? 2.423 7.101 -17.176 1.00 86.31 350 ILE A CA 1
ATOM 2600 C C . ILE A 1 350 ? 3.886 7.349 -17.561 1.00 86.31 350 ILE A C 1
ATOM 2602 O O . ILE A 1 350 ? 4.719 6.471 -17.355 1.00 86.31 350 ILE A O 1
ATOM 2606 N N . GLU A 1 351 ? 4.224 8.534 -18.075 1.00 85.81 351 GLU A N 1
ATOM 2607 C CA . GLU A 1 351 ? 5.614 8.962 -18.287 1.00 85.81 351 GLU A CA 1
ATOM 2608 C C . GLU A 1 351 ? 6.381 8.920 -16.959 1.00 85.81 351 GLU A C 1
ATOM 2610 O O . GLU A 1 351 ? 7.407 8.247 -16.853 1.00 85.81 351 GLU A O 1
ATOM 2615 N N . GLY A 1 352 ? 5.834 9.568 -15.924 1.00 75.44 352 GLY A N 1
ATOM 2616 C CA . GLY A 1 352 ? 6.398 9.548 -14.582 1.00 75.44 352 GLY A CA 1
ATOM 2617 C C . GLY A 1 352 ? 6.562 8.124 -14.053 1.00 75.44 352 GLY A C 1
ATOM 2618 O O . GLY A 1 352 ? 7.621 7.795 -13.530 1.00 75.44 352 GLY A O 1
ATOM 2619 N N . ALA A 1 353 ? 5.572 7.248 -14.231 1.00 75.44 353 ALA A N 1
ATOM 2620 C CA . ALA A 1 353 ? 5.655 5.843 -13.830 1.00 75.44 353 ALA A CA 1
ATOM 2621 C C . ALA A 1 353 ? 6.665 5.022 -14.658 1.00 75.44 353 ALA A C 1
ATOM 2623 O O . ALA A 1 353 ? 7.253 4.081 -14.127 1.00 75.44 353 ALA A O 1
ATOM 2624 N N . ALA A 1 354 ? 6.923 5.375 -15.918 1.00 77.25 354 ALA A N 1
ATOM 2625 C CA . ALA A 1 354 ? 7.950 4.735 -16.735 1.00 77.25 354 ALA A CA 1
ATOM 2626 C C . ALA A 1 354 ? 9.363 5.166 -16.311 1.00 77.25 354 ALA A C 1
ATOM 2628 O O . ALA A 1 354 ? 10.196 4.302 -16.038 1.00 77.25 354 ALA A O 1
ATOM 2629 N N . GLU A 1 355 ? 9.620 6.467 -16.129 1.00 72.88 355 GLU A N 1
ATOM 2630 C CA . GLU A 1 355 ? 10.884 6.972 -15.564 1.00 72.88 355 GLU A CA 1
ATOM 2631 C C . GLU A 1 355 ? 11.124 6.418 -14.143 1.00 72.88 355 GLU A C 1
ATOM 2633 O O . GLU A 1 355 ? 12.173 5.843 -13.821 1.00 72.88 355 GLU A O 1
ATOM 2638 N N . MET A 1 356 ? 10.118 6.561 -13.274 1.00 59.12 356 MET A N 1
ATOM 2639 C CA . MET A 1 356 ? 10.173 6.165 -11.865 1.00 59.12 356 MET A CA 1
ATOM 2640 C C . MET A 1 356 ? 9.982 4.664 -11.644 1.00 59.12 356 MET A C 1
ATOM 2642 O O . MET A 1 356 ? 10.257 4.201 -10.543 1.00 59.12 356 MET A O 1
ATOM 2646 N N . GLY A 1 357 ? 9.639 3.867 -12.657 1.00 59.09 357 GLY A N 1
ATOM 2647 C CA . GLY A 1 357 ? 9.488 2.410 -12.539 1.00 59.09 357 GLY A CA 1
ATOM 2648 C C . GLY A 1 357 ? 10.445 1.577 -13.398 1.00 59.09 357 GLY A C 1
ATOM 2649 O O . GLY A 1 357 ? 10.687 0.420 -13.068 1.00 59.09 357 GLY A O 1
ATOM 2650 N N . GLY A 1 358 ? 11.015 2.137 -14.470 1.00 69.81 358 GLY A N 1
ATOM 2651 C CA . GLY A 1 358 ? 11.663 1.345 -15.526 1.00 69.81 358 GLY A CA 1
ATOM 2652 C C . GLY A 1 358 ? 10.658 0.528 -16.349 1.00 69.81 358 GLY A C 1
ATOM 2653 O O . GLY A 1 358 ? 10.992 -0.550 -16.833 1.00 69.81 358 GLY A O 1
ATOM 2654 N N . LEU A 1 359 ? 9.410 1.001 -16.444 1.00 75.06 359 LEU A N 1
ATOM 2655 C CA . LEU A 1 359 ? 8.301 0.277 -17.064 1.00 75.06 359 LEU A CA 1
ATOM 2656 C C . LEU A 1 359 ? 8.231 0.580 -18.566 1.00 75.06 359 LEU A C 1
ATOM 2658 O O . LEU A 1 359 ? 7.787 1.655 -18.961 1.00 75.06 359 LEU A O 1
ATOM 2662 N N . ASP A 1 360 ? 8.608 -0.391 -19.401 1.00 83.31 360 ASP A N 1
ATOM 2663 C CA . ASP A 1 360 ? 8.400 -0.321 -20.857 1.00 83.31 360 ASP A CA 1
ATOM 2664 C C . ASP A 1 360 ? 6.905 -0.389 -21.242 1.00 83.31 360 ASP A C 1
ATOM 2666 O O . ASP A 1 360 ? 6.532 0.066 -22.326 1.00 83.31 360 ASP A O 1
ATOM 2670 N N . PHE A 1 361 ? 6.062 -0.968 -20.372 1.00 89.44 361 PHE A N 1
ATOM 2671 C CA . PHE A 1 361 ? 4.630 -1.205 -20.592 1.00 89.44 361 PHE A CA 1
ATOM 2672 C C . PHE A 1 361 ? 3.775 -0.859 -19.360 1.00 89.44 361 PHE A C 1
ATOM 2674 O O . PHE A 1 361 ? 4.192 -1.096 -18.226 1.00 89.44 361 PHE A O 1
ATOM 2681 N N . PHE A 1 362 ? 2.559 -0.344 -19.581 1.00 87.75 362 PHE A N 1
ATOM 2682 C CA . PHE A 1 362 ? 1.628 0.089 -18.528 1.00 87.75 362 PHE A CA 1
ATOM 2683 C C . PHE A 1 362 ? 0.160 -0.286 -18.822 1.00 87.75 362 PHE A C 1
ATOM 2685 O O . PHE A 1 362 ? -0.243 -0.383 -19.978 1.00 87.75 362 PHE A O 1
ATOM 2692 N N . CYS A 1 363 ? -0.672 -0.433 -17.787 1.00 90.75 363 CYS A N 1
ATOM 2693 C CA . CYS A 1 363 ? -2.120 -0.646 -17.928 1.00 90.75 363 CYS A CA 1
ATOM 2694 C C . CYS A 1 363 ? -2.895 0.295 -16.995 1.00 90.75 363 CYS A C 1
ATOM 2696 O O . CYS A 1 363 ? -2.540 0.413 -15.823 1.00 90.75 363 CYS A O 1
ATOM 2698 N N . THR A 1 364 ? -3.946 0.969 -17.481 1.00 90.00 364 THR A N 1
ATOM 2699 C CA . THR A 1 364 ? -4.740 1.898 -16.645 1.00 90.00 364 THR A CA 1
ATOM 2700 C C . THR A 1 364 ? -6.182 2.097 -17.127 1.00 90.00 364 THR A C 1
ATOM 2702 O O . THR A 1 364 ? -6.543 1.697 -18.228 1.00 90.00 364 THR A O 1
ATOM 2705 N N . THR A 1 365 ? -7.022 2.725 -16.307 1.00 90.62 365 THR A N 1
ATOM 2706 C CA . THR A 1 365 ? -8.425 3.041 -16.621 1.00 90.62 365 THR A CA 1
ATOM 2707 C C . THR A 1 365 ? -8.614 4.528 -16.909 1.00 90.62 365 THR A C 1
ATOM 2709 O O . THR A 1 365 ? -7.969 5.358 -16.268 1.00 90.62 365 THR A O 1
ATOM 2712 N N . ILE A 1 366 ? -9.530 4.853 -17.825 1.00 87.62 366 ILE A N 1
ATOM 2713 C CA . ILE A 1 366 ? -9.989 6.216 -18.135 1.00 87.62 366 ILE A CA 1
ATOM 2714 C C . ILE A 1 366 ? -11.514 6.244 -17.999 1.00 87.62 366 ILE A C 1
ATOM 2716 O O . ILE A 1 366 ? -12.210 5.411 -18.585 1.00 87.62 366 ILE A O 1
ATOM 2720 N N . GLU A 1 367 ? -12.039 7.183 -17.220 1.00 87.00 367 GLU A N 1
ATOM 2721 C CA . GLU A 1 367 ? -13.452 7.199 -16.828 1.00 87.00 367 GLU A CA 1
ATOM 2722 C C . GLU A 1 367 ? -14.323 7.952 -17.842 1.00 87.00 367 GLU A C 1
ATOM 2724 O O . GLU A 1 367 ? -15.339 7.420 -18.286 1.00 87.00 367 GLU A O 1
ATOM 2729 N N . SER A 1 368 ? -13.912 9.148 -18.283 1.00 85.81 368 SER A N 1
ATOM 2730 C CA . SER A 1 368 ? -14.770 10.033 -19.094 1.00 85.81 368 SER A CA 1
ATOM 2731 C C . SER A 1 368 ? -15.161 9.571 -20.515 1.00 85.81 368 SER A C 1
ATOM 2733 O O . SER A 1 368 ? -16.103 10.149 -21.057 1.00 85.81 368 SER A O 1
ATOM 2735 N N . PRO A 1 369 ? -14.533 8.561 -21.153 1.00 86.12 369 PRO A N 1
ATOM 2736 C CA . PRO A 1 369 ? -15.080 7.941 -22.359 1.00 86.12 369 PRO A CA 1
ATOM 2737 C C . PRO A 1 369 ? -16.359 7.126 -22.129 1.00 86.12 369 PRO A C 1
ATOM 2739 O O . PRO A 1 369 ? -17.036 6.831 -23.107 1.00 86.12 369 PRO A O 1
ATOM 2742 N N . GLU A 1 370 ? -16.678 6.731 -20.887 1.00 85.75 370 GLU A N 1
ATOM 2743 C CA . GLU A 1 370 ? -17.867 5.930 -20.532 1.00 85.75 370 GLU A CA 1
ATOM 2744 C C . GLU A 1 370 ? -18.068 4.694 -21.441 1.00 85.75 370 GLU A C 1
ATOM 2746 O O . GLU A 1 370 ? -19.182 4.348 -21.837 1.00 85.75 370 GLU A O 1
ATOM 2751 N N . GLY A 1 371 ? -16.969 4.023 -21.808 1.00 79.31 371 GLY A N 1
ATOM 2752 C CA . GLY A 1 371 ? -16.982 2.864 -22.708 1.00 79.31 371 GLY A CA 1
ATOM 2753 C C . GLY A 1 371 ? -17.121 3.164 -24.208 1.00 79.31 371 GLY A C 1
ATOM 2754 O O . GLY A 1 371 ? -17.169 2.222 -24.996 1.00 79.31 371 GLY A O 1
ATOM 2755 N N . ASP A 1 372 ? -17.143 4.422 -24.653 1.00 82.75 372 ASP A N 1
ATOM 2756 C CA . ASP A 1 372 ? -17.033 4.771 -26.077 1.00 82.75 372 ASP A CA 1
ATOM 2757 C C . ASP A 1 372 ? -15.595 4.523 -26.583 1.00 82.75 372 ASP A C 1
ATOM 2759 O O . ASP A 1 372 ? -14.621 5.095 -26.084 1.00 82.75 372 ASP A O 1
ATOM 2763 N N . GLN A 1 373 ? -15.459 3.655 -27.594 1.00 83.38 373 GLN A N 1
ATOM 2764 C CA . GLN A 1 373 ? -14.168 3.251 -28.165 1.00 83.38 373 GLN A CA 1
ATOM 2765 C C . GLN A 1 373 ? -13.420 4.426 -28.823 1.00 83.38 373 GLN A C 1
ATOM 2767 O O . GLN A 1 373 ? -12.202 4.530 -28.685 1.00 83.38 373 GLN A O 1
ATOM 2772 N N . ALA A 1 374 ? -14.124 5.339 -29.499 1.00 82.06 374 ALA A N 1
ATOM 2773 C CA . ALA A 1 374 ? -13.515 6.462 -30.212 1.00 82.06 374 ALA A CA 1
ATOM 2774 C C . ALA A 1 374 ? -13.068 7.580 -29.253 1.00 82.06 374 ALA A C 1
ATOM 2776 O O . ALA A 1 374 ? -12.010 8.189 -29.449 1.00 82.06 374 ALA A O 1
ATOM 2777 N N . LEU A 1 375 ? -13.824 7.822 -28.177 1.00 83.81 375 LEU A N 1
ATOM 2778 C CA . LEU A 1 375 ? -13.388 8.691 -27.082 1.00 83.81 375 LEU A CA 1
ATOM 2779 C C . LEU A 1 375 ? -12.196 8.078 -26.334 1.00 83.81 375 LEU A C 1
ATOM 2781 O O . LEU A 1 375 ? -11.236 8.791 -26.045 1.00 83.81 375 LEU A O 1
ATOM 2785 N N . LEU A 1 376 ? -12.191 6.763 -26.088 1.00 88.12 376 LEU A N 1
ATOM 2786 C CA . LEU A 1 376 ? -11.055 6.088 -25.455 1.00 88.12 376 LEU A CA 1
ATOM 2787 C C . LEU A 1 376 ? -9.791 6.151 -26.328 1.00 88.12 376 LEU A C 1
ATOM 2789 O O . LEU A 1 376 ? -8.712 6.469 -25.828 1.00 88.12 376 LEU A O 1
ATOM 2793 N N . LEU A 1 377 ? -9.924 5.951 -27.641 1.00 86.00 377 LEU A N 1
ATOM 2794 C CA . LEU A 1 377 ? -8.833 6.151 -28.594 1.00 86.00 377 LEU A CA 1
ATOM 2795 C C . LEU A 1 377 ? -8.345 7.613 -28.588 1.00 86.00 377 LEU A C 1
ATOM 2797 O O . LEU A 1 377 ? -7.141 7.854 -28.593 1.00 86.00 377 LEU A O 1
ATOM 2801 N N . THR A 1 378 ? -9.245 8.595 -28.475 1.00 84.38 378 THR A N 1
ATOM 2802 C CA . THR A 1 378 ? -8.860 10.014 -28.326 1.00 84.38 378 THR A CA 1
ATOM 2803 C C . THR A 1 378 ? -8.087 10.267 -27.021 1.00 84.38 378 THR A C 1
ATOM 2805 O O . THR A 1 378 ? -7.103 11.010 -27.021 1.00 84.38 378 THR A O 1
ATOM 2808 N N . ALA A 1 379 ? -8.463 9.621 -25.910 1.00 87.44 379 ALA A N 1
ATOM 2809 C CA . ALA A 1 379 ? -7.707 9.696 -24.656 1.00 87.44 379 ALA A CA 1
ATOM 2810 C C . ALA A 1 379 ? -6.290 9.114 -24.808 1.00 87.44 379 ALA A C 1
ATOM 2812 O O . ALA A 1 379 ? -5.327 9.735 -24.356 1.00 87.44 379 ALA A O 1
ATOM 2813 N N . MET A 1 380 ? -6.148 7.971 -25.491 1.00 89.12 380 MET A N 1
ATOM 2814 C CA . MET A 1 380 ? -4.848 7.363 -25.810 1.00 89.12 380 MET A CA 1
ATOM 2815 C C . MET A 1 380 ? -3.958 8.316 -26.626 1.00 89.12 380 MET A C 1
ATOM 2817 O O . MET A 1 380 ? -2.775 8.485 -26.333 1.00 89.12 380 MET A O 1
ATOM 2821 N N . GLN A 1 381 ? -4.530 8.988 -27.626 1.00 84.94 381 GLN A N 1
ATOM 2822 C CA . GLN A 1 381 ? -3.817 9.974 -28.445 1.00 84.94 381 GLN A CA 1
ATOM 2823 C C . GLN A 1 381 ? -3.347 11.169 -27.599 1.00 84.94 381 GLN A C 1
ATOM 2825 O O . GLN A 1 381 ? -2.200 11.596 -27.723 1.00 84.94 381 GLN A O 1
ATOM 2830 N N . ALA A 1 382 ? -4.182 11.652 -26.672 1.00 85.38 382 ALA A N 1
ATOM 2831 C CA . ALA A 1 382 ? -3.823 12.719 -25.737 1.00 85.38 382 ALA A CA 1
ATOM 2832 C C . ALA A 1 382 ? -2.731 12.316 -24.719 1.00 85.38 382 ALA A C 1
ATOM 2834 O O . ALA A 1 382 ? -1.971 13.179 -24.284 1.00 85.38 382 ALA A O 1
ATOM 2835 N N . MET A 1 383 ? -2.599 11.028 -24.368 1.00 89.44 383 MET A N 1
ATOM 2836 C CA . MET A 1 383 ? -1.475 10.510 -23.561 1.00 89.44 383 MET A CA 1
ATOM 2837 C C . MET A 1 383 ? -0.148 10.489 -24.330 1.00 89.44 383 MET A C 1
ATOM 2839 O O . MET A 1 383 ? 0.917 10.618 -23.720 1.00 89.44 383 MET A O 1
ATOM 2843 N N . ASN A 1 384 ? -0.216 10.282 -25.648 1.00 87.00 384 ASN A N 1
ATOM 2844 C CA . ASN A 1 384 ? 0.935 10.131 -26.543 1.00 87.00 384 ASN A CA 1
ATOM 2845 C C . ASN A 1 384 ? 1.403 11.454 -27.175 1.00 87.00 384 ASN A C 1
ATOM 2847 O O . ASN A 1 384 ? 2.451 11.471 -27.815 1.00 87.00 384 ASN A O 1
ATOM 2851 N N . ALA A 1 385 ? 0.635 12.535 -27.015 1.00 82.19 385 ALA A N 1
ATOM 2852 C CA . ALA A 1 385 ? 0.968 13.870 -27.502 1.00 82.19 385 ALA A CA 1
ATOM 2853 C C . ALA A 1 385 ? 2.265 14.411 -26.880 1.00 82.19 385 ALA A C 1
ATOM 2855 O O . ALA A 1 385 ? 2.513 14.200 -25.691 1.00 82.19 385 ALA A O 1
ATOM 2856 N N . ASP A 1 386 ? 3.049 15.177 -27.638 1.00 76.69 386 ASP A N 1
ATOM 2857 C CA . ASP A 1 386 ? 4.145 15.964 -27.064 1.00 76.69 386 ASP A CA 1
ATOM 2858 C C . ASP A 1 386 ? 3.632 17.072 -26.121 1.00 76.69 386 ASP A C 1
ATOM 2860 O O . ASP A 1 386 ? 2.542 17.621 -26.331 1.00 76.69 386 ASP A O 1
ATOM 2864 N N . PRO A 1 387 ? 4.410 17.451 -25.089 1.00 73.69 387 PRO A N 1
ATOM 2865 C CA . PRO A 1 387 ? 4.082 18.593 -24.246 1.00 73.69 387 PRO A CA 1
ATOM 2866 C C . PRO A 1 387 ? 4.242 19.906 -25.022 1.00 73.69 387 PRO A C 1
ATOM 2868 O O . PRO A 1 387 ? 5.335 20.226 -25.483 1.00 73.69 387 PRO A O 1
ATOM 2871 N N . ASP A 1 388 ? 3.181 20.715 -25.092 1.00 70.94 388 ASP A N 1
ATOM 2872 C CA . ASP A 1 388 ? 3.269 22.101 -25.577 1.00 70.94 388 ASP A CA 1
ATOM 2873 C C . ASP A 1 388 ? 4.216 22.897 -24.644 1.00 70.94 388 ASP A C 1
ATOM 2875 O O . ASP A 1 388 ? 3.879 23.092 -23.470 1.00 70.94 388 ASP A O 1
ATOM 2879 N N . PRO A 1 389 ? 5.394 23.361 -25.115 1.00 64.56 389 PRO A N 1
ATOM 2880 C CA . PRO A 1 389 ? 6.397 24.020 -24.271 1.00 64.56 389 PRO A CA 1
ATOM 2881 C C . PRO A 1 389 ? 5.977 25.429 -23.816 1.00 64.56 389 PRO A C 1
ATOM 2883 O O . PRO A 1 389 ? 6.725 26.095 -23.101 1.00 64.56 389 PRO A O 1
ATOM 2886 N N . LEU A 1 390 ? 4.800 25.900 -24.244 1.00 66.19 390 LEU A N 1
ATOM 2887 C CA . LEU A 1 390 ? 4.191 27.170 -23.857 1.00 66.19 390 LEU A CA 1
ATOM 2888 C C . LEU A 1 390 ? 2.929 26.987 -22.988 1.00 66.19 390 LEU A C 1
ATOM 2890 O O . LEU A 1 390 ? 2.255 27.978 -22.699 1.00 66.19 390 LEU A O 1
ATOM 2894 N N . ALA A 1 391 ? 2.586 25.759 -22.582 1.00 69.25 391 ALA A N 1
ATOM 2895 C CA . ALA A 1 391 ? 1.440 25.475 -21.717 1.00 69.25 391 ALA A CA 1
ATOM 2896 C C . ALA A 1 391 ? 1.807 25.467 -20.220 1.00 69.25 391 ALA A C 1
ATOM 2898 O O . ALA A 1 391 ? 2.822 24.906 -19.820 1.00 69.25 391 ALA A O 1
ATOM 2899 N N . GLU A 1 392 ? 0.929 26.032 -19.385 1.00 62.44 392 GLU A N 1
ATOM 2900 C CA . GLU A 1 392 ? 1.088 26.066 -17.919 1.00 62.44 392 GLU A CA 1
ATOM 2901 C C . GLU A 1 392 ? 0.908 24.675 -17.272 1.00 62.44 392 GLU A C 1
ATOM 2903 O O . GLU A 1 392 ? 1.632 24.310 -16.353 1.00 62.44 392 GLU A O 1
ATOM 2908 N N . GLU A 1 393 ? -0.037 23.868 -17.772 1.00 68.88 393 GLU A N 1
ATOM 2909 C CA . GLU A 1 393 ? -0.208 22.458 -17.387 1.00 68.88 393 GLU A CA 1
ATOM 2910 C C . GLU A 1 393 ? 0.491 21.542 -18.410 1.00 68.88 393 GLU A C 1
ATOM 2912 O O . GLU A 1 393 ? -0.024 21.374 -19.524 1.00 68.88 393 GLU A O 1
ATOM 2917 N N . ARG A 1 394 ? 1.588 20.874 -18.017 1.00 75.44 394 ARG A N 1
ATOM 2918 C CA . ARG A 1 394 ? 2.199 19.780 -18.802 1.00 75.44 394 ARG A CA 1
ATOM 2919 C C . ARG A 1 394 ? 1.193 18.636 -19.002 1.00 75.44 394 ARG A C 1
ATOM 2921 O O . ARG A 1 394 ? 0.504 18.247 -18.059 1.00 75.44 394 ARG A O 1
ATOM 2928 N N . LYS A 1 395 ? 1.116 18.100 -20.225 1.00 81.44 395 LYS A N 1
ATOM 2929 C CA . LYS A 1 395 ? 0.199 17.027 -20.664 1.00 81.44 395 LYS A CA 1
ATOM 2930 C C . LYS A 1 395 ? 0.910 16.095 -21.657 1.00 81.44 395 LYS A C 1
ATOM 2932 O O . LYS A 1 395 ? 1.867 16.520 -22.298 1.00 81.44 395 LYS A O 1
ATOM 2937 N N . GLY A 1 396 ? 0.429 14.859 -21.798 1.00 83.00 396 GLY A N 1
ATOM 2938 C CA . GLY A 1 396 ? 0.917 13.888 -22.785 1.00 83.00 396 GLY A CA 1
ATOM 2939 C C . GLY A 1 396 ? 2.218 13.199 -22.363 1.00 83.00 396 GLY A C 1
ATOM 2940 O O . GLY A 1 396 ? 2.267 12.576 -21.309 1.00 83.00 396 GLY A O 1
ATOM 2941 N N . CYS A 1 397 ? 3.273 13.321 -23.168 1.00 82.25 397 CYS A N 1
ATOM 2942 C CA . CYS A 1 397 ? 4.649 12.845 -22.939 1.00 82.25 397 CYS A CA 1
ATOM 2943 C C . CYS A 1 397 ? 4.875 11.320 -22.939 1.00 82.25 397 CYS A C 1
ATOM 2945 O O . CYS A 1 397 ? 5.969 10.871 -23.266 1.00 82.25 397 CYS A O 1
ATOM 2947 N N . SER A 1 398 ? 3.879 10.489 -22.623 1.00 86.75 398 SER A N 1
ATOM 2948 C CA . SER A 1 398 ? 4.086 9.037 -22.439 1.00 86.75 398 SER A CA 1
ATOM 2949 C C . SER A 1 398 ? 4.248 8.210 -23.723 1.00 86.75 398 SER A C 1
ATOM 2951 O O . SER A 1 398 ? 4.166 6.982 -23.666 1.00 86.75 398 SER A O 1
ATOM 2953 N N . GLY A 1 399 ? 4.436 8.827 -24.892 1.00 83.62 399 GLY A N 1
ATOM 2954 C CA . GLY A 1 399 ? 4.433 8.124 -26.181 1.00 83.62 399 GLY A CA 1
ATOM 2955 C C . GLY A 1 399 ? 5.499 7.025 -26.318 1.00 83.62 399 GLY A C 1
ATOM 2956 O O . GLY A 1 399 ? 5.333 6.130 -27.126 1.00 83.62 399 GLY A O 1
ATOM 2957 N N . PHE A 1 400 ? 6.573 7.041 -25.524 1.00 85.44 400 PHE A N 1
ATOM 2958 C CA . PHE A 1 400 ? 7.607 5.993 -25.532 1.00 85.44 400 PHE A CA 1
ATOM 2959 C C . PHE A 1 400 ? 7.239 4.759 -24.683 1.00 85.44 400 PHE A C 1
ATOM 2961 O O . PHE A 1 400 ? 7.967 3.768 -24.671 1.00 85.44 400 PHE A O 1
ATOM 2968 N N . VAL A 1 401 ? 6.110 4.792 -23.973 1.00 87.50 401 VAL A N 1
ATOM 2969 C CA . VAL A 1 401 ? 5.621 3.703 -23.116 1.00 87.50 401 VAL A CA 1
ATOM 2970 C C . VAL A 1 401 ? 4.533 2.937 -23.866 1.00 87.50 401 VAL A C 1
ATOM 2972 O O . VAL A 1 401 ? 3.560 3.544 -24.320 1.00 87.50 401 VAL A O 1
ATOM 2975 N N . GLY A 1 402 ? 4.649 1.612 -23.980 1.00 89.81 402 GLY A N 1
ATOM 2976 C CA . GLY A 1 402 ? 3.534 0.781 -24.440 1.00 89.81 402 GLY A CA 1
ATOM 2977 C C . GLY A 1 402 ? 2.409 0.808 -23.409 1.00 89.81 402 GLY A C 1
ATOM 2978 O O . GLY A 1 402 ? 2.674 0.763 -22.211 1.00 89.81 402 GLY A O 1
ATOM 2979 N N . LYS A 1 403 ? 1.142 0.912 -23.816 1.00 93.25 403 LYS A N 1
ATOM 2980 C CA . LYS A 1 403 ? 0.045 0.894 -22.836 1.00 93.25 403 LYS A CA 1
ATOM 2981 C C . LYS A 1 403 ? -1.247 0.296 -23.351 1.00 93.25 403 LYS A C 1
ATOM 2983 O O . LYS A 1 403 ? -1.559 0.397 -24.533 1.00 93.25 403 LYS A O 1
ATOM 2988 N N . MET A 1 404 ? -2.015 -0.276 -22.435 1.00 93.75 404 MET A N 1
ATOM 2989 C CA . MET A 1 404 ? -3.403 -0.651 -22.667 1.00 93.75 404 MET A CA 1
ATOM 2990 C C . MET A 1 404 ? -4.294 0.131 -21.709 1.00 93.75 404 MET A C 1
ATOM 2992 O O . MET A 1 404 ? -4.023 0.194 -20.506 1.00 93.75 404 MET A O 1
ATOM 2996 N N . ILE A 1 405 ? -5.337 0.753 -22.247 1.00 94.50 405 ILE A N 1
ATOM 2997 C CA . ILE A 1 405 ? -6.290 1.537 -21.471 1.00 94.50 405 ILE A CA 1
ATOM 2998 C C . ILE A 1 405 ? -7.703 0.996 -21.621 1.00 94.50 405 ILE A C 1
ATOM 3000 O O . ILE A 1 405 ? -8.091 0.500 -22.679 1.00 94.50 405 ILE A O 1
ATOM 3004 N N . PHE A 1 406 ? -8.457 1.109 -20.535 1.00 92.94 406 PHE A N 1
ATOM 3005 C CA . PHE A 1 406 ? -9.787 0.539 -20.373 1.00 92.94 406 PHE A CA 1
ATOM 3006 C C . PHE A 1 406 ? -10.778 1.642 -19.995 1.00 92.94 406 PHE A C 1
ATOM 3008 O O . PHE A 1 406 ? -10.461 2.486 -19.156 1.00 92.94 406 PHE A O 1
ATOM 3015 N N . SER A 1 407 ? -11.988 1.617 -20.551 1.00 90.31 407 SER A N 1
ATOM 3016 C CA . SER A 1 407 ? -13.098 2.457 -20.083 1.00 90.31 407 SER A CA 1
ATOM 3017 C C . SER A 1 407 ? -14.389 1.654 -20.051 1.00 90.31 407 SER A C 1
ATOM 3019 O O . SER A 1 407 ? -14.729 0.985 -21.026 1.00 90.31 407 SER A O 1
ATOM 3021 N N . ALA A 1 408 ? -15.093 1.696 -18.923 1.00 87.25 408 ALA A N 1
ATOM 3022 C CA . ALA A 1 408 ? -16.327 0.956 -18.711 1.00 87.25 408 ALA A CA 1
ATOM 3023 C C . ALA A 1 408 ? -17.533 1.897 -18.790 1.00 87.25 408 ALA A C 1
ATOM 3025 O O . ALA A 1 408 ? -17.623 2.867 -18.041 1.00 87.25 408 ALA A O 1
ATOM 3026 N N . GLY A 1 409 ? -18.461 1.580 -19.687 1.00 81.12 409 GLY A N 1
ATOM 3027 C CA . GLY A 1 409 ? -19.784 2.184 -19.768 1.00 81.12 409 GLY A CA 1
ATOM 3028 C C . GLY A 1 409 ? -20.868 1.278 -19.198 1.00 81.12 409 GLY A C 1
ATOM 3029 O O . GLY A 1 409 ? -20.622 0.145 -18.786 1.00 81.12 409 GLY A O 1
ATOM 3030 N N . THR A 1 410 ? -22.110 1.754 -19.249 1.00 76.81 410 THR A N 1
ATOM 3031 C CA . THR A 1 410 ? -23.301 0.970 -18.878 1.00 76.81 410 THR A CA 1
ATOM 3032 C C . THR A 1 410 ? -23.650 -0.138 -19.877 1.00 76.81 410 THR A C 1
ATOM 3034 O O . THR A 1 410 ? -24.384 -1.052 -19.513 1.00 76.81 410 THR A O 1
ATOM 3037 N N . ALA A 1 411 ? -23.147 -0.052 -21.115 1.00 74.06 411 ALA A N 1
ATOM 3038 C CA . ALA A 1 411 ? -23.469 -0.964 -22.218 1.00 74.06 411 ALA A CA 1
ATOM 3039 C C . ALA A 1 411 ? -22.262 -1.745 -22.784 1.00 74.06 411 ALA A C 1
ATOM 3041 O O . ALA A 1 411 ? -22.448 -2.742 -23.484 1.00 74.06 411 ALA A O 1
ATOM 3042 N N . GLN A 1 412 ? -21.025 -1.304 -22.523 1.00 86.62 412 GLN A N 1
ATOM 3043 C CA . GLN A 1 412 ? -19.807 -1.994 -22.964 1.00 86.62 412 GLN A CA 1
ATOM 3044 C C . GLN A 1 412 ? -18.556 -1.544 -22.195 1.00 86.62 412 GLN A C 1
ATOM 3046 O O . GLN A 1 412 ? -18.489 -0.427 -21.686 1.00 86.62 412 GLN A O 1
ATOM 3051 N N . LEU A 1 413 ? -17.541 -2.406 -22.171 1.00 86.06 413 LEU A N 1
ATOM 3052 C CA . LEU A 1 413 ? -16.155 -2.076 -21.833 1.00 86.06 413 LEU A CA 1
ATOM 3053 C C . LEU A 1 413 ? -15.382 -1.866 -23.139 1.00 86.06 413 LEU A C 1
ATOM 3055 O O . LEU A 1 413 ? -15.295 -2.796 -23.939 1.00 86.06 413 LEU A O 1
ATOM 3059 N N . ALA A 1 414 ? -14.802 -0.685 -23.344 1.00 88.19 414 ALA A N 1
ATOM 3060 C CA . ALA A 1 414 ? -13.854 -0.429 -24.426 1.00 88.19 414 ALA A CA 1
ATOM 3061 C C . ALA A 1 414 ? -12.410 -0.628 -23.952 1.00 88.19 414 ALA A C 1
ATOM 3063 O O . ALA A 1 414 ? -12.067 -0.337 -22.801 1.00 88.19 414 ALA A O 1
ATOM 3064 N N . ILE A 1 415 ? -11.568 -1.114 -24.863 1.00 91.50 415 ILE A N 1
ATOM 3065 C CA . ILE A 1 415 ? -10.153 -1.412 -24.647 1.00 91.50 415 ILE A CA 1
ATOM 3066 C C . ILE A 1 415 ? -9.367 -0.859 -25.838 1.00 91.50 415 ILE A C 1
ATOM 3068 O O . ILE A 1 415 ? -9.674 -1.178 -26.986 1.00 91.50 415 ILE A O 1
ATOM 3072 N N . VAL A 1 416 ? -8.332 -0.061 -25.575 1.00 91.62 416 VAL A N 1
ATOM 3073 C CA . VAL A 1 416 ? -7.382 0.397 -26.600 1.00 91.62 416 VAL A CA 1
ATOM 3074 C C . VAL A 1 416 ? -5.970 0.049 -26.149 1.00 91.62 416 VAL A C 1
ATOM 3076 O O . VAL A 1 416 ? -5.551 0.418 -25.053 1.00 91.62 416 VAL A O 1
ATOM 3079 N N . ALA A 1 417 ? -5.230 -0.655 -26.998 1.00 91.50 417 ALA A N 1
ATOM 3080 C CA . ALA A 1 417 ? -3.827 -0.993 -26.813 1.00 91.50 417 ALA A CA 1
ATOM 3081 C C . ALA A 1 417 ? -2.944 -0.148 -27.736 1.00 91.50 417 ALA A C 1
ATOM 3083 O O . ALA A 1 417 ? -3.348 0.219 -28.837 1.00 91.50 417 ALA A O 1
ATOM 3084 N N . TYR A 1 418 ? -1.729 0.145 -27.285 1.00 92.62 418 TYR A N 1
ATOM 3085 C CA . TYR A 1 418 ? -0.720 0.915 -27.998 1.00 92.62 418 TYR A CA 1
ATOM 3086 C C . TYR A 1 418 ? 0.664 0.324 -27.747 1.00 92.62 418 TYR A C 1
ATOM 3088 O O . TYR A 1 418 ? 1.069 0.149 -26.594 1.00 92.62 418 TYR A O 1
ATOM 3096 N N . VAL A 1 419 ? 1.407 0.075 -28.822 1.00 90.25 419 VAL A N 1
ATOM 3097 C CA . VAL A 1 419 ? 2.820 -0.310 -28.776 1.00 90.25 419 VAL A CA 1
ATOM 3098 C C . VAL A 1 419 ? 3.622 0.710 -29.599 1.00 90.25 419 VAL A C 1
ATOM 3100 O O . VAL A 1 419 ? 3.384 0.813 -30.807 1.00 90.25 419 VAL A O 1
ATOM 3103 N N . PRO A 1 420 ? 4.539 1.486 -28.988 1.00 88.50 420 PRO A N 1
ATOM 3104 C CA . PRO A 1 420 ? 5.410 2.414 -29.710 1.00 88.50 420 PRO A CA 1
ATOM 3105 C C . PRO A 1 420 ? 6.392 1.683 -30.631 1.00 88.50 420 PRO A C 1
ATOM 3107 O O . PRO A 1 420 ? 6.528 0.460 -30.595 1.00 88.50 420 PRO A O 1
ATOM 3110 N N . LYS A 1 421 ? 7.101 2.429 -31.483 1.00 85.12 421 LYS A N 1
ATOM 3111 C CA . LYS A 1 421 ? 8.116 1.817 -32.348 1.00 85.12 421 LYS A CA 1
ATOM 3112 C C . LYS A 1 421 ? 9.364 1.375 -31.552 1.00 85.12 421 LYS A C 1
ATOM 3114 O O . LYS A 1 421 ? 9.671 1.983 -30.520 1.00 85.12 421 LYS A O 1
ATOM 3119 N N . PRO A 1 422 ? 10.122 0.360 -32.023 1.00 83.44 422 PRO A N 1
ATOM 3120 C CA . PRO A 1 422 ? 11.311 -0.150 -31.329 1.00 83.44 422 PRO A CA 1
ATOM 3121 C C . PRO A 1 422 ? 12.408 0.889 -31.053 1.00 83.44 422 PRO A C 1
ATOM 3123 O O . PRO A 1 422 ? 13.177 0.722 -30.108 1.00 83.44 422 PRO A O 1
ATOM 3126 N N . GLU A 1 423 ? 12.481 1.963 -31.845 1.00 81.19 423 GLU A N 1
ATOM 3127 C CA . GLU A 1 423 ? 13.432 3.066 -31.656 1.00 81.19 423 GLU A CA 1
ATOM 3128 C C . GLU A 1 423 ? 13.143 3.858 -30.371 1.00 81.19 423 GLU A C 1
ATOM 3130 O 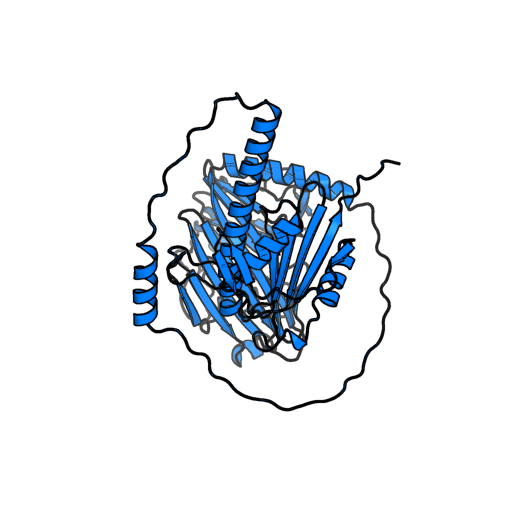O . GLU A 1 423 ? 14.072 4.298 -29.696 1.00 81.19 423 GLU A O 1
ATOM 3135 N N . SER A 1 424 ? 11.865 3.997 -30.004 1.00 77.00 424 SER A N 1
ATOM 3136 C CA . SER A 1 424 ? 11.426 4.677 -28.778 1.00 77.00 424 SER A CA 1
ATOM 3137 C C . SER A 1 424 ? 11.345 3.737 -27.570 1.00 77.00 424 SER A C 1
ATOM 3139 O O . SER A 1 424 ? 11.400 4.203 -26.436 1.00 77.00 424 SER A O 1
ATOM 3141 N N . ASN A 1 425 ? 11.219 2.422 -27.786 1.00 82.19 425 ASN A N 1
ATOM 3142 C CA . ASN A 1 425 ? 11.000 1.443 -26.719 1.00 82.19 425 ASN A CA 1
ATOM 3143 C C . ASN A 1 425 ? 11.623 0.075 -27.048 1.00 82.19 425 ASN A C 1
ATOM 3145 O O . ASN A 1 425 ? 11.152 -0.671 -27.911 1.00 82.19 425 ASN A O 1
ATOM 3149 N N . LYS A 1 426 ? 12.657 -0.303 -26.290 1.00 81.31 426 LYS A N 1
ATOM 3150 C CA . LYS A 1 426 ? 13.489 -1.494 -26.552 1.00 81.31 426 LYS A CA 1
ATOM 3151 C C . LYS A 1 426 ? 12.773 -2.834 -26.336 1.00 81.31 426 LYS A C 1
ATOM 3153 O O . LYS A 1 426 ? 13.305 -3.870 -26.735 1.00 81.31 426 LYS A O 1
ATOM 3158 N N . SER A 1 427 ? 11.597 -2.837 -25.710 1.00 84.25 427 SER A N 1
ATOM 3159 C CA . SER A 1 427 ? 10.779 -4.039 -25.512 1.00 84.25 427 SER A CA 1
ATOM 3160 C C . SER A 1 427 ? 9.582 -4.127 -26.460 1.00 84.25 427 SER A C 1
ATOM 3162 O O . SER A 1 427 ? 8.926 -5.164 -26.491 1.00 84.25 427 SER A O 1
ATOM 3164 N N . SER A 1 428 ? 9.330 -3.117 -27.298 1.00 84.12 428 SER A N 1
ATOM 3165 C CA . SER A 1 428 ? 8.242 -3.157 -28.289 1.00 84.12 428 SER A CA 1
ATOM 3166 C C . SER A 1 428 ? 8.461 -4.194 -29.395 1.00 84.12 428 SER A C 1
ATOM 3168 O O . SER A 1 428 ? 7.506 -4.749 -29.922 1.00 84.12 428 SER A O 1
ATOM 3170 N N . SER A 1 429 ? 9.710 -4.584 -29.661 1.00 84.06 429 SER A N 1
ATOM 3171 C CA . SER A 1 429 ? 10.039 -5.740 -30.511 1.00 84.06 429 SER A CA 1
ATOM 3172 C C . SER A 1 429 ? 9.644 -7.104 -29.915 1.00 84.06 429 SER A C 1
ATOM 3174 O O . SER A 1 429 ? 9.714 -8.112 -30.614 1.00 84.06 429 SER A O 1
ATOM 3176 N N . LYS A 1 430 ? 9.240 -7.153 -28.636 1.00 86.69 430 LYS A N 1
ATOM 3177 C CA . LYS A 1 430 ? 8.840 -8.373 -27.911 1.00 86.69 430 LYS A CA 1
ATOM 3178 C C . LYS A 1 430 ? 7.317 -8.528 -27.786 1.00 86.69 430 LYS A C 1
ATOM 3180 O O . LYS A 1 430 ? 6.863 -9.568 -27.319 1.00 86.69 430 LYS A O 1
ATOM 3185 N N . VAL A 1 431 ? 6.539 -7.501 -28.144 1.00 85.06 431 VAL A N 1
ATOM 3186 C CA . VAL A 1 431 ? 5.088 -7.426 -27.905 1.00 85.06 431 VAL A CA 1
ATOM 3187 C C . VAL A 1 431 ? 4.392 -6.935 -29.171 1.00 85.06 431 VAL A C 1
ATOM 3189 O O . VAL A 1 431 ? 4.438 -5.750 -29.484 1.00 85.06 431 VAL A O 1
ATOM 3192 N N . ASP A 1 432 ? 3.706 -7.824 -29.892 1.00 87.81 432 ASP A N 1
ATOM 3193 C CA . ASP A 1 432 ? 2.785 -7.376 -30.939 1.00 87.81 432 ASP A CA 1
ATOM 3194 C C . ASP A 1 432 ? 1.455 -6.917 -30.322 1.00 87.81 432 ASP A C 1
ATOM 3196 O O . ASP A 1 432 ? 0.869 -7.605 -29.481 1.00 87.81 432 ASP A O 1
ATOM 3200 N N . VAL A 1 433 ? 0.969 -5.753 -30.761 1.00 87.25 433 VAL A N 1
ATOM 3201 C CA . VAL A 1 433 ? -0.248 -5.121 -30.229 1.00 87.25 433 VAL A CA 1
ATOM 3202 C C . VAL A 1 433 ? -1.505 -5.978 -30.445 1.00 87.25 433 VAL A C 1
ATOM 3204 O O . VAL A 1 433 ? -2.373 -6.015 -29.573 1.00 87.25 433 VAL A O 1
ATOM 3207 N N . THR A 1 434 ? -1.565 -6.730 -31.552 1.00 86.50 434 THR A N 1
ATOM 3208 C CA . THR A 1 434 ? -2.674 -7.635 -31.893 1.00 86.50 434 THR A CA 1
ATOM 3209 C C . THR A 1 434 ? -2.725 -8.792 -30.907 1.00 86.50 434 THR A C 1
ATOM 3211 O O . THR A 1 434 ? -3.760 -9.052 -30.299 1.00 86.50 434 THR A O 1
ATOM 3214 N N . ALA A 1 435 ? -1.586 -9.464 -30.711 1.00 87.50 435 ALA A N 1
ATOM 3215 C CA . ALA A 1 435 ? -1.475 -10.595 -29.797 1.00 87.50 435 ALA A CA 1
ATOM 3216 C C . ALA A 1 435 ? -1.745 -10.171 -28.343 1.00 87.50 435 ALA A C 1
ATOM 3218 O O . ALA A 1 435 ? -2.417 -10.889 -27.601 1.00 87.50 435 ALA A O 1
ATOM 3219 N N . TRP A 1 436 ? -1.278 -8.980 -27.949 1.00 91.19 436 TRP A N 1
ATOM 3220 C CA . TRP A 1 436 ? -1.513 -8.438 -26.612 1.00 91.19 436 TRP A CA 1
ATOM 3221 C C . TRP A 1 436 ? -2.995 -8.144 -26.352 1.00 91.19 436 TRP A C 1
ATOM 3223 O O . TRP A 1 436 ? -3.530 -8.597 -25.337 1.00 91.19 436 TRP A O 1
ATOM 3233 N N . ILE A 1 437 ? -3.688 -7.446 -27.264 1.00 89.25 437 ILE A N 1
ATOM 3234 C CA . ILE A 1 437 ? -5.117 -7.164 -27.070 1.00 89.25 437 ILE A CA 1
ATOM 3235 C C . ILE A 1 437 ? -5.971 -8.431 -27.180 1.00 89.25 437 ILE A C 1
ATOM 3237 O O . ILE A 1 437 ? -6.910 -8.582 -26.404 1.00 89.25 437 ILE A O 1
ATOM 3241 N N . GLN A 1 438 ? -5.617 -9.381 -28.056 1.00 87.75 438 GLN A N 1
ATOM 3242 C CA . GLN A 1 438 ? -6.294 -10.679 -28.159 1.00 87.75 438 GLN A CA 1
ATOM 3243 C C . GLN A 1 438 ? -6.193 -11.484 -26.858 1.00 87.75 438 GLN A C 1
ATOM 3245 O O . GLN A 1 438 ? -7.206 -12.009 -26.396 1.00 87.75 438 GLN A O 1
ATOM 3250 N N . ALA A 1 439 ? -5.012 -11.538 -26.232 1.00 87.38 439 ALA A N 1
ATOM 3251 C CA . ALA A 1 439 ? -4.820 -12.233 -24.959 1.00 87.38 439 ALA A CA 1
ATOM 3252 C C . ALA A 1 439 ? -5.668 -11.628 -23.824 1.00 87.38 439 ALA A C 1
ATOM 3254 O O . ALA A 1 439 ? -6.249 -12.367 -23.030 1.00 87.38 439 ALA A O 1
ATOM 3255 N N . VAL A 1 440 ? -5.789 -10.296 -23.770 1.00 86.56 440 VAL A N 1
ATOM 3256 C CA . VAL A 1 440 ? -6.646 -9.619 -22.782 1.00 86.56 440 VAL A CA 1
ATOM 3257 C C . VAL A 1 440 ? -8.130 -9.804 -23.106 1.00 86.56 440 VAL A C 1
ATOM 3259 O O . VAL A 1 440 ? -8.913 -10.083 -22.203 1.00 86.56 440 VAL A O 1
ATOM 3262 N N . CYS A 1 441 ? -8.523 -9.732 -24.380 1.00 84.06 441 CYS A N 1
ATOM 3263 C CA . CYS A 1 441 ? -9.900 -9.976 -24.818 1.00 84.06 441 CYS A CA 1
ATOM 3264 C C . CYS A 1 441 ? -10.376 -11.392 -24.483 1.00 84.06 441 CYS A C 1
ATOM 3266 O O . CYS A 1 441 ? -11.481 -11.551 -23.970 1.00 84.06 441 CYS A O 1
ATOM 3268 N N . ALA A 1 442 ? -9.533 -12.406 -24.691 1.00 83.19 442 ALA A N 1
ATOM 3269 C CA . ALA A 1 442 ? -9.838 -13.794 -24.346 1.00 83.19 442 ALA A CA 1
ATOM 3270 C C . ALA A 1 442 ? -10.075 -14.012 -22.838 1.00 83.19 442 ALA A C 1
ATOM 3272 O O . ALA A 1 442 ? -10.791 -14.935 -22.464 1.00 83.19 442 ALA A O 1
ATOM 3273 N N . ALA A 1 443 ? -9.517 -13.157 -21.974 1.00 81.69 443 ALA A N 1
ATOM 3274 C CA . ALA A 1 443 ? -9.748 -13.192 -20.528 1.00 81.69 443 ALA A CA 1
ATOM 3275 C C . ALA A 1 443 ? -11.036 -12.465 -20.081 1.00 81.69 443 ALA A C 1
ATOM 3277 O O . ALA A 1 443 ? -11.393 -12.541 -18.906 1.00 81.69 443 ALA A O 1
ATOM 3278 N N . VAL A 1 444 ? -11.720 -11.745 -20.982 1.00 80.12 444 VAL A N 1
ATOM 3279 C CA . VAL A 1 444 ? -12.914 -10.934 -20.667 1.00 80.12 444 VAL A CA 1
ATOM 3280 C C . VAL A 1 444 ? -14.057 -11.098 -21.677 1.00 80.12 444 VAL A C 1
ATOM 3282 O O . VAL A 1 444 ? -14.924 -10.236 -21.735 1.00 80.12 444 VAL A O 1
ATOM 3285 N N . ASP A 1 445 ? -14.078 -12.151 -22.496 1.00 82.12 445 ASP A N 1
ATOM 3286 C CA . ASP A 1 445 ? -15.055 -12.342 -23.591 1.00 82.12 445 ASP A CA 1
ATOM 3287 C C . ASP A 1 445 ? -15.141 -11.141 -24.565 1.00 82.12 445 ASP A C 1
ATOM 3289 O O . ASP A 1 445 ? -16.208 -10.792 -25.074 1.00 82.12 445 ASP A O 1
ATOM 3293 N N . GLY A 1 446 ? -14.020 -10.447 -24.775 1.00 81.38 446 GLY A N 1
ATOM 3294 C CA . GLY A 1 446 ? -13.934 -9.263 -25.627 1.00 81.38 446 GLY A CA 1
ATOM 3295 C C . GLY A 1 446 ? -13.835 -9.601 -27.117 1.00 81.38 446 GLY A C 1
ATOM 3296 O O . GLY A 1 446 ? -13.151 -10.544 -27.515 1.00 81.38 446 GLY A O 1
ATOM 3297 N N . THR A 1 447 ? -14.450 -8.770 -27.955 1.00 84.31 447 THR A N 1
ATOM 3298 C CA . THR A 1 447 ? -14.312 -8.806 -29.414 1.00 84.31 447 THR A CA 1
ATOM 3299 C C . THR A 1 447 ? -13.315 -7.740 -29.854 1.00 84.31 447 THR A C 1
ATOM 3301 O O . THR A 1 447 ? -13.536 -6.547 -29.643 1.00 84.31 447 THR A O 1
ATOM 3304 N N . VAL A 1 448 ? -12.229 -8.157 -30.508 1.00 86.00 448 VAL A N 1
ATOM 3305 C CA . VAL A 1 448 ? -11.273 -7.238 -31.145 1.00 86.00 448 VAL A CA 1
ATOM 3306 C C . VAL A 1 448 ? -11.933 -6.606 -32.371 1.00 86.00 448 VAL A C 1
ATOM 3308 O O . VAL A 1 448 ? -12.264 -7.305 -33.327 1.00 86.00 448 VAL A O 1
ATOM 3311 N N . THR A 1 449 ? -12.141 -5.290 -32.332 1.00 81.69 449 THR A N 1
ATOM 3312 C CA . THR A 1 449 ? -12.806 -4.511 -33.389 1.00 81.69 449 THR A CA 1
ATOM 3313 C C . THR A 1 449 ? -11.811 -3.948 -34.399 1.00 81.69 449 THR A C 1
ATOM 3315 O O . THR A 1 449 ? -12.147 -3.823 -35.575 1.00 81.69 449 THR A O 1
ATOM 3318 N N . ASN A 1 450 ? -10.577 -3.670 -33.972 1.00 81.94 450 ASN A N 1
ATOM 3319 C CA . ASN A 1 450 ? -9.473 -3.278 -34.842 1.00 81.94 450 ASN A CA 1
ATOM 3320 C C . ASN A 1 450 ? -8.190 -4.017 -34.415 1.00 81.94 450 ASN A C 1
ATOM 3322 O O . ASN A 1 450 ? -7.610 -3.668 -33.386 1.00 81.94 450 ASN A O 1
ATOM 3326 N N . PRO A 1 451 ? -7.734 -5.051 -35.147 1.00 72.50 451 PRO A N 1
ATOM 3327 C CA . PRO A 1 451 ? -6.609 -5.876 -34.708 1.00 72.50 451 PRO A CA 1
ATOM 3328 C C . PRO A 1 451 ? -5.271 -5.131 -34.732 1.00 72.50 451 PRO A C 1
ATOM 3330 O O . PRO A 1 451 ? -4.444 -5.358 -33.852 1.00 72.50 451 PRO A O 1
ATOM 3333 N N . LYS A 1 452 ? -5.054 -4.252 -35.718 1.00 79.25 452 LYS A N 1
ATOM 3334 C CA . LYS A 1 452 ? -3.836 -3.447 -35.838 1.00 79.25 452 LYS A CA 1
ATOM 3335 C C . LYS A 1 452 ? -4.072 -2.250 -36.755 1.00 79.25 452 LYS A C 1
ATOM 3337 O O . LYS A 1 452 ? -4.427 -2.427 -37.918 1.00 79.25 452 LYS A O 1
ATOM 3342 N N . SER A 1 453 ? -3.816 -1.048 -36.254 1.00 79.50 453 SER A N 1
ATOM 3343 C CA . SER A 1 453 ? -3.753 0.185 -37.044 1.00 79.50 453 SER A CA 1
ATOM 3344 C C . SER A 1 453 ? -2.488 0.971 -36.713 1.00 79.50 453 SER A C 1
ATOM 3346 O O . SER A 1 453 ? -1.983 0.910 -35.594 1.00 79.50 453 SER A O 1
ATOM 3348 N N . ASP A 1 454 ? -1.942 1.696 -37.685 1.00 71.69 454 ASP A N 1
ATOM 3349 C CA . ASP A 1 454 ? -0.791 2.565 -37.446 1.00 71.69 454 ASP A CA 1
ATOM 3350 C C . ASP A 1 454 ? -1.226 3.877 -36.792 1.00 71.69 454 ASP A C 1
ATOM 3352 O O . ASP A 1 454 ? -2.285 4.425 -37.108 1.00 71.69 454 ASP A O 1
ATOM 3356 N N . ALA A 1 455 ? -0.390 4.415 -35.903 1.00 67.00 455 ALA A N 1
ATOM 3357 C CA . ALA A 1 455 ? -0.592 5.758 -35.381 1.00 67.00 455 ALA A CA 1
ATOM 3358 C C . ALA A 1 455 ? -0.472 6.787 -36.526 1.00 67.00 455 ALA A C 1
ATOM 3360 O O . ALA A 1 455 ? 0.602 6.878 -37.134 1.00 67.00 455 ALA A O 1
ATOM 3361 N N . PRO A 1 456 ? -1.528 7.563 -36.849 1.00 63.53 456 PRO A N 1
ATOM 3362 C CA . PRO A 1 456 ? -1.437 8.582 -37.887 1.00 63.53 456 PRO A CA 1
ATOM 3363 C C . PRO A 1 456 ? -0.438 9.679 -37.476 1.00 63.53 456 PRO A C 1
ATOM 3365 O O . PRO A 1 456 ? -0.240 9.929 -36.284 1.00 63.53 456 PRO A O 1
ATOM 3368 N N . PRO A 1 457 ? 0.210 10.345 -38.449 1.00 54.16 457 PRO A N 1
ATOM 3369 C CA . PRO A 1 457 ? 1.366 11.202 -38.182 1.00 54.16 457 PRO A CA 1
ATOM 3370 C C . PRO A 1 457 ? 1.022 12.458 -37.374 1.00 54.16 457 PRO A C 1
ATOM 3372 O O . PRO A 1 457 ? 1.864 12.951 -36.625 1.00 54.16 457 PRO A O 1
ATOM 3375 N N . GLN A 1 458 ? -0.205 12.967 -37.519 1.00 59.56 458 GLN A N 1
ATOM 3376 C CA . GLN A 1 458 ? -0.705 14.146 -36.820 1.00 59.56 458 GLN A CA 1
ATOM 3377 C C . GLN A 1 458 ? -2.161 13.944 -36.383 1.00 59.56 458 GLN A C 1
ATOM 3379 O O . GLN A 1 458 ? -2.965 13.348 -37.103 1.00 59.56 458 GLN A O 1
ATOM 3384 N N . PHE A 1 459 ? -2.501 14.495 -35.221 1.00 58.81 459 PHE A N 1
ATOM 3385 C CA . PHE A 1 459 ? -3.834 14.490 -34.612 1.00 58.81 459 PHE A CA 1
ATOM 3386 C C . PHE A 1 459 ? -4.292 15.927 -34.338 1.00 58.81 459 PHE A C 1
ATOM 3388 O O . PHE A 1 459 ? -3.455 16.802 -34.141 1.00 58.81 459 PHE A O 1
ATOM 3395 N N . ILE A 1 460 ? -5.601 16.195 -34.273 1.00 52.84 460 ILE A N 1
ATOM 3396 C CA . ILE A 1 460 ? -6.117 17.545 -33.981 1.00 52.84 460 ILE A CA 1
ATOM 3397 C C . ILE A 1 460 ? -6.609 17.634 -32.532 1.00 52.84 460 ILE A C 1
ATOM 3399 O O . ILE A 1 460 ? -7.575 16.972 -32.161 1.00 52.84 460 ILE A O 1
ATOM 3403 N N . ASN A 1 461 ? -5.993 18.511 -31.735 1.00 45.19 461 ASN A N 1
ATOM 3404 C CA . ASN A 1 461 ? -6.417 18.856 -30.375 1.00 45.19 461 ASN A CA 1
ATOM 3405 C C . ASN A 1 461 ? -6.650 20.372 -30.263 1.00 45.19 461 ASN A C 1
ATOM 3407 O O . ASN A 1 461 ? -5.818 21.162 -30.701 1.00 45.19 461 ASN A O 1
ATOM 3411 N N . GLU A 1 462 ? -7.802 20.786 -29.724 1.00 50.56 462 GLU A N 1
ATOM 3412 C CA . GLU A 1 462 ? -8.234 22.195 -29.612 1.00 50.56 462 GLU A CA 1
ATOM 3413 C C . GLU A 1 462 ? -8.082 23.020 -30.916 1.00 50.56 462 GLU A C 1
ATOM 3415 O O . GLU A 1 462 ? -7.913 24.237 -30.894 1.00 50.56 462 GLU A O 1
ATOM 3420 N N . GLY A 1 463 ? -8.161 22.357 -32.078 1.00 49.69 463 GLY A N 1
ATOM 3421 C CA . GLY A 1 463 ? -7.991 22.974 -33.400 1.00 49.69 463 GLY A CA 1
ATOM 3422 C C . GLY A 1 463 ? -6.537 23.142 -33.871 1.00 49.69 463 GLY A C 1
ATOM 3423 O O . GLY A 1 463 ? -6.326 23.674 -34.959 1.00 49.69 463 GLY A O 1
ATOM 3424 N N . LYS A 1 464 ? -5.542 22.677 -33.104 1.00 48.09 464 LYS A N 1
ATOM 3425 C CA . LYS A 1 464 ? -4.135 22.570 -33.525 1.00 48.09 464 LYS A CA 1
ATOM 3426 C C . LYS A 1 464 ? -3.814 21.138 -33.981 1.00 48.09 464 LYS A C 1
ATOM 3428 O O . LYS A 1 464 ? -4.241 20.207 -33.296 1.00 48.09 464 LYS A O 1
ATOM 3433 N N . PRO A 1 465 ? -3.015 20.927 -35.042 1.00 50.00 465 PRO A N 1
ATOM 3434 C CA . PRO A 1 465 ? -2.329 19.655 -35.236 1.00 50.00 465 PRO A CA 1
ATOM 3435 C C . PRO A 1 465 ? -1.240 19.468 -34.163 1.00 50.00 465 PRO A C 1
ATOM 3437 O O . PRO A 1 465 ? -0.538 20.421 -33.820 1.00 50.00 465 PRO A O 1
ATOM 3440 N N . PHE A 1 466 ? -1.083 18.247 -33.656 1.00 62.22 466 PHE A N 1
ATOM 3441 C CA . PHE A 1 466 ? 0.075 17.798 -32.881 1.00 62.22 466 PHE A CA 1
ATOM 3442 C C . PHE A 1 466 ? 0.620 16.504 -33.491 1.00 62.22 466 PHE A C 1
ATOM 3444 O O . PHE A 1 466 ? -0.152 15.685 -33.992 1.00 62.22 466 PHE A O 1
ATOM 3451 N N . GLU A 1 467 ? 1.940 16.337 -33.491 1.00 55.22 467 GLU A N 1
ATOM 3452 C CA . GLU A 1 467 ? 2.592 15.177 -34.107 1.00 55.22 467 GLU A CA 1
ATOM 3453 C C . GLU A 1 467 ? 2.613 13.972 -33.154 1.00 55.22 467 GLU A C 1
ATOM 3455 O O . GLU A 1 467 ? 2.479 14.120 -31.937 1.00 55.22 467 GLU A O 1
ATOM 3460 N N . CYS A 1 468 ? 2.778 12.767 -33.704 1.00 58.41 468 CYS A N 1
ATOM 3461 C CA . CYS A 1 468 ? 3.027 11.557 -32.921 1.00 58.41 468 CYS A CA 1
ATOM 3462 C C . CYS A 1 468 ? 4.528 11.194 -32.984 1.00 58.41 468 CYS A C 1
ATOM 3464 O O . CYS A 1 468 ? 4.923 10.409 -33.854 1.00 58.41 468 CYS A O 1
ATOM 3466 N N . PRO A 1 469 ? 5.385 11.737 -32.093 1.00 56.38 469 PRO A N 1
ATOM 3467 C CA . PRO A 1 469 ? 6.852 11.707 -32.237 1.00 56.38 469 PRO A CA 1
ATOM 3468 C C . PRO A 1 469 ? 7.454 10.297 -32.211 1.00 56.38 469 PRO A C 1
ATOM 3470 O O . PRO A 1 469 ? 8.583 10.077 -32.645 1.00 56.38 469 PRO A O 1
ATOM 3473 N N . HIS A 1 470 ? 6.714 9.329 -31.673 1.00 63.62 470 HIS A N 1
ATOM 3474 C CA . HIS A 1 470 ? 7.163 7.954 -31.453 1.00 63.62 470 HIS A CA 1
ATOM 3475 C C . HIS A 1 470 ? 6.390 6.938 -32.316 1.00 63.62 470 HIS A C 1
ATOM 3477 O O . HIS A 1 470 ? 6.683 5.741 -32.292 1.00 63.62 470 HIS A O 1
ATOM 3483 N N . GLY A 1 471 ? 5.431 7.416 -33.127 1.00 68.81 471 GLY A N 1
ATOM 3484 C CA . GLY A 1 471 ? 4.560 6.599 -33.975 1.00 68.81 471 GLY A CA 1
ATOM 3485 C C . GLY A 1 471 ? 3.933 5.436 -33.205 1.00 68.81 471 GLY A C 1
ATOM 3486 O O . GLY A 1 471 ? 3.450 5.619 -32.093 1.00 68.81 471 GLY A O 1
ATOM 3487 N N . GLY A 1 472 ? 3.979 4.236 -33.782 1.00 76.38 472 GLY A N 1
ATOM 3488 C CA . GLY A 1 472 ? 3.576 2.986 -33.135 1.00 76.38 472 GLY A CA 1
ATOM 3489 C C . GLY A 1 472 ? 2.350 2.359 -33.789 1.00 76.38 472 GLY A C 1
ATOM 3490 O O . GLY A 1 472 ? 1.847 2.860 -34.796 1.00 76.38 472 GLY A O 1
ATOM 3491 N N . HIS A 1 473 ? 1.876 1.269 -33.196 1.00 80.06 473 HIS A N 1
ATOM 3492 C CA . HIS A 1 473 ? 0.665 0.571 -33.610 1.00 80.06 473 HIS A CA 1
ATOM 3493 C C . HIS A 1 473 ? -0.373 0.599 -32.483 1.00 80.06 473 HIS A C 1
ATOM 3495 O O . HIS A 1 473 ? -0.047 0.338 -31.322 1.00 80.06 473 HIS A O 1
ATOM 3501 N N . PHE A 1 474 ? -1.624 0.869 -32.838 1.00 78.00 474 PHE A N 1
ATOM 3502 C CA . PHE A 1 474 ? -2.791 0.701 -31.983 1.00 78.00 474 PHE A CA 1
ATOM 3503 C C . PHE A 1 474 ? -3.505 -0.620 -32.286 1.00 78.00 474 PHE A C 1
ATOM 3505 O O . PHE A 1 474 ? -3.430 -1.142 -33.399 1.00 78.00 474 PHE A O 1
ATOM 3512 N N . ALA A 1 475 ? -4.252 -1.124 -31.309 1.00 72.62 475 ALA A N 1
ATOM 3513 C CA . ALA A 1 475 ? -5.324 -2.091 -31.519 1.00 72.62 475 ALA A CA 1
ATOM 3514 C C . ALA A 1 475 ? -6.503 -1.752 -30.601 1.00 72.62 475 ALA A C 1
ATOM 3516 O O . ALA A 1 475 ? -6.321 -1.134 -29.551 1.00 72.62 475 ALA A O 1
ATOM 3517 N N . GLU A 1 476 ? -7.710 -2.142 -30.990 1.00 84.88 476 GLU A N 1
ATOM 3518 C CA . GLU A 1 476 ? -8.950 -1.741 -30.325 1.00 84.88 476 GLU A CA 1
ATOM 3519 C C . GLU A 1 476 ? -9.898 -2.934 -30.179 1.00 84.88 476 GLU A C 1
ATOM 3521 O O . GLU A 1 476 ? -9.976 -3.805 -31.052 1.00 84.88 476 GLU A O 1
ATOM 3526 N N . ALA A 1 477 ? -10.622 -2.974 -29.065 1.00 75.94 477 ALA A N 1
ATOM 3527 C CA . ALA A 1 477 ? -11.586 -4.018 -28.762 1.00 75.94 477 ALA A CA 1
ATOM 3528 C C . ALA A 1 477 ? -12.722 -3.506 -27.873 1.00 75.94 477 ALA A C 1
ATOM 3530 O O . ALA A 1 477 ? -12.566 -2.530 -27.135 1.00 75.94 477 ALA A O 1
ATOM 3531 N N . VAL A 1 478 ? -13.850 -4.217 -27.895 1.00 78.44 478 VAL A N 1
ATOM 3532 C CA . VAL A 1 478 ? -14.969 -3.994 -26.974 1.00 78.44 478 VAL A CA 1
ATOM 3533 C C . VAL A 1 478 ? -15.487 -5.310 -26.405 1.00 78.44 478 VAL A C 1
ATOM 3535 O O . VAL A 1 478 ? -15.571 -6.320 -27.102 1.00 78.44 478 VAL A O 1
ATOM 3538 N N . ARG A 1 479 ? -15.918 -5.288 -25.144 1.00 79.44 479 ARG A N 1
ATOM 3539 C CA . ARG A 1 479 ? -16.822 -6.291 -24.573 1.00 79.44 479 ARG A CA 1
ATOM 3540 C C . ARG A 1 479 ? -18.181 -5.632 -24.382 1.00 79.44 479 ARG A C 1
ATOM 3542 O O . ARG A 1 479 ? -18.354 -4.851 -23.448 1.00 79.44 479 ARG A O 1
ATOM 3549 N N . ALA A 1 480 ? -19.141 -5.941 -25.248 1.00 71.75 480 ALA A N 1
ATOM 3550 C CA . ALA A 1 480 ? -20.526 -5.538 -25.031 1.00 71.75 480 ALA A CA 1
ATOM 3551 C C . ALA A 1 480 ? -21.076 -6.226 -23.771 1.00 71.75 480 ALA A C 1
ATOM 3553 O O . ALA A 1 480 ? -20.875 -7.428 -23.581 1.00 71.75 480 ALA A O 1
ATOM 3554 N N . SER A 1 481 ? -21.800 -5.497 -22.920 1.00 59.88 481 SER A N 1
ATOM 3555 C CA . SER A 1 481 ? -22.599 -6.136 -21.877 1.00 59.88 481 SER A CA 1
ATOM 3556 C C . SER A 1 481 ? -23.846 -6.718 -22.534 1.00 59.88 481 SER A C 1
ATOM 3558 O O . SER A 1 481 ? -24.827 -6.006 -22.761 1.00 59.88 481 SER A O 1
ATOM 3560 N N . ALA A 1 482 ? -23.805 -8.007 -22.871 1.00 47.72 482 ALA A N 1
ATOM 3561 C CA . ALA A 1 482 ? -24.993 -8.703 -23.340 1.00 47.72 482 ALA A CA 1
ATOM 3562 C C . ALA A 1 482 ? -26.113 -8.551 -22.290 1.00 47.72 482 ALA A C 1
ATOM 3564 O O . ALA A 1 482 ? -25.870 -8.846 -21.111 1.00 47.72 482 ALA A O 1
ATOM 3565 N N . PRO A 1 483 ? -27.331 -8.115 -22.668 1.00 40.38 483 PRO A N 1
ATOM 3566 C CA . PRO A 1 483 ? -28.473 -8.278 -21.787 1.00 40.38 483 PRO A CA 1
ATOM 3567 C C . PRO A 1 483 ? -28.635 -9.781 -21.562 1.00 40.38 483 PRO A C 1
ATOM 3569 O O . PRO A 1 483 ? -28.829 -10.533 -22.516 1.00 40.38 483 PRO A O 1
ATOM 3572 N N . ARG A 1 484 ? -28.498 -10.241 -20.314 1.00 38.59 484 ARG A N 1
ATOM 3573 C CA . ARG A 1 484 ? -28.783 -11.641 -19.988 1.00 38.59 484 ARG A CA 1
ATOM 3574 C C . ARG A 1 484 ? -30.271 -11.867 -20.218 1.00 38.59 484 ARG A C 1
ATOM 3576 O O . ARG A 1 484 ? -31.083 -11.397 -19.423 1.00 38.59 484 ARG A O 1
ATOM 3583 N N . GLU A 1 485 ? -30.617 -12.565 -21.296 1.00 33.75 485 GLU A N 1
ATOM 3584 C CA . GLU A 1 485 ? -31.951 -13.135 -21.435 1.00 33.75 485 GLU A CA 1
ATOM 3585 C C . GLU A 1 485 ? -32.178 -14.067 -20.242 1.00 33.75 485 GLU A C 1
ATOM 3587 O O . GLU A 1 485 ? -31.383 -14.969 -19.974 1.00 33.75 485 GLU A O 1
ATOM 3592 N N . ILE A 1 486 ? -33.221 -13.773 -19.467 1.00 38.66 486 ILE A N 1
ATOM 3593 C CA . ILE A 1 486 ? -33.594 -14.559 -18.295 1.00 38.66 486 ILE A CA 1
ATOM 3594 C C . ILE A 1 486 ? -34.448 -15.718 -18.810 1.00 38.66 486 ILE A C 1
ATOM 3596 O O . ILE A 1 486 ? -35.604 -15.507 -19.181 1.00 38.66 486 ILE A O 1
ATOM 3600 N N . ALA A 1 487 ? -33.847 -16.906 -18.850 1.00 33.78 487 ALA A N 1
ATOM 3601 C CA . ALA A 1 487 ? -34.465 -18.178 -19.220 1.00 33.78 487 ALA A CA 1
ATOM 3602 C C . ALA A 1 487 ? -34.515 -19.118 -18.005 1.00 33.78 487 ALA A C 1
ATOM 3604 O O . ALA A 1 487 ? -33.505 -19.153 -17.264 1.00 33.78 487 ALA A O 1
#

Radius of gyration: 26.58 Å; chains: 1; bounding box: 63×70×72 Å

InterPro domains:
  IPR008183 Aldose 1-/Glucose-6-phosphate 1-epimerase [PF01263] (13-233)
  IPR011013 Galactose mutarotase-like domain superfamily [SSF74650] (2-234)
  IPR014718 Glycoside hydrolase-type carbohydrate-binding [G3DSA:2.70.98.10] (1-241)
  IPR025532 Glucose-6-phosphate 1-epimerase [cd09020] (1-235)